Protein 7B0M (pdb70)

Sequence (368 aa):
CELYLDSSPNLGELEKEYIILKAIDSNFVSTVVGPFVPEFEEEKFAKYLRRVTSCVAVQQSGTAAIHAALYELGIKEEGDEIIVPAITFVATVNPIVYCGATPVFVDIDKKDTWDIDPKEIEKSSITSKKTKKAIIPVHLYGNPCDMDEIMKIAEKYGLYVIIEDATESLGAEYKGRRMTGTIGHIGCFSFNGNIITTGGGGMIISTNNEKKWASSHIKFLVNQARDASQGYFHPEEIGFNYRMTNLEAALGLAQLERLPEFLKKKKRRMYFEAYKKIFGGIDEIALQKEYEEGAISSAWLPSIKIDRKKIKMTIPEIQDKLKEKGIPTRRIFNPIVDFPPYVKYKNNGNYHHNSYEEIFENGLSLPASTLNTLENIEYAAKTLLNNILGIK

B-factor: mean 36.96, std 16.65, range [18.75, 199.95]

Structure (mmCIF, N/CA/C/O backbone):
data_7B0M
#
_entry.id   7B0M
#
_cell.length_a   76.405
_cell.length_b   76.405
_cell.length_c   134.440
_cell.angle_alpha   90.000
_cell.angle_beta   90.000
_cell.angle_gamma   120.000
#
_symmetry.space_group_name_H-M   'P 32 2 1'
#
loop_
_entity.id
_entity.type
_entity.pdbx_description
1 polymer 'Sugar aminotransferase'
2 non-polymer 1,2-ETHANEDIOL
3 non-polymer 'TETRAETHYLENE GLYCOL'
4 non-polymer DI(HYDROXYETHYL)ETHER
5 water water
#
loop_
_atom_site.group_PDB
_atom_site.id
_atom_site.type_symbol
_atom_site.label_atom_id
_atom_site.label_alt_id
_atom_site.label_comp_id
_atom_site.label_asym_id
_atom_site.label_entity_id
_atom_site.label_seq_id
_atom_site.pdbx_PDB_ins_code
_atom_site.Cartn_x
_atom_site.Cartn_y
_atom_site.Cartn_z
_atom_site.occupancy
_atom_site.B_iso_or_equiv
_atom_site.auth_seq_id
_atom_site.auth_comp_id
_atom_site.auth_asym_id
_atom_site.auth_atom_id
_atom_site.pdbx_PDB_model_num
ATOM 1 N N . CYS A 1 2 ? 6.495 4.184 -3.870 1.000 120.337 2 CYS AAA N 1
ATOM 2 C CA . CYS A 1 2 ? 6.573 5.672 -3.711 1.000 119.106 2 CYS AAA CA 1
ATOM 3 C C . CYS A 1 2 ? 8.044 6.117 -3.738 1.000 101.460 2 CYS AAA C 1
ATOM 4 O O . CYS A 1 2 ? 8.536 6.485 -4.825 1.000 97.415 2 CYS AAA O 1
ATOM 12 N N . GLU A 1 3 ? 8.720 6.069 -2.586 1.000 114.125 3 GLU AAA N 1
ATOM 13 C CA . GLU A 1 3 ? 10.126 6.518 -2.416 1.000 81.379 3 GLU AAA CA 1
ATOM 14 C C . GLU A 1 3 ? 11.058 5.305 -2.549 1.000 67.714 3 GLU AAA C 1
ATOM 15 O O . GLU A 1 3 ? 10.678 4.192 -2.148 1.000 62.477 3 GLU AAA O 1
ATOM 27 N N . LEU A 1 4 ? 12.227 5.507 -3.145 1.000 55.342 4 LEU AAA N 1
ATOM 28 C CA . LEU A 1 4 ? 13.319 4.504 -3.144 1.000 45.933 4 LEU AAA CA 1
ATOM 29 C C . LEU A 1 4 ? 14.188 4.745 -1.901 1.000 44.206 4 LEU AAA C 1
ATOM 30 O O . LEU A 1 4 ? 14.415 5.903 -1.528 1.000 40.666 4 LEU AAA O 1
ATOM 46 N N . TYR A 1 5 ? 14.649 3.683 -1.241 1.000 39.303 5 TYR AAA N 1
ATOM 47 C CA . TYR A 1 5 ? 15.497 3.811 -0.028 1.000 36.862 5 TYR AAA CA 1
ATOM 48 C C . TYR A 1 5 ? 16.793 3.042 -0.292 1.000 31.002 5 TYR AAA C 1
ATOM 49 O O . TYR A 1 5 ? 16.785 1.872 -0.745 1.000 32.869 5 TYR AAA O 1
ATOM 67 N N . LEU A 1 6 ? 17.920 3.694 -0.005 1.000 33.160 6 LEU AAA N 1
ATOM 68 C CA . LEU A 1 6 ? 19.228 3.092 -0.238 1.000 35.067 6 LEU AAA CA 1
ATOM 69 C C . LEU A 1 6 ? 19.390 1.895 0.706 1.000 32.187 6 LEU AAA C 1
ATOM 70 O O . LEU A 1 6 ? 19.714 0.788 0.202 1.000 33.808 6 LEU AAA O 1
ATOM 86 N N . ASP A 1 7 ? 19.203 2.124 2.008 1.000 33.733 7 ASP AAA N 1
ATOM 87 C CA . ASP A 1 7 ? 19.594 1.099 3.006 1.000 36.397 7 ASP AAA CA 1
ATOM 88 C C . ASP A 1 7 ? 18.853 1.266 4.336 1.000 38.627 7 ASP AAA C 1
ATOM 89 O O . ASP A 1 7 ? 19.309 0.733 5.335 1.000 37.773 7 ASP AAA O 1
ATOM 98 N N . SER A 1 8 ? 17.695 1.901 4.335 1.000 36.283 8 SER AAA N 1
ATOM 99 C CA A SER A 1 8 ? 16.908 2.174 5.553 0.500 34.985 8 SER AAA CA 1
ATOM 100 C CA B SER A 1 8 ? 16.885 2.180 5.540 0.500 36.284 8 SER AAA CA 1
ATOM 101 C C . SER A 1 8 ? 16.481 0.861 6.180 1.000 34.939 8 SER AAA C 1
ATOM 102 O O . SER A 1 8 ? 16.179 -0.104 5.467 1.000 33.003 8 SER AAA O 1
ATOM 116 N N . PRO A 1 9 ? 16.408 0.815 7.524 1.000 32.532 9 PRO AAA N 1
ATOM 117 C CA . PRO A 1 9 ? 15.924 -0.373 8.217 1.000 29.619 9 PRO AAA CA 1
ATOM 118 C C . PRO A 1 9 ? 14.408 -0.506 8.004 1.000 29.891 9 PRO AAA C 1
ATOM 119 O O . PRO A 1 9 ? 13.770 0.459 7.593 1.000 32.377 9 PRO AAA O 1
ATOM 130 N N . ASN A 1 10 ? 13.932 -1.695 8.291 1.000 32.029 10 ASN AAA N 1
ATOM 131 C CA . ASN A 1 10 ? 12.555 -2.191 8.054 1.000 32.468 10 ASN AAA CA 1
ATOM 132 C C . ASN A 1 10 ? 11.990 -2.626 9.400 1.000 29.409 10 ASN AAA C 1
ATOM 133 O O . ASN A 1 10 ? 12.274 -3.712 9.842 1.000 32.041 10 ASN AAA O 1
ATOM 144 N N . LEU A 1 11 ? 11.294 -1.742 10.081 1.000 30.253 11 LEU AAA N 1
ATOM 145 C CA . LEU A 1 11 ? 10.791 -1.921 11.458 1.000 32.740 11 LEU AAA CA 1
ATOM 146 C C . LEU A 1 11 ? 9.269 -1.790 11.440 1.000 32.643 11 LEU AAA C 1
ATOM 147 O O . LEU A 1 11 ? 8.772 -0.819 10.893 1.000 40.865 11 LEU AAA O 1
ATOM 163 N N . GLY A 1 12 ? 8.606 -2.675 12.131 1.000 33.837 12 GLY AAA N 1
ATOM 164 C CA . GLY A 1 12 ? 7.152 -2.520 12.328 1.000 39.711 12 GLY AAA CA 1
ATOM 165 C C . GLY A 1 12 ? 6.689 -3.193 13.585 1.000 45.335 12 GLY AAA C 1
ATOM 166 O O . GLY A 1 12 ? 7.367 -3.096 14.608 1.000 36.695 12 GLY AAA O 1
ATOM 170 N N . GLU A 1 13 ? 5.548 -3.871 13.519 1.000 36.584 13 GLU AAA N 1
ATOM 171 C CA . GLU A 1 13 ? 4.810 -4.312 14.719 1.000 37.764 13 GLU AAA CA 1
ATOM 172 C C . GLU A 1 13 ? 5.570 -5.389 15.477 1.000 30.991 13 GLU AAA C 1
ATOM 173 O O . GLU A 1 13 ? 5.430 -5.385 16.712 1.000 34.452 13 GLU AAA O 1
ATOM 185 N N . LEU A 1 14 ? 6.285 -6.303 14.825 1.000 34.271 14 LEU AAA N 1
ATOM 186 C CA . LEU A 1 14 ? 6.996 -7.365 15.557 1.000 32.188 14 LEU AAA CA 1
ATOM 187 C C . LEU A 1 14 ? 8.118 -6.710 16.403 1.000 34.309 14 LEU AAA C 1
ATOM 188 O O . LEU A 1 14 ? 8.255 -7.027 17.546 1.000 33.486 14 LEU AAA O 1
ATOM 204 N N . GLU A 1 15 ? 8.881 -5.806 15.786 1.000 32.483 15 GLU AAA N 1
ATOM 205 C CA . GLU A 1 15 ? 9.952 -5.101 16.537 1.000 31.740 15 GLU AAA CA 1
ATOM 206 C C . GLU A 1 15 ? 9.363 -4.375 17.755 1.000 31.356 15 GLU AAA C 1
ATOM 207 O O . GLU A 1 15 ? 9.950 -4.463 18.868 1.000 33.139 15 GLU AAA O 1
ATOM 219 N N . LYS A 1 16 ? 8.259 -3.650 17.573 1.000 33.454 16 LYS AAA N 1
ATOM 220 C CA . LYS A 1 16 ? 7.584 -2.929 18.692 1.000 33.414 16 LYS AAA CA 1
ATOM 221 C C . LYS A 1 16 ? 7.200 -3.938 19.750 1.000 36.896 16 LYS AAA C 1
ATOM 222 O O . LYS A 1 16 ? 7.512 -3.731 20.945 1.000 35.704 16 LYS AAA O 1
ATOM 241 N N . GLU A 1 17 ? 6.604 -5.060 19.359 1.000 32.565 17 GLU AAA N 1
ATOM 242 C CA . GLU A 1 17 ? 6.195 -6.053 20.362 1.000 36.091 17 GLU AAA CA 1
ATOM 243 C C . GLU A 1 17 ? 7.388 -6.536 21.185 1.000 36.796 17 GLU AAA C 1
ATOM 244 O O . GLU A 1 17 ? 7.278 -6.625 22.407 1.000 35.490 17 GLU AAA O 1
ATOM 256 N N . TYR A 1 18 ? 8.474 -6.970 20.529 1.000 34.510 18 TYR AAA N 1
ATOM 257 C CA . TYR A 1 18 ? 9.626 -7.600 21.204 1.000 34.469 18 TYR AAA CA 1
ATOM 258 C C . TYR A 1 18 ? 10.306 -6.558 22.090 1.000 34.646 18 TYR AAA C 1
ATOM 259 O O . TYR A 1 18 ? 10.750 -6.902 23.186 1.000 33.682 18 TYR AAA O 1
ATOM 277 N N . ILE A 1 19 ? 10.425 -5.320 21.620 1.000 32.940 19 ILE AAA N 1
ATOM 278 C CA A ILE A 1 19 ? 11.039 -4.245 22.450 0.600 36.939 19 ILE AAA CA 1
ATOM 279 C CA B ILE A 1 19 ? 10.986 -4.165 22.395 0.400 34.883 19 ILE AAA CA 1
ATOM 280 C C . ILE A 1 19 ? 10.137 -3.970 23.659 1.000 46.290 19 ILE AAA C 1
ATOM 281 O O . ILE A 1 19 ? 10.699 -3.833 24.779 1.000 35.829 19 ILE AAA O 1
ATOM 311 N N . LEU A 1 20 ? 8.809 -3.918 23.490 1.000 39.760 20 LEU AAA N 1
ATOM 312 C CA . LEU A 1 20 ? 7.943 -3.680 24.693 1.000 39.162 20 LEU AAA CA 1
ATOM 313 C C . LEU A 1 20 ? 8.064 -4.826 25.688 1.000 45.688 20 LEU AAA C 1
ATOM 314 O O . LEU A 1 20 ? 7.975 -4.545 26.884 1.000 42.748 20 LEU AAA O 1
ATOM 330 N N . LYS A 1 21 ? 8.243 -6.077 25.256 1.000 37.217 21 LYS AAA N 1
ATOM 331 C CA . LYS A 1 21 ? 8.450 -7.235 26.169 1.000 38.330 21 LYS AAA CA 1
ATOM 332 C C . LYS A 1 21 ? 9.696 -6.985 27.024 1.000 36.988 21 LYS AAA C 1
ATOM 333 O O . LYS A 1 21 ? 9.718 -7.300 28.233 1.000 37.921 21 LYS AAA O 1
ATOM 352 N N . ALA A 1 22 ? 10.781 -6.471 26.432 1.000 34.511 22 ALA AAA N 1
ATOM 353 C CA . ALA A 1 22 ? 11.983 -6.140 27.216 1.000 34.684 22 ALA AAA CA 1
ATOM 354 C C . ALA A 1 22 ? 11.712 -5.046 28.265 1.000 30.593 22 ALA AAA C 1
ATOM 355 O O . ALA A 1 22 ? 12.277 -5.116 29.374 1.000 32.912 22 ALA AAA O 1
ATOM 362 N N . ILE A 1 23 ? 11.084 -3.957 27.879 1.000 29.812 23 ILE AAA N 1
ATOM 363 C CA . ILE A 1 23 ? 10.812 -2.823 28.810 1.000 28.920 23 ILE AAA CA 1
ATOM 364 C C . ILE A 1 23 ? 9.924 -3.376 29.923 1.000 37.741 23 ILE AAA C 1
ATOM 365 O O . ILE A 1 23 ? 10.224 -3.132 31.125 1.000 35.670 23 ILE AAA O 1
ATOM 381 N N . ASP A 1 24 ? 8.901 -4.136 29.546 1.000 38.330 24 ASP AAA N 1
ATOM 382 C CA . ASP A 1 24 ? 7.941 -4.693 30.567 1.000 40.958 24 ASP AAA CA 1
ATOM 383 C C . ASP A 1 24 ? 8.597 -5.698 31.513 1.000 44.153 24 ASP AAA C 1
ATOM 384 O O . ASP A 1 24 ? 8.115 -5.881 32.631 1.000 44.154 24 ASP AAA O 1
ATOM 393 N N . SER A 1 25 ? 9.663 -6.376 31.117 1.000 36.650 25 SER AAA N 1
ATOM 394 C CA . SER A 1 25 ? 10.323 -7.424 31.908 1.000 33.702 25 SER AAA CA 1
ATOM 395 C C . SER A 1 25 ? 11.404 -6.778 32.763 1.000 31.267 25 SER AAA C 1
ATOM 396 O O . SER A 1 25 ? 12.000 -7.469 33.595 1.000 36.043 25 SER AAA O 1
ATOM 404 N N . ASN A 1 26 ? 11.707 -5.510 32.447 1.000 35.405 26 ASN AAA N 1
ATOM 405 C CA . ASN A 1 26 ? 12.775 -4.688 33.068 1.000 35.538 26 ASN AAA CA 1
ATOM 406 C C . ASN A 1 26 ? 14.170 -5.099 32.577 1.000 37.485 26 ASN AAA C 1
ATOM 407 O O . ASN A 1 26 ? 15.160 -4.567 33.073 1.000 43.202 26 ASN AAA O 1
ATOM 418 N N . PHE A 1 27 ? 14.235 -6.039 31.626 1.000 34.271 27 PHE AAA N 1
ATOM 419 C CA . PHE A 1 27 ? 15.501 -6.591 31.080 1.000 34.240 27 PHE AAA CA 1
ATOM 420 C C . PHE A 1 27 ? 15.883 -5.765 29.833 1.000 32.254 27 PHE AAA C 1
ATOM 421 O O . PHE A 1 27 ? 15.672 -6.213 28.692 1.000 32.009 27 PHE AAA O 1
ATOM 438 N N . VAL A 1 28 ? 16.528 -4.622 30.066 1.000 29.379 28 VAL AAA N 1
ATOM 439 C CA . VAL A 1 28 ? 16.945 -3.737 28.953 1.000 26.034 28 VAL AAA CA 1
ATOM 440 C C . VAL A 1 28 ? 18.481 -3.648 28.908 1.000 25.685 28 VAL AAA C 1
ATOM 441 O O . VAL A 1 28 ? 19.020 -3.083 27.887 1.000 26.625 28 VAL AAA O 1
ATOM 454 N N . SER A 1 29 ? 19.185 -4.134 29.912 1.000 27.823 29 SER AAA N 1
ATOM 455 C CA . SER A 1 29 ? 20.610 -3.848 30.116 1.000 25.123 29 SER AAA CA 1
ATOM 456 C C . SER A 1 29 ? 21.420 -5.122 30.036 1.000 26.678 29 SER AAA C 1
ATOM 457 O O . SER A 1 29 ? 21.122 -5.972 29.133 1.000 25.698 29 SER AAA O 1
ATOM 465 N N . THR A 1 30 ? 22.449 -5.257 30.830 1.000 27.641 30 THR AAA N 1
ATOM 466 C CA . THR A 1 30 ? 23.365 -6.381 30.768 1.000 31.414 30 THR AAA CA 1
ATOM 467 C C . THR A 1 30 ? 22.644 -7.688 31.018 1.000 28.179 30 THR AAA C 1
ATOM 468 O O . THR A 1 30 ? 22.892 -8.632 30.281 1.000 31.619 30 THR AAA O 1
ATOM 479 N N . VAL A 1 31 ? 21.856 -7.759 32.079 1.000 29.904 31 VAL AAA N 1
ATOM 480 C CA A VAL A 1 31 ? 21.284 -9.069 32.513 0.500 34.212 31 VAL AAA CA 1
ATOM 481 C CA B VAL A 1 31 ? 21.256 -9.040 32.556 0.500 33.561 31 VAL AAA CA 1
ATOM 482 C C . VAL A 1 31 ? 19.953 -9.285 31.803 1.000 28.835 31 VAL AAA C 1
ATOM 483 O O . VAL A 1 31 ? 19.219 -8.301 31.518 1.000 32.868 31 VAL AAA O 1
ATOM 507 N N . GLY A 1 32 ? 19.655 -10.548 31.481 1.000 29.828 32 GLY AAA N 1
ATOM 508 C CA . GLY A 1 32 ? 18.361 -10.811 30.876 1.000 29.340 32 GLY AAA CA 1
ATOM 509 C C . GLY A 1 32 ? 18.434 -11.974 29.899 1.000 26.239 32 GLY AAA C 1
ATOM 510 O O . GLY A 1 32 ? 19.509 -12.491 29.631 1.000 31.198 32 GLY AAA O 1
ATOM 514 N N . PRO A 1 33 ? 17.242 -12.450 29.503 1.000 30.628 33 PRO AAA N 1
ATOM 515 C CA . PRO A 1 33 ? 17.156 -13.658 28.680 1.000 28.306 33 PRO AAA CA 1
ATOM 516 C C . PRO A 1 33 ? 17.256 -13.408 27.178 1.000 32.477 33 PRO AAA C 1
ATOM 517 O O . PRO A 1 33 ? 17.427 -14.398 26.463 1.000 31.171 33 PRO AAA O 1
ATOM 528 N N . PHE A 1 34 ? 17.154 -12.147 26.720 1.000 28.793 34 PHE AAA N 1
ATOM 529 C CA . PHE A 1 34 ? 17.066 -11.806 25.279 1.000 27.296 34 PHE AAA CA 1
ATOM 530 C C . PHE A 1 34 ? 18.450 -11.999 24.653 1.000 27.114 34 PHE AAA C 1
ATOM 531 O O . PHE A 1 34 ? 18.530 -12.617 23.584 1.000 25.375 34 PHE AAA O 1
ATOM 548 N N . VAL A 1 35 ? 19.515 -11.607 25.339 1.000 26.022 35 VAL AAA N 1
ATOM 549 C CA . VAL A 1 35 ? 20.867 -11.796 24.784 1.000 25.329 35 VAL AAA CA 1
ATOM 550 C C . VAL A 1 35 ? 21.157 -13.280 24.515 1.000 27.352 35 VAL AAA C 1
ATOM 551 O O . VAL A 1 35 ? 21.502 -13.654 23.398 1.000 26.447 35 VAL AAA O 1
ATOM 564 N N . PRO A 1 36 ? 21.044 -14.197 25.504 1.000 26.219 36 PRO AAA N 1
ATOM 565 C CA . PRO A 1 36 ? 21.413 -15.591 25.224 1.000 26.595 36 PRO AAA CA 1
ATOM 566 C C . PRO A 1 36 ? 20.431 -16.239 24.263 1.000 25.091 36 PRO AAA C 1
ATOM 567 O O . PRO A 1 36 ? 20.896 -17.096 23.469 1.000 30.126 36 PRO AAA O 1
ATOM 578 N N . GLU A 1 37 ? 19.155 -15.837 24.251 1.000 27.257 37 GLU AAA N 1
ATOM 579 C CA . GLU A 1 37 ? 18.142 -16.324 23.287 1.000 28.543 37 GLU AAA CA 1
ATOM 580 C C . GLU A 1 37 ? 18.611 -15.930 21.879 1.000 29.271 37 GLU AAA C 1
ATOM 581 O O . GLU A 1 37 ? 18.636 -16.761 20.969 1.000 28.486 37 GLU AAA O 1
ATOM 593 N N . PHE A 1 38 ? 19.001 -14.673 21.686 1.000 28.041 38 PHE AAA N 1
ATOM 594 C CA . PHE A 1 38 ? 19.451 -14.177 20.353 1.000 26.229 38 PHE AAA CA 1
ATOM 595 C C . PHE A 1 38 ? 20.740 -14.843 19.934 1.000 25.285 38 PHE AAA C 1
ATOM 596 O O . PHE A 1 38 ? 20.809 -15.247 18.770 1.000 26.476 38 PHE AAA O 1
ATOM 613 N N . GLU A 1 39 ? 21.695 -15.029 20.814 1.000 23.545 39 GLU AAA N 1
ATOM 614 C CA . GLU A 1 39 ? 22.922 -15.814 20.562 1.000 24.467 39 GLU AAA CA 1
ATOM 615 C C . GLU A 1 39 ? 22.594 -17.230 20.066 1.000 27.679 39 GLU AAA C 1
ATOM 616 O O . GLU A 1 39 ? 23.160 -17.690 19.056 1.000 29.350 39 GLU AAA O 1
ATOM 628 N N . GLU A 1 40 ? 21.687 -17.899 20.772 1.0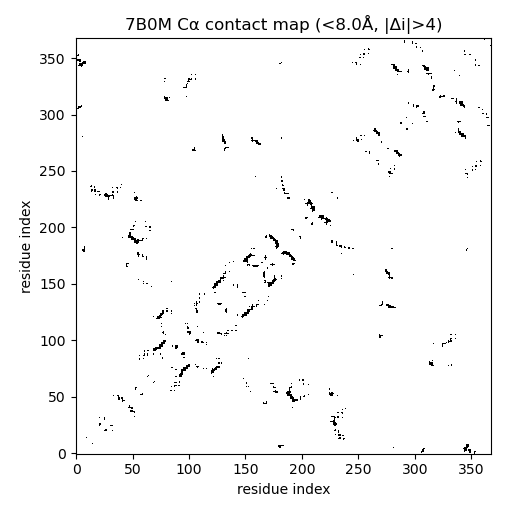00 29.210 40 GLU AAA N 1
ATOM 629 C CA A GLU A 1 40 ? 21.380 -19.293 20.365 0.500 21.331 40 GLU AAA CA 1
ATOM 630 C CA B GLU A 1 40 ? 21.214 -19.275 20.444 0.500 35.631 40 GLU AAA CA 1
ATOM 631 C C . GLU A 1 40 ? 20.610 -19.316 19.039 1.000 26.247 40 GLU AAA C 1
ATOM 632 O O . GLU A 1 40 ? 21.002 -20.212 18.221 1.000 27.911 40 GLU AAA O 1
ATOM 654 N N . LYS A 1 41 ? 19.624 -18.462 18.781 1.000 25.454 41 LYS AAA N 1
ATOM 655 C CA . LYS A 1 41 ? 18.843 -18.426 17.535 1.000 26.538 41 LYS AAA CA 1
ATOM 656 C C . LYS A 1 41 ? 19.779 -18.042 16.393 1.000 29.838 41 LYS AAA C 1
ATOM 657 O O . LYS A 1 41 ? 19.655 -18.619 15.268 1.000 27.388 41 LYS AAA O 1
ATOM 676 N N . PHE A 1 42 ? 20.691 -17.094 16.663 1.000 27.117 42 PHE AAA N 1
ATOM 677 C CA . PHE A 1 42 ? 21.610 -16.702 15.560 1.000 26.111 42 PHE AAA CA 1
ATOM 678 C C . PHE A 1 42 ? 22.548 -17.851 15.206 1.000 26.417 42 PHE AAA C 1
ATOM 679 O O . PHE A 1 42 ? 22.817 -18.036 13.995 1.000 26.441 42 PHE AAA O 1
ATOM 696 N N . ALA A 1 43 ? 23.113 -18.584 16.172 1.000 25.305 43 ALA AAA N 1
ATOM 697 C CA . ALA A 1 43 ? 24.054 -19.669 15.970 1.000 25.213 43 ALA AAA CA 1
ATOM 698 C C . ALA A 1 43 ? 23.282 -20.778 15.220 1.000 29.017 43 ALA AAA C 1
ATOM 699 O O . ALA A 1 43 ? 23.852 -21.344 14.300 1.000 27.004 43 ALA AAA O 1
ATOM 706 N N . LYS A 1 44 ? 22.002 -20.964 15.547 1.000 28.096 44 LYS AAA N 1
ATOM 707 C CA . LYS A 1 44 ? 21.197 -21.974 14.802 1.000 31.780 44 LYS AAA CA 1
ATOM 708 C C . LYS A 1 44 ? 21.054 -21.565 13.339 1.000 29.123 44 LYS AAA C 1
ATOM 709 O O . LYS A 1 44 ? 21.186 -22.470 12.468 1.000 30.978 44 LYS AAA O 1
ATOM 728 N N . TYR A 1 45 ? 20.764 -20.301 13.032 1.000 29.626 45 TYR AAA N 1
ATOM 729 C CA . TYR A 1 45 ? 20.652 -19.761 11.653 1.000 32.227 45 TYR AAA CA 1
ATOM 730 C C . TYR A 1 45 ? 21.964 -19.992 10.896 1.000 31.906 45 TYR AAA C 1
ATOM 731 O O . TYR A 1 45 ? 21.949 -20.497 9.741 1.000 31.252 45 TYR AAA O 1
ATOM 749 N N . LEU A 1 46 ? 23.116 -19.709 11.507 1.000 27.307 46 LEU AAA N 1
ATOM 750 C CA . LEU A 1 46 ? 24.405 -19.865 10.826 1.000 26.072 46 LEU AAA CA 1
ATOM 751 C C . LEU A 1 46 ? 24.862 -21.325 10.717 1.000 28.264 46 LEU AAA C 1
ATOM 752 O O . LEU A 1 46 ? 25.808 -21.606 9.986 1.000 29.680 46 LEU AAA O 1
ATOM 768 N N A ARG A 1 47 ? 24.324 -22.224 11.568 0.500 29.896 47 ARG AAA N 1
ATOM 769 N N B ARG A 1 47 ? 24.310 -22.211 11.566 0.500 31.091 47 ARG AAA N 1
ATOM 770 C CA A ARG A 1 47 ? 24.772 -23.637 11.758 0.500 26.940 47 ARG AAA CA 1
ATOM 771 C CA B ARG A 1 47 ? 24.752 -23.620 11.742 0.500 28.452 47 ARG AAA CA 1
ATOM 772 C C A ARG A 1 47 ? 26.218 -23.674 12.271 0.500 28.616 47 ARG AAA C 1
ATOM 773 C C B ARG A 1 47 ? 26.199 -23.653 12.253 0.500 28.831 47 ARG AAA C 1
ATOM 774 O O A ARG A 1 47 ? 27.101 -24.395 11.743 0.500 29.933 47 ARG AAA O 1
ATOM 775 O O B ARG A 1 47 ? 27.067 -24.323 11.662 0.500 31.408 47 ARG AAA O 1
ATOM 816 N N . VAL A 1 48 ? 26.447 -22.916 13.349 1.000 27.440 48 VAL AAA N 1
ATOM 817 C CA . VAL A 1 48 ? 27.750 -22.774 14.028 1.000 26.581 48 VAL AAA CA 1
ATOM 818 C C . VAL A 1 48 ? 27.528 -23.070 15.520 1.000 24.165 48 VAL AAA C 1
ATOM 819 O O . VAL A 1 48 ? 26.390 -22.864 16.022 1.000 27.769 48 VAL AAA O 1
ATOM 832 N N . THR A 1 49 ? 28.543 -23.490 16.221 1.000 26.714 49 THR AAA N 1
ATOM 833 C CA . THR A 1 49 ? 28.335 -23.904 17.620 1.000 28.376 49 THR AAA CA 1
ATOM 834 C C . THR A 1 49 ? 28.018 -22.708 18.531 1.000 28.688 49 THR AAA C 1
ATOM 835 O O . THR A 1 49 ? 27.096 -22.833 19.387 1.000 28.389 49 THR AAA O 1
ATOM 846 N N . SER A 1 50 ? 28.749 -21.599 18.339 1.000 28.250 50 SER AAA N 1
ATOM 847 C CA . SER A 1 50 ? 28.764 -20.523 19.359 1.000 26.418 50 SER AAA CA 1
ATOM 848 C C . SER A 1 50 ? 28.639 -19.152 18.731 1.000 27.397 50 SER AAA C 1
ATOM 849 O O . SER A 1 50 ? 29.329 -18.886 17.721 1.000 27.376 50 SER AAA O 1
ATOM 857 N N . CYS A 1 51 ? 27.852 -18.310 19.381 1.000 25.271 51 CYS AAA N 1
ATOM 858 C CA . CYS A 1 51 ? 27.783 -16.885 19.053 1.000 23.431 51 CYS AAA CA 1
ATOM 859 C C . CYS A 1 51 ? 27.818 -16.060 20.345 1.000 25.223 51 CYS AAA C 1
ATOM 860 O O . CYS A 1 51 ? 27.315 -16.488 21.404 1.000 25.167 51 CYS AAA O 1
ATOM 868 N N . VAL A 1 52 ? 28.438 -14.878 20.252 1.000 23.689 52 VAL AAA N 1
ATOM 869 C CA . VAL A 1 52 ? 28.473 -13.893 21.364 1.000 22.660 52 VAL AAA CA 1
ATOM 870 C C . VAL A 1 52 ? 27.987 -12.556 20.830 1.000 22.711 52 VAL AAA C 1
ATOM 871 O O . VAL A 1 52 ? 28.576 -12.040 19.841 1.000 22.488 52 VAL AAA O 1
ATOM 884 N N . ALA A 1 53 ? 26.999 -12.005 21.480 1.000 21.692 53 ALA AAA N 1
ATOM 885 C CA . ALA A 1 53 ? 26.376 -10.744 21.071 1.000 20.408 53 ALA AAA CA 1
ATOM 886 C C . ALA A 1 53 ? 27.165 -9.560 21.658 1.000 22.942 53 ALA AAA C 1
ATOM 887 O O . ALA A 1 53 ? 27.441 -9.510 22.859 1.000 22.838 53 ALA AAA O 1
ATOM 894 N N . VAL A 1 54 ? 27.538 -8.618 20.809 1.000 23.389 54 VAL AAA N 1
ATOM 895 C CA . VAL A 1 54 ? 28.390 -7.458 21.163 1.000 22.446 54 VAL AAA CA 1
ATOM 896 C C . VAL A 1 54 ? 27.745 -6.177 20.682 1.000 19.226 54 VAL AAA C 1
ATOM 897 O O . VAL A 1 54 ? 26.666 -6.146 20.082 1.000 20.151 54 VAL AAA O 1
ATOM 910 N N . GLN A 1 55 ? 28.410 -5.037 21.056 1.000 21.633 55 GLN AAA N 1
ATOM 911 C CA A GLN A 1 55 ? 27.769 -3.704 20.862 0.500 25.179 55 GLN AAA CA 1
ATOM 912 C CA B GLN A 1 55 ? 27.804 -3.698 20.871 0.500 24.999 55 GLN AAA CA 1
ATOM 913 C C . GLN A 1 55 ? 27.928 -3.165 19.445 1.000 21.025 55 GLN AAA C 1
ATOM 914 O O . GLN A 1 55 ? 27.161 -2.245 19.111 1.000 22.857 55 GLN AAA O 1
ATOM 940 N N . SER A 1 56 ? 28.798 -3.752 18.625 1.000 21.473 56 SER AAA N 1
ATOM 941 C CA . SER A 1 56 ? 28.939 -3.276 17.220 1.000 21.973 56 SER AAA CA 1
ATOM 942 C C . SER A 1 56 ? 29.723 -4.325 16.431 1.000 19.819 56 SER AAA C 1
ATOM 943 O O . SER A 1 56 ? 30.446 -5.188 16.990 1.000 20.562 56 SER AAA O 1
ATOM 951 N N . GLY A 1 57 ? 29.700 -4.209 15.107 1.000 21.166 57 GLY AAA N 1
ATOM 952 C CA . GLY A 1 57 ? 30.611 -4.980 14.238 1.000 23.154 57 GLY AAA CA 1
ATOM 953 C C . GLY A 1 57 ? 32.095 -4.666 14.441 1.000 19.101 5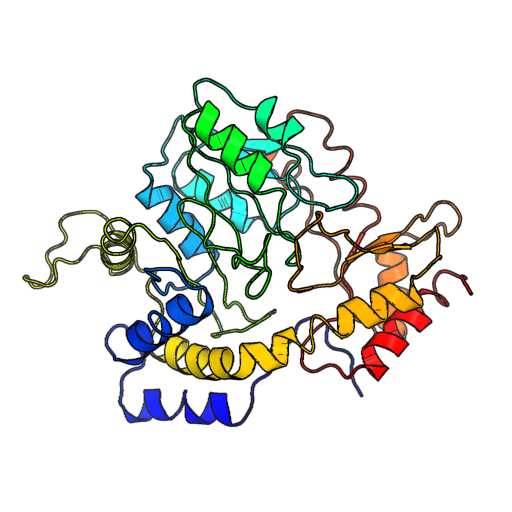7 GLY AAA C 1
ATOM 954 O O . GLY A 1 57 ? 32.977 -5.535 14.432 1.000 20.570 57 GLY AAA O 1
ATOM 958 N N . THR A 1 58 ? 32.391 -3.369 14.734 1.000 19.439 58 THR AAA N 1
ATOM 959 C CA . THR A 1 58 ? 33.743 -2.944 15.052 1.000 19.115 58 THR AAA CA 1
ATOM 960 C C . THR A 1 58 ? 34.208 -3.703 16.311 1.000 19.118 58 THR AAA C 1
ATOM 961 O O . THR A 1 58 ? 35.339 -4.179 16.370 1.000 19.779 58 THR AAA O 1
ATOM 972 N N . ALA A 1 59 ? 33.351 -3.780 17.328 1.000 20.119 59 ALA AAA N 1
ATOM 973 C CA . ALA A 1 59 ? 33.710 -4.464 18.553 1.000 19.710 59 ALA AAA CA 1
ATOM 974 C C . ALA A 1 59 ? 33.913 -5.964 18.301 1.000 21.257 59 ALA AAA C 1
ATOM 975 O O . ALA A 1 59 ? 34.813 -6.554 18.914 1.000 21.318 59 ALA AAA O 1
ATOM 982 N N . ALA A 1 60 ? 33.107 -6.521 17.440 1.000 19.701 60 ALA AAA N 1
ATOM 983 C CA . ALA A 1 60 ? 33.238 -7.947 17.081 1.000 21.822 60 ALA AAA CA 1
ATOM 984 C C . ALA A 1 60 ? 34.618 -8.222 16.510 1.000 20.439 60 ALA AAA C 1
ATOM 985 O O . ALA A 1 60 ? 35.355 -9.130 16.940 1.000 22.265 60 ALA AAA O 1
ATOM 992 N N . ILE A 1 61 ? 35.070 -7.394 15.573 1.000 19.972 61 ILE AAA N 1
ATOM 993 C CA . ILE A 1 61 ? 36.391 -7.585 14.951 1.000 20.023 61 ILE AAA CA 1
ATOM 994 C C . ILE A 1 61 ? 37.502 -7.353 15.992 1.000 19.836 61 ILE AAA C 1
ATOM 995 O O . ILE A 1 61 ? 38.465 -8.116 16.075 1.000 21.416 61 ILE AAA O 1
ATOM 1011 N N . HIS A 1 62 ? 37.382 -6.296 16.800 1.000 18.835 62 HIS AAA N 1
ATOM 1012 C CA . HIS A 1 62 ? 38.335 -6.078 17.871 1.000 19.265 62 HIS AAA CA 1
ATOM 1013 C C . HIS A 1 62 ? 38.467 -7.293 18.787 1.000 20.372 62 HIS AAA C 1
ATOM 1014 O O . HIS A 1 62 ? 39.587 -7.744 19.041 1.000 21.285 62 HIS AAA O 1
ATOM 1029 N N . ALA A 1 63 ? 37.333 -7.726 19.317 1.000 21.494 63 ALA AAA N 1
ATOM 1030 C CA . ALA A 1 63 ? 37.348 -8.866 20.269 1.000 22.238 63 ALA AAA CA 1
ATOM 1031 C C . ALA A 1 63 ? 37.911 -10.135 19.610 1.000 22.682 63 ALA AAA C 1
ATOM 1032 O O . ALA A 1 63 ? 38.681 -10.864 20.273 1.000 22.496 63 ALA AAA O 1
ATOM 1039 N N . ALA A 1 64 ? 37.630 -10.356 18.335 1.000 21.954 64 ALA AAA N 1
ATOM 1040 C CA . ALA A 1 64 ? 38.153 -11.551 17.629 1.000 23.111 64 ALA AAA CA 1
ATOM 1041 C C . ALA A 1 64 ? 39.688 -11.472 17.565 1.000 24.103 64 ALA AAA C 1
ATOM 1042 O O . ALA A 1 64 ? 40.437 -12.439 17.877 1.000 24.203 64 ALA AAA O 1
ATOM 1049 N N . LEU A 1 65 ? 40.268 -10.328 17.109 1.000 21.679 65 LEU AAA N 1
ATOM 1050 C CA . LEU A 1 65 ? 41.723 -10.169 17.025 1.000 23.493 65 LEU AAA CA 1
ATOM 1051 C C . LEU A 1 65 ? 42.321 -10.291 18.407 1.000 25.178 65 LEU AAA C 1
ATOM 1052 O O . LEU A 1 65 ? 43.374 -10.887 18.586 1.000 24.614 65 LEU AAA O 1
ATOM 1068 N N . TYR A 1 66 ? 41.682 -9.687 19.408 1.000 23.099 66 TYR AAA N 1
ATOM 1069 C CA . TYR A 1 66 ? 42.252 -9.678 20.752 1.000 23.448 66 TYR AAA CA 1
ATOM 1070 C C . TYR A 1 66 ? 42.322 -11.125 21.286 1.000 25.562 66 TYR AAA C 1
ATOM 1071 O O . TYR A 1 66 ? 43.323 -11.516 21.867 1.000 27.032 66 TYR AAA O 1
ATOM 1089 N N . GLU A 1 67 ? 41.240 -11.833 21.105 1.000 24.910 67 GLU AAA N 1
ATOM 1090 C CA . GLU A 1 67 ? 41.118 -13.260 21.570 1.000 24.960 67 GLU AAA CA 1
ATOM 1091 C C . GLU A 1 67 ? 42.229 -14.123 20.936 1.000 25.616 67 GLU AAA C 1
ATOM 1092 O O . GLU A 1 67 ? 42.842 -14.995 21.642 1.000 27.173 67 GLU AAA O 1
ATOM 1104 N N . LEU A 1 68 ? 42.575 -13.851 19.718 1.000 25.479 68 LEU AAA N 1
ATOM 1105 C CA . LEU A 1 68 ? 43.565 -14.632 18.942 1.000 25.727 68 LEU AAA CA 1
ATOM 1106 C C . LEU A 1 68 ? 44.987 -14.177 19.260 1.000 29.736 68 LEU AAA C 1
ATOM 1107 O O . LEU A 1 68 ? 45.955 -14.715 18.657 1.000 32.658 68 LEU AAA O 1
ATOM 1123 N N . GLY A 1 69 ? 45.152 -13.225 20.163 1.000 27.217 69 GLY AAA N 1
ATOM 1124 C CA . GLY A 1 69 ? 46.460 -12.826 20.653 1.000 31.394 69 GLY AAA CA 1
ATOM 1125 C C . GLY A 1 69 ? 47.209 -11.919 19.702 1.000 31.767 69 GLY AAA C 1
ATOM 1126 O O . GLY A 1 69 ? 48.368 -11.733 19.934 1.000 31.424 69 GLY AAA O 1
ATOM 1130 N N . ILE A 1 70 ? 46.512 -11.184 18.834 1.000 27.786 70 ILE AAA N 1
ATOM 1131 C CA . ILE A 1 70 ? 47.126 -10.224 17.902 1.000 27.252 70 ILE AAA CA 1
ATOM 1132 C C . ILE A 1 70 ? 47.679 -9.062 18.724 1.000 29.691 70 ILE AAA C 1
ATOM 1133 O O . ILE A 1 70 ? 46.948 -8.499 19.590 1.000 32.352 70 ILE AAA O 1
ATOM 1149 N N . LYS A 1 71 ? 48.900 -8.708 18.390 1.000 27.732 71 LYS AAA N 1
ATOM 1150 C CA . LYS A 1 71 ? 49.691 -7.744 19.184 1.000 28.920 71 LYS AAA CA 1
ATOM 1151 C C . LYS A 1 71 ? 50.771 -7.090 18.330 1.000 28.445 71 LYS AAA C 1
ATOM 1152 O O . LYS A 1 71 ? 50.918 -7.361 17.151 1.000 29.373 71 LYS AAA O 1
ATOM 1171 N N . GLU A 1 72 ? 51.495 -6.169 18.956 1.000 31.117 72 GLU AAA N 1
ATOM 1172 C CA A GLU A 1 72 ? 52.578 -5.406 18.293 0.500 29.785 72 GLU AAA CA 1
ATOM 1173 C CA B GLU A 1 72 ? 52.618 -5.406 18.368 0.500 32.300 72 GLU AAA CA 1
ATOM 1174 C C . GLU A 1 72 ? 53.533 -6.372 17.605 1.000 31.935 72 GLU AAA C 1
ATOM 1175 O O . GLU A 1 72 ? 53.876 -7.411 18.230 1.000 35.073 72 GLU AAA O 1
ATOM 1197 N N . GLY A 1 73 ? 53.887 -6.026 16.380 1.000 32.343 73 GLY AAA N 1
ATOM 1198 C CA . GLY A 1 73 ? 54.831 -6.782 15.550 1.000 36.311 73 GLY AAA CA 1
ATOM 1199 C C . GLY A 1 73 ? 54.079 -7.724 14.634 1.000 35.203 73 GLY AAA C 1
ATOM 1200 O O . GLY A 1 73 ? 54.639 -8.100 13.603 1.000 41.249 73 GLY AAA O 1
ATOM 1204 N N . ASP A 1 74 ? 52.834 -8.098 14.959 1.000 31.417 74 ASP AAA N 1
ATOM 1205 C CA . ASP A 1 74 ? 52.060 -8.968 14.054 1.000 28.498 74 ASP AAA CA 1
ATOM 1206 C C . ASP A 1 74 ? 51.565 -8.240 12.820 1.000 30.495 74 ASP AAA C 1
ATOM 1207 O O . ASP A 1 74 ? 51.085 -7.106 12.915 1.000 31.578 74 ASP AAA O 1
ATOM 1216 N N . GLU A 1 75 ? 51.590 -8.923 11.688 1.000 27.428 75 GLU AAA N 1
ATOM 1217 C CA . GLU A 1 75 ? 51.068 -8.378 10.418 1.000 27.525 75 GLU AAA CA 1
ATOM 1218 C C . GLU A 1 75 ? 49.736 -9.033 10.124 1.000 26.371 75 GLU AAA C 1
ATOM 1219 O O . GLU A 1 75 ? 49.597 -10.263 10.204 1.000 28.293 75 GLU AAA O 1
ATOM 1231 N N . ILE A 1 76 ? 48.766 -8.231 9.747 1.000 26.383 76 ILE AAA N 1
ATOM 1232 C CA . ILE A 1 76 ? 47.398 -8.702 9.486 1.000 25.336 76 ILE AAA CA 1
ATOM 1233 C C . ILE A 1 76 ? 47.027 -8.258 8.091 1.000 27.050 76 ILE AAA C 1
ATOM 1234 O O . ILE A 1 76 ? 46.963 -7.056 7.811 1.000 25.018 76 ILE AAA O 1
ATOM 1250 N N . ILE A 1 77 ? 46.718 -9.196 7.203 1.000 24.344 77 ILE AAA N 1
ATOM 1251 C CA . ILE A 1 77 ? 46.450 -8.880 5.788 1.000 26.495 77 ILE AAA CA 1
ATOM 1252 C C . ILE A 1 77 ? 44.979 -8.547 5.584 1.000 26.235 77 ILE AAA C 1
ATOM 1253 O O . ILE A 1 77 ? 44.092 -9.320 6.018 1.000 26.393 77 ILE AAA O 1
ATOM 1269 N N . VAL A 1 78 ? 44.702 -7.453 4.881 1.000 23.968 78 VAL AAA N 1
ATOM 1270 C CA . VAL A 1 78 ? 43.368 -6.880 4.632 1.000 21.898 78 VAL AAA CA 1
ATOM 1271 C C . VAL A 1 78 ? 43.266 -6.341 3.231 1.000 23.927 78 VAL AAA C 1
ATOM 1272 O O . VAL A 1 78 ? 44.320 -5.972 2.634 1.000 25.323 78 VAL AAA O 1
ATOM 1285 N N . PRO A 1 79 ? 42.064 -6.219 2.659 1.000 23.835 79 PRO AAA N 1
ATOM 1286 C CA . PRO A 1 79 ? 41.870 -5.609 1.355 1.000 24.815 79 PRO AAA CA 1
ATOM 1287 C C . PRO A 1 79 ? 42.028 -4.093 1.438 1.000 27.112 79 PRO AAA C 1
ATOM 1288 O O . PRO A 1 79 ? 41.641 -3.457 2.469 1.000 26.041 79 PRO AAA O 1
ATOM 1299 N N . ALA A 1 80 ? 42.427 -3.442 0.313 1.000 25.711 80 ALA AAA N 1
ATOM 1300 C CA . ALA A 1 80 ? 42.425 -1.968 0.292 1.000 26.946 80 ALA AAA CA 1
ATOM 1301 C C . ALA A 1 80 ? 41.052 -1.351 0.206 1.000 25.862 80 ALA AAA C 1
ATOM 1302 O O . ALA A 1 80 ? 40.925 -0.145 0.540 1.000 25.431 80 ALA AAA O 1
ATOM 1309 N N . ILE A 1 81 ? 40.026 -2.043 -0.297 1.000 23.914 81 ILE AAA N 1
ATOM 1310 C CA . ILE A 1 81 ? 38.645 -1.556 -0.336 1.000 23.062 81 ILE AAA CA 1
ATOM 1311 C C . ILE A 1 81 ? 37.820 -2.308 0.704 1.000 25.212 81 ILE AAA C 1
ATOM 1312 O O . ILE A 1 81 ? 37.673 -3.519 0.528 1.000 24.275 81 ILE AAA O 1
ATOM 1328 N N . THR A 1 82 ? 37.370 -1.615 1.726 1.000 23.234 82 THR AAA N 1
ATOM 1329 C CA . THR A 1 82 ? 36.434 -2.119 2.768 1.000 21.803 82 THR AAA CA 1
ATOM 1330 C C . THR A 1 82 ? 36.114 -0.900 3.607 1.000 22.541 82 THR AAA C 1
ATOM 1331 O O . THR A 1 82 ? 36.748 0.157 3.382 1.000 24.287 82 THR AAA O 1
ATOM 1342 N N . PHE A 1 83 ? 35.161 -1.005 4.505 1.000 21.467 83 PHE AAA N 1
ATOM 1343 C CA . PHE A 1 83 ? 34.933 0.034 5.525 1.000 19.833 83 PHE AAA CA 1
ATOM 1344 C C . PHE A 1 83 ? 36.123 0.030 6.451 1.000 21.108 83 PHE AAA C 1
ATOM 1345 O O . PHE A 1 83 ? 36.789 -0.943 6.785 1.000 22.091 83 PHE AAA O 1
ATOM 1362 N N . VAL A 1 84 ? 36.452 1.266 6.938 1.000 20.034 84 VAL AAA N 1
ATOM 1363 C CA . VAL A 1 84 ? 37.678 1.456 7.742 1.000 20.613 84 VAL AAA CA 1
ATOM 1364 C C . VAL A 1 84 ? 37.657 0.634 9.034 1.000 20.021 84 VAL AAA C 1
ATOM 1365 O O . VAL A 1 84 ? 38.720 0.346 9.558 1.000 21.112 84 VAL AAA O 1
ATOM 1378 N N . ALA A 1 85 ? 36.441 0.321 9.554 1.000 22.033 85 ALA AAA N 1
ATOM 1379 C CA . ALA A 1 85 ? 36.298 -0.457 10.803 1.000 23.163 85 ALA AAA CA 1
ATOM 1380 C C . ALA A 1 85 ? 36.781 -1.903 10.605 1.000 20.613 85 ALA AAA C 1
ATOM 1381 O O . ALA A 1 85 ? 37.098 -2.599 11.626 1.000 21.914 85 ALA AAA O 1
ATOM 1388 N N . THR A 1 86 ? 37.015 -2.403 9.390 1.000 21.267 86 THR AAA N 1
ATOM 1389 C CA . THR A 1 86 ? 37.740 -3.670 9.188 1.000 20.897 86 THR AAA CA 1
ATOM 1390 C C . THR A 1 86 ? 39.166 -3.589 9.758 1.000 21.939 86 THR AAA C 1
ATOM 1391 O O . THR A 1 86 ? 39.724 -4.529 10.335 1.000 23.193 86 THR AAA O 1
ATOM 1402 N N . VAL A 1 87 ? 39.808 -2.403 9.565 1.000 21.323 87 VAL AAA N 1
ATOM 1403 C CA . VAL A 1 87 ? 41.242 -2.215 9.762 1.000 20.670 87 VAL AAA CA 1
ATOM 1404 C C . VAL A 1 87 ? 41.570 -1.580 11.126 1.000 19.699 87 VAL AAA C 1
ATOM 1405 O O . VAL A 1 87 ? 42.608 -1.975 11.751 1.000 21.190 87 VAL AAA O 1
ATOM 1418 N N . ASN A 1 88 ? 40.808 -0.596 11.553 1.000 21.140 88 ASN AAA N 1
ATOM 1419 C CA . ASN A 1 88 ? 41.072 0.117 12.821 1.000 20.530 88 ASN AAA CA 1
AT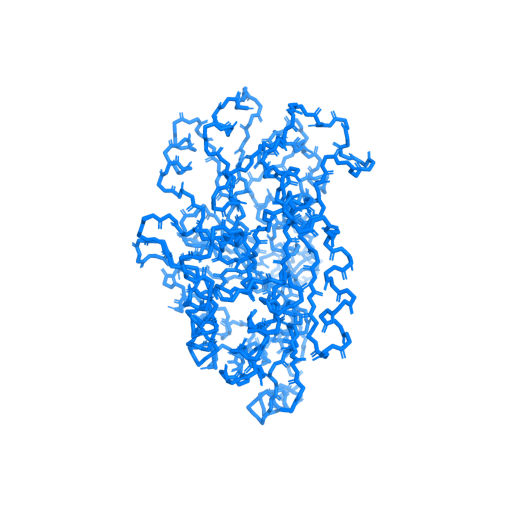OM 1420 C C . ASN A 1 88 ? 41.389 -0.844 13.955 1.000 21.432 88 ASN AAA C 1
ATOM 1421 O O . ASN A 1 88 ? 42.294 -0.592 14.735 1.000 22.305 88 ASN AAA O 1
ATOM 1432 N N . PRO A 1 89 ? 40.602 -1.950 14.110 1.000 21.495 89 PRO AAA N 1
ATOM 1433 C CA . PRO A 1 89 ? 40.911 -2.852 15.219 1.000 21.121 89 PRO AAA CA 1
ATOM 1434 C C . PRO A 1 89 ? 42.280 -3.464 15.231 1.000 20.554 89 PRO AAA C 1
ATOM 1435 O O . PRO A 1 89 ? 42.794 -3.856 16.283 1.000 23.163 89 PRO AAA O 1
ATOM 1446 N N . ILE A 1 90 ? 42.933 -3.621 14.073 1.000 22.339 90 ILE AAA N 1
ATOM 1447 C CA . ILE A 1 90 ? 44.341 -4.075 13.990 1.000 24.296 90 ILE AAA CA 1
ATOM 1448 C C . ILE A 1 90 ? 45.211 -3.100 14.776 1.000 23.286 90 ILE AAA C 1
ATOM 1449 O O . ILE A 1 90 ? 46.054 -3.523 15.572 1.000 23.871 90 ILE AAA O 1
ATOM 1465 N N . VAL A 1 91 ? 44.997 -1.824 14.516 1.000 22.965 91 VAL AAA N 1
ATOM 1466 C CA . VAL A 1 91 ? 45.723 -0.702 15.196 1.000 22.898 91 VAL AAA CA 1
ATOM 1467 C C . VAL A 1 91 ? 45.337 -0.609 16.664 1.000 23.171 91 VAL AAA C 1
ATOM 1468 O O . VAL A 1 91 ? 46.244 -0.485 17.528 1.000 24.053 91 VAL AAA O 1
ATOM 1481 N N . TYR A 1 92 ? 44.089 -0.911 17.046 1.000 23.307 92 TYR AAA N 1
ATOM 1482 C CA . TYR A 1 92 ? 43.720 -0.980 18.464 1.000 23.508 92 TYR AAA CA 1
ATOM 1483 C C . TYR A 1 92 ? 44.561 -2.000 19.205 1.000 26.581 92 TYR AAA C 1
ATOM 1484 O O . TYR A 1 92 ? 44.946 -1.744 20.355 1.000 28.365 92 TYR AAA O 1
ATOM 1502 N N . CYS A 1 93 ? 44.869 -3.120 18.539 1.000 24.927 93 CYS AAA N 1
ATOM 1503 C CA . CYS A 1 93 ? 45.686 -4.209 19.113 1.000 26.278 93 CYS AAA CA 1
ATOM 1504 C C . CYS A 1 93 ? 47.179 -3.877 19.033 1.000 28.752 93 CYS AAA C 1
ATOM 1505 O O . CYS A 1 93 ? 47.953 -4.711 19.578 1.000 29.911 93 CYS AAA O 1
ATOM 1513 N N . GLY A 1 94 ? 47.599 -2.815 18.364 1.000 26.157 94 GLY AAA N 1
ATOM 1514 C CA . GLY A 1 94 ? 49.036 -2.492 18.245 1.000 25.926 94 GLY AAA CA 1
ATOM 1515 C C . GLY A 1 94 ? 49.695 -3.237 17.081 1.000 31.584 94 GLY AAA C 1
ATOM 1516 O O . GLY A 1 94 ? 50.889 -3.052 16.853 1.000 28.813 94 GLY AAA O 1
ATOM 1520 N N . ALA A 1 95 ? 48.919 -3.920 16.249 1.000 26.886 95 ALA AAA N 1
ATOM 1521 C CA . ALA A 1 95 ? 49.443 -4.701 15.130 1.000 27.552 95 ALA AAA CA 1
ATOM 1522 C C . ALA A 1 95 ? 49.589 -3.830 13.884 1.000 25.837 95 ALA AAA C 1
ATOM 1523 O O . ALA A 1 95 ? 49.146 -2.665 13.814 1.000 28.730 95 ALA AAA O 1
ATOM 1530 N N . THR A 1 96 ? 50.116 -4.442 12.837 1.000 26.516 96 THR AAA N 1
ATOM 1531 C CA . THR A 1 96 ? 50.414 -3.747 11.585 1.000 26.100 96 THR AAA CA 1
ATOM 1532 C C . THR A 1 96 ? 49.484 -4.267 10.497 1.000 26.350 96 THR AAA C 1
ATOM 1533 O O . THR A 1 96 ? 49.570 -5.461 10.164 1.000 27.918 96 THR AAA O 1
ATOM 1544 N N . PRO A 1 97 ? 48.689 -3.412 9.846 1.000 24.565 97 PRO AAA N 1
ATOM 1545 C CA . PRO A 1 97 ? 47.907 -3.832 8.696 1.000 25.027 97 PRO AAA CA 1
ATOM 1546 C C . PRO A 1 97 ? 48.814 -3.984 7.462 1.000 27.005 97 PRO AAA C 1
ATOM 1547 O O . PRO A 1 97 ? 49.759 -3.187 7.273 1.000 28.419 97 PRO AAA O 1
ATOM 1558 N N . VAL A 1 98 ? 48.516 -4.973 6.627 1.000 23.814 98 VAL AAA N 1
ATOM 1559 C CA . VAL A 1 98 ? 49.192 -5.217 5.335 1.000 25.352 98 VAL AAA CA 1
ATOM 1560 C C . VAL A 1 98 ? 48.103 -5.206 4.275 1.000 26.901 98 VAL AAA C 1
ATOM 1561 O O . VAL A 1 98 ? 47.234 -6.123 4.237 1.000 27.144 98 VAL AAA O 1
ATOM 1574 N N . PHE A 1 99 ? 48.070 -4.174 3.452 1.000 23.520 99 PHE AAA N 1
ATOM 1575 C CA . PHE A 1 99 ? 46.998 -3.970 2.464 1.000 24.511 99 PHE AAA CA 1
ATOM 1576 C C . PHE A 1 99 ? 47.359 -4.664 1.157 1.000 30.444 99 PHE AAA C 1
ATOM 1577 O O . PHE A 1 99 ? 48.467 -4.431 0.620 1.000 28.688 99 PHE AAA O 1
ATOM 1594 N N . VAL A 1 100 ? 46.394 -5.366 0.616 1.000 26.453 100 VAL AAA N 1
ATOM 1595 C CA . VAL A 1 100 ? 46.524 -6.042 -0.701 1.000 25.708 100 VAL AAA CA 1
ATOM 1596 C C . VAL A 1 100 ? 45.365 -5.658 -1.587 1.000 26.658 100 VAL AAA C 1
ATOM 1597 O O . VAL A 1 100 ? 44.302 -5.178 -1.175 1.000 25.749 100 VAL AAA O 1
ATOM 1610 N N . ASP A 1 101 ? 45.596 -5.767 -2.906 1.000 25.269 101 ASP AAA N 1
ATOM 1611 C CA . ASP A 1 101 ? 44.577 -5.408 -3.888 1.000 25.076 101 ASP AAA CA 1
ATOM 1612 C C . ASP A 1 101 ? 43.468 -6.478 -3.968 1.000 24.767 101 ASP AAA C 1
ATOM 1613 O O . ASP A 1 101 ? 43.627 -7.543 -3.353 1.000 27.302 101 ASP AAA O 1
ATOM 1622 N N . ILE A 1 102 ? 42.435 -6.107 -4.647 1.000 25.394 102 ILE AAA N 1
ATOM 1623 C CA . ILE A 1 102 ? 41.151 -6.848 -4.768 1.000 25.755 102 ILE AAA CA 1
ATOM 1624 C C . ILE A 1 102 ? 41.044 -7.408 -6.189 1.000 30.693 102 ILE AAA C 1
ATOM 1625 O O . ILE A 1 102 ? 41.784 -6.999 -7.082 1.000 28.463 102 ILE AAA O 1
ATOM 1641 N N . ASP A 1 103 ? 40.238 -8.429 -6.327 1.000 26.856 103 ASP AAA N 1
ATOM 1642 C CA . ASP A 1 103 ? 39.901 -9.048 -7.634 1.000 26.495 103 ASP AAA CA 1
ATOM 1643 C C . ASP A 1 103 ? 39.031 -8.073 -8.407 1.000 26.976 103 ASP AAA C 1
ATOM 1644 O O . ASP A 1 103 ? 38.081 -7.490 -7.935 1.000 27.970 103 ASP AAA O 1
ATOM 1653 N N . LYS A 1 104 ? 39.349 -7.844 -9.709 1.000 31.010 104 LYS AAA N 1
ATOM 1654 C CA A LYS A 1 104 ? 38.651 -6.849 -10.553 0.500 29.415 104 LYS AAA CA 1
ATOM 1655 C CA B LYS A 1 104 ? 38.654 -6.843 -10.558 0.500 29.555 104 LYS AAA CA 1
ATOM 1656 C C . LYS A 1 104 ? 37.173 -7.166 -10.804 1.000 28.198 104 LYS AAA C 1
ATOM 1657 O O . LYS A 1 104 ? 36.368 -6.233 -11.085 1.000 30.302 104 LYS AAA O 1
ATOM 1693 N N . ASP A 1 105 ? 36.792 -8.435 -10.701 1.000 30.037 105 ASP AAA N 1
ATOM 1694 C CA . ASP A 1 105 ? 35.401 -8.866 -10.952 1.000 29.140 105 ASP AAA CA 1
ATOM 1695 C C . ASP A 1 105 ? 34.545 -9.073 -9.684 1.000 23.627 105 ASP AAA C 1
ATOM 1696 O O . ASP A 1 105 ? 33.372 -8.690 -9.745 1.000 27.273 105 ASP AAA O 1
ATOM 1705 N N . THR A 1 106 ? 35.164 -9.625 -8.649 1.000 26.256 106 THR AAA N 1
ATOM 1706 C CA . THR A 1 106 ? 34.427 -9.940 -7.382 1.000 23.907 106 THR AAA CA 1
ATOM 1707 C C . THR A 1 106 ? 34.544 -8.777 -6.388 1.000 28.024 106 THR AAA C 1
ATOM 1708 O O . THR A 1 106 ? 33.771 -8.764 -5.438 1.000 26.538 106 THR AAA O 1
ATOM 1719 N N . TRP A 1 107 ? 35.600 -7.987 -6.520 1.000 26.494 107 TRP AAA N 1
ATOM 1720 C CA . TRP A 1 107 ? 35.896 -6.828 -5.636 1.000 23.465 107 TRP AAA CA 1
ATOM 1721 C C . TRP A 1 107 ? 36.385 -7.313 -4.271 1.000 28.913 107 TRP AAA C 1
ATOM 1722 O O . TRP A 1 107 ? 36.450 -6.481 -3.344 1.000 25.174 107 TRP AAA O 1
ATOM 1743 N N . ASP A 1 108 ? 36.688 -8.593 -4.110 1.000 24.602 108 ASP AAA N 1
ATOM 1744 C CA . ASP A 1 108 ? 37.117 -9.177 -2.839 1.000 24.277 108 ASP AAA CA 1
ATOM 1745 C C . ASP A 1 108 ? 38.632 -9.377 -2.816 1.000 24.483 108 ASP AAA C 1
ATOM 1746 O O . ASP A 1 108 ? 39.317 -9.354 -3.871 1.000 26.986 108 ASP AAA O 1
ATOM 1755 N N . ILE A 1 109 ? 39.187 -9.587 -1.622 1.000 24.924 109 ILE AAA N 1
ATOM 1756 C CA . ILE A 1 109 ? 40.606 -9.726 -1.355 1.000 22.645 109 ILE AAA CA 1
ATOM 1757 C C . ILE A 1 109 ? 41.186 -10.761 -2.325 1.000 27.832 109 ILE AAA C 1
ATOM 1758 O O . ILE A 1 109 ? 40.653 -11.878 -2.428 1.000 25.837 109 ILE AAA O 1
ATOM 1774 N N . ASP A 1 110 ? 42.244 -10.380 -3.042 1.000 26.037 110 ASP AAA N 1
ATOM 1775 C CA . ASP A 1 110 ? 42.777 -11.286 -4.115 1.000 27.211 110 ASP AAA CA 1
ATOM 1776 C C . ASP A 1 110 ? 43.730 -12.248 -3.467 1.000 26.274 110 ASP AAA C 1
ATOM 1777 O O . ASP A 1 110 ? 44.784 -11.906 -2.933 1.000 26.973 110 ASP AAA O 1
ATOM 1786 N N . PRO A 1 111 ? 43.458 -13.568 -3.436 1.000 26.837 111 PRO AAA N 1
ATOM 1787 C CA . PRO A 1 111 ? 44.322 -14.494 -2.711 1.000 27.408 111 PRO AAA CA 1
ATOM 1788 C C . PRO A 1 111 ? 45.761 -14.562 -3.248 1.000 24.626 111 PRO AAA C 1
ATOM 1789 O O . PRO A 1 111 ? 46.613 -14.886 -2.518 1.000 29.721 111 PRO AAA O 1
ATOM 1800 N N . LYS A 1 112 ? 45.944 -14.331 -4.547 1.000 29.891 112 LYS AAA N 1
ATOM 1801 C CA . LYS A 1 112 ? 47.325 -14.298 -5.098 1.000 29.606 112 LYS AAA CA 1
ATOM 1802 C C . LYS A 1 112 ? 48.081 -13.118 -4.473 1.000 30.244 112 LYS AAA C 1
ATOM 1803 O O . LYS A 1 112 ? 49.319 -13.293 -4.187 1.000 34.176 112 LYS AAA O 1
ATOM 1822 N N . GLU A 1 113 ? 47.370 -12.025 -4.225 1.000 30.566 113 GLU AAA N 1
ATOM 1823 C CA . GLU A 1 113 ? 48.045 -10.849 -3.561 1.000 29.504 113 GLU AAA CA 1
ATOM 1824 C C . GLU A 1 113 ? 48.257 -11.118 -2.075 1.000 34.174 113 GLU AAA C 1
ATOM 1825 O O . GLU A 1 113 ? 49.316 -10.739 -1.509 1.000 30.300 113 GLU AAA O 1
ATOM 1837 N N . ILE A 1 114 ? 47.337 -11.873 -1.448 1.000 29.043 114 ILE AAA N 1
ATOM 1838 C CA . ILE A 1 114 ? 47.573 -12.324 -0.061 1.000 28.491 114 ILE AAA CA 1
ATOM 1839 C C . ILE A 1 114 ? 48.883 -13.076 -0.008 1.000 30.754 114 ILE AAA C 1
ATOM 1840 O O . ILE A 1 114 ? 49.761 -12.744 0.796 1.000 30.447 114 ILE AAA O 1
ATOM 1856 N N . GLU A 1 115 ? 49.036 -14.127 -0.836 1.000 29.437 115 GLU AAA N 1
ATOM 1857 C CA . GLU A 1 115 ? 50.230 -14.981 -0.715 1.000 32.808 115 GLU AAA CA 1
ATOM 1858 C C . GLU A 1 115 ? 51.524 -14.177 -0.966 1.000 28.961 115 GLU AAA C 1
ATOM 1859 O O . GLU A 1 115 ? 52.475 -14.441 -0.202 1.000 32.535 115 GLU AAA O 1
ATOM 1871 N N . LYS A 1 116 ? 51.526 -13.245 -1.903 1.000 33.597 116 LYS AAA N 1
ATOM 1872 C CA . LYS A 1 116 ? 52.745 -12.442 -2.193 1.000 35.255 116 LYS AAA CA 1
ATOM 1873 C C . LYS A 1 116 ? 53.113 -11.589 -0.987 1.000 35.958 116 LYS AAA C 1
ATOM 1874 O O . LYS A 1 116 ? 54.295 -11.323 -0.810 1.000 36.883 116 LYS AAA O 1
ATOM 1893 N N . SER A 1 117 ? 52.150 -11.289 -0.097 1.000 32.457 117 SER AAA N 1
ATOM 1894 C CA A SER A 1 117 ? 52.379 -10.314 0.998 0.600 34.150 117 SER AAA CA 1
ATOM 1895 C CA B SER A 1 117 ? 52.339 -10.309 1.003 0.400 35.223 117 SER AAA CA 1
ATOM 1896 C C . SER A 1 117 ? 52.671 -11.009 2.320 1.000 33.070 117 SER AAA C 1
ATOM 1897 O O . SER A 1 117 ? 52.966 -10.300 3.296 1.000 33.603 117 SER AAA O 1
ATOM 1911 N N . ILE A 1 118 ? 52.712 -12.347 2.359 1.000 32.781 118 ILE AAA N 1
ATOM 1912 C CA . ILE A 1 118 ? 52.980 -13.073 3.620 1.000 30.773 118 ILE AAA CA 1
ATOM 1913 C C . ILE A 1 118 ? 54.458 -12.928 3.954 1.000 37.499 118 ILE AAA C 1
ATOM 1914 O O . ILE A 1 118 ? 55.315 -13.011 3.033 1.000 36.180 118 ILE AAA O 1
ATOM 1930 N N . THR A 1 119 ? 54.742 -12.722 5.221 1.000 34.800 119 THR AAA N 1
ATOM 1931 C CA . THR A 1 119 ? 56.119 -12.642 5.782 1.000 35.258 119 THR AAA CA 1
ATOM 1932 C C . THR A 1 119 ? 56.200 -13.499 7.030 1.000 30.925 119 THR AAA C 1
ATOM 1933 O O . THR A 1 119 ? 55.140 -14.036 7.495 1.000 34.408 119 THR AAA O 1
ATOM 1944 N N . SER A 1 120 ? 57.387 -13.573 7.667 1.000 34.682 120 SER AAA N 1
ATOM 1945 C CA . SER A 1 120 ? 57.573 -14.264 8.964 1.000 37.169 120 SER AAA CA 1
ATOM 1946 C C . SER A 1 120 ? 56.701 -13.638 10.062 1.000 33.553 120 SER AAA C 1
ATOM 1947 O O . SER A 1 120 ? 56.470 -14.300 11.039 1.000 38.378 120 SER AAA O 1
ATOM 1955 N N . LYS A 1 121 ? 56.198 -12.422 9.854 1.000 34.253 121 LYS AAA N 1
ATOM 1956 C CA A LYS A 1 121 ? 55.428 -11.677 10.892 0.500 34.911 121 LYS AAA CA 1
ATOM 1957 C CA B LYS A 1 121 ? 55.427 -11.690 10.899 0.500 34.888 121 LYS AAA CA 1
ATOM 1958 C C . LYS A 1 121 ? 53.906 -11.817 10.694 1.000 31.189 121 LYS AAA C 1
ATOM 1959 O O . LYS A 1 121 ? 53.174 -11.425 11.621 1.000 29.524 121 LYS AAA O 1
ATOM 1995 N N . THR A 1 122 ? 53.442 -12.341 9.555 1.000 32.473 122 THR AAA N 1
ATOM 1996 C CA . THR A 1 122 ? 51.976 -12.477 9.278 1.000 30.272 122 THR AAA CA 1
ATOM 1997 C C . THR A 1 122 ? 51.344 -13.405 10.320 1.000 28.099 122 THR AAA C 1
ATOM 1998 O O . THR A 1 122 ? 51.916 -14.511 10.586 1.000 29.943 122 THR AAA O 1
ATOM 2009 N N . LYS A 1 123 ? 50.248 -13.009 10.967 1.000 27.167 123 LYS AAA N 1
ATOM 2010 C CA A LYS A 1 123 ? 49.536 -13.885 11.926 0.500 25.502 123 LYS AAA CA 1
ATOM 2011 C CA B LYS A 1 123 ? 49.540 -13.883 11.946 0.500 26.796 123 LYS AAA CA 1
ATOM 2012 C C . LYS A 1 123 ? 48.134 -14.182 11.427 1.000 25.791 123 LYS AAA C 1
ATOM 2013 O O . LYS A 1 123 ? 47.552 -15.180 11.885 1.000 26.902 123 LYS AAA O 1
ATOM 2049 N N . ALA A 1 124 ? 47.534 -13.286 10.627 1.000 26.228 124 ALA AAA N 1
ATOM 2050 C CA . ALA A 1 124 ? 46.109 -13.480 10.291 1.000 25.109 124 ALA AAA CA 1
ATOM 2051 C C . ALA A 1 124 ? 45.768 -12.774 9.015 1.000 26.095 124 ALA AAA C 1
ATOM 2052 O O . ALA A 1 124 ? 46.477 -11.874 8.576 1.000 25.803 124 ALA AAA O 1
ATOM 2059 N N . ILE A 1 125 ? 44.618 -13.131 8.478 1.000 24.591 125 ILE AAA N 1
ATOM 2060 C CA . ILE A 1 125 ? 43.980 -12.541 7.295 1.000 24.381 125 ILE AAA CA 1
ATOM 2061 C C . ILE A 1 125 ? 42.574 -12.127 7.688 1.000 23.730 125 ILE AAA C 1
ATOM 2062 O O . ILE A 1 125 ? 41.899 -12.932 8.377 1.000 24.724 125 ILE AAA O 1
ATOM 2078 N N . ILE A 1 126 ? 42.123 -10.940 7.341 1.000 23.809 126 ILE AAA N 1
ATOM 2079 C CA . ILE A 1 126 ? 40.710 -10.549 7.517 1.000 22.083 126 ILE AAA CA 1
ATOM 2080 C C . ILE A 1 126 ? 40.097 -10.388 6.146 1.000 24.007 126 ILE AAA C 1
ATOM 2081 O O . ILE A 1 126 ? 40.039 -9.300 5.563 1.000 25.031 126 ILE AAA O 1
ATOM 2097 N N . PRO A 1 127 ? 39.609 -11.483 5.520 1.000 23.002 127 PRO AAA N 1
ATOM 2098 C CA . PRO A 1 127 ? 38.859 -11.288 4.303 1.000 22.235 127 PRO AAA CA 1
ATOM 2099 C C . PRO A 1 127 ? 37.569 -10.552 4.575 1.000 23.708 127 PRO AAA C 1
ATOM 2100 O O . PRO A 1 127 ? 36.927 -10.804 5.633 1.000 25.585 127 PRO AAA O 1
ATOM 2111 N N . VAL A 1 128 ? 37.104 -9.743 3.661 1.000 20.271 128 VAL AAA N 1
ATOM 2112 C CA . VAL A 1 128 ? 35.854 -9.005 3.773 1.000 19.935 128 VAL AAA CA 1
ATOM 2113 C C . VAL A 1 128 ? 34.912 -9.507 2.677 1.000 21.228 128 VAL AAA C 1
ATOM 2114 O O . VAL A 1 128 ? 35.259 -9.428 1.482 1.000 22.159 128 VAL AAA O 1
ATOM 2127 N N . HIS A 1 129 ? 33.713 -9.928 3.047 1.000 20.840 129 HIS AAA N 1
ATOM 2128 C CA . HIS A 1 129 ? 32.686 -10.317 2.061 1.000 22.646 129 HIS AAA CA 1
ATOM 2129 C C . HIS A 1 129 ? 32.001 -9.045 1.605 1.000 19.782 129 HIS AAA C 1
ATOM 2130 O O . HIS A 1 129 ? 30.952 -8.617 2.119 1.000 22.186 129 HIS AAA O 1
ATOM 2145 N N . LEU A 1 130 ? 32.665 -8.391 0.614 1.000 22.377 130 LEU AAA N 1
ATOM 2146 C CA . LEU A 1 130 ? 32.347 -6.985 0.325 1.000 22.279 130 LEU AAA CA 1
ATOM 2147 C C . LEU A 1 130 ? 30.966 -6.831 -0.319 1.000 22.492 130 LEU AAA C 1
ATOM 2148 O O . LEU A 1 130 ? 30.654 -7.606 -1.314 1.000 23.101 130 LEU AAA O 1
ATOM 2164 N N . TYR A 1 131 ? 30.089 -6.033 0.194 1.000 22.911 131 TYR AAA N 1
ATOM 2165 C CA . TYR A 1 131 ? 28.698 -5.828 -0.268 1.000 22.802 131 TYR AAA CA 1
ATOM 2166 C C . TYR A 1 131 ? 27.907 -7.157 -0.196 1.000 22.769 131 TYR AAA C 1
ATOM 2167 O O . TYR A 1 131 ? 26.851 -7.282 -0.825 1.000 26.945 131 TYR AAA O 1
ATOM 2185 N N . GLY A 1 132 ? 28.381 -8.057 0.656 1.000 23.566 132 GLY AAA N 1
ATOM 2186 C CA . GLY A 1 132 ? 27.706 -9.337 0.904 1.000 26.449 132 GLY AAA CA 1
ATOM 2187 C C . GLY A 1 132 ? 28.170 -10.433 -0.023 1.000 25.431 132 GLY AAA C 1
ATOM 2188 O O . GLY A 1 132 ? 27.686 -11.576 0.115 1.000 24.836 132 GLY AAA O 1
ATOM 2192 N N . ASN A 1 133 ? 29.244 -10.205 -0.758 1.000 23.144 133 ASN AAA N 1
ATOM 2193 C CA . ASN A 1 133 ? 29.772 -11.154 -1.754 1.000 23.689 133 ASN AAA CA 1
ATOM 2194 C C . ASN A 1 133 ? 30.875 -11.987 -1.155 1.000 24.984 133 ASN AAA C 1
ATOM 2195 O O . ASN A 1 133 ? 31.953 -11.502 -0.835 1.000 22.346 133 ASN AAA O 1
ATOM 2206 N N . PRO A 1 134 ? 30.722 -13.321 -0.909 1.000 22.201 134 PRO AAA N 1
ATOM 2207 C CA . PRO A 1 134 ? 31.742 -14.124 -0.263 1.000 21.044 134 PRO AAA CA 1
ATOM 2208 C C . PRO A 1 134 ? 33.052 -14.110 -0.998 1.000 22.497 134 PRO AAA C 1
ATOM 2209 O O . PRO A 1 134 ? 33.085 -14.201 -2.258 1.000 24.872 134 PRO AAA O 1
ATOM 2220 N N . CYS A 1 135 ? 34.128 -14.090 -0.254 1.000 22.504 135 CYS AAA N 1
ATOM 2221 C CA . CYS A 1 135 ? 35.488 -14.159 -0.781 1.000 24.769 135 CYS AAA CA 1
ATOM 2222 C C . CYS A 1 135 ? 35.784 -15.596 -1.281 1.000 26.460 135 CYS AAA C 1
ATOM 2223 O O . CYS A 1 135 ? 34.946 -16.526 -1.051 1.000 24.915 135 CYS AAA O 1
ATOM 2231 N N . ASP A 1 136 ? 36.944 -15.791 -1.891 1.000 26.297 136 ASP AAA N 1
ATOM 2232 C CA . ASP A 1 136 ? 37.427 -17.106 -2.400 1.000 26.197 136 ASP AAA CA 1
ATOM 2233 C C . ASP A 1 136 ? 37.951 -17.954 -1.269 1.000 21.715 136 ASP AAA C 1
ATOM 2234 O O . ASP A 1 136 ? 39.159 -18.124 -1.020 1.000 25.074 136 ASP AAA O 1
ATOM 2243 N N . MET A 1 137 ? 37.014 -18.473 -0.456 1.000 23.218 137 MET AAA N 1
ATOM 2244 C CA . MET A 1 137 ? 37.365 -19.010 0.865 1.000 24.496 137 MET AAA CA 1
ATOM 2245 C C . MET A 1 137 ? 38.122 -20.326 0.786 1.000 22.045 137 MET AAA C 1
ATOM 2246 O O . MET A 1 137 ? 38.982 -20.591 1.634 1.000 26.875 137 MET AAA O 1
ATOM 2260 N N . ASP A 1 138 ? 37.831 -21.215 -0.192 1.000 26.837 138 ASP AAA N 1
ATOM 2261 C CA . ASP A 1 138 ? 38.693 -22.403 -0.215 1.000 26.960 138 ASP AAA CA 1
ATOM 2262 C C . ASP A 1 138 ? 40.179 -22.039 -0.425 1.000 25.521 138 ASP AAA C 1
ATOM 2263 O O . ASP A 1 138 ? 41.063 -22.636 0.248 1.000 29.728 138 ASP AAA O 1
ATOM 2272 N N . GLU A 1 139 ? 40.459 -21.043 -1.248 1.000 28.115 139 GLU AAA N 1
ATOM 2273 C CA . GLU A 1 139 ? 41.866 -20.639 -1.514 1.000 30.006 139 GLU AAA CA 1
ATOM 2274 C C . GLU A 1 139 ? 42.459 -19.902 -0.304 1.000 27.558 139 GLU AAA C 1
ATOM 2275 O O . GLU A 1 139 ? 43.561 -20.226 0.113 1.000 28.864 139 GLU AAA O 1
ATOM 2287 N N . ILE A 1 140 ? 41.642 -19.021 0.300 1.000 28.040 140 ILE AAA N 1
ATOM 2288 C CA . ILE A 1 140 ? 42.091 -18.264 1.496 1.000 31.159 140 ILE AAA CA 1
ATOM 2289 C C . ILE A 1 140 ? 42.425 -19.237 2.629 1.000 25.248 140 ILE AAA C 1
ATOM 2290 O O . ILE A 1 140 ? 43.465 -19.129 3.294 1.000 28.215 140 ILE AAA O 1
ATOM 2306 N N . MET A 1 141 ? 41.553 -20.209 2.858 1.000 27.977 141 MET AAA N 1
ATOM 2307 C CA . MET A 1 141 ? 41.741 -21.173 3.941 1.000 26.122 141 MET AAA CA 1
ATOM 2308 C C . MET A 1 141 ? 42.954 -22.068 3.629 1.000 26.345 141 MET AAA C 1
ATOM 2309 O O . MET A 1 141 ? 43.722 -22.416 4.573 1.000 29.069 141 MET AAA O 1
ATOM 2323 N N . LYS A 1 142 ? 43.140 -22.426 2.369 1.000 28.304 142 LYS AAA N 1
ATOM 2324 C CA . LYS A 1 142 ? 44.349 -23.199 1.948 1.000 28.758 142 LYS AAA CA 1
ATOM 2325 C C . LYS A 1 142 ? 45.633 -22.415 2.214 1.000 28.283 142 LYS AAA C 1
ATOM 2326 O O . LYS A 1 142 ? 46.608 -23.006 2.792 1.000 30.856 142 LYS AAA O 1
ATOM 2345 N N . ILE A 1 143 ? 45.677 -21.134 1.870 1.000 30.194 143 ILE AAA N 1
ATOM 2346 C CA . ILE A 1 143 ? 46.850 -20.257 2.159 1.000 29.750 143 ILE AAA CA 1
ATOM 2347 C C . ILE A 1 143 ? 47.071 -20.200 3.660 1.000 26.668 143 ILE AAA C 1
ATOM 2348 O O . ILE A 1 143 ? 48.207 -20.421 4.179 1.000 29.141 143 ILE AAA O 1
ATOM 2364 N N . ALA A 1 144 ? 45.985 -19.960 4.429 1.000 30.082 144 ALA AAA N 1
ATOM 2365 C CA . ALA A 1 144 ? 46.119 -19.818 5.892 1.000 29.435 144 ALA AAA CA 1
ATOM 2366 C C . ALA A 1 144 ? 46.669 -21.103 6.507 1.000 28.287 144 ALA AAA C 1
ATOM 2367 O O . ALA A 1 144 ? 47.458 -21.034 7.445 1.000 30.850 144 ALA AAA O 1
ATOM 2374 N N . GLU A 1 145 ? 46.232 -22.262 6.012 1.000 31.305 145 GLU AAA N 1
ATOM 2375 C CA . GLU A 1 145 ? 46.676 -23.563 6.573 1.000 33.395 145 GLU AAA CA 1
ATOM 2376 C C . GLU A 1 145 ? 48.158 -23.749 6.302 1.000 29.059 145 GLU AAA C 1
ATOM 2377 O O . GLU A 1 145 ? 48.894 -24.121 7.221 1.000 35.043 145 GLU AAA O 1
ATOM 2389 N N . LYS A 1 146 ? 48.597 -23.422 5.108 1.000 31.875 146 LYS AAA N 1
ATOM 2390 C CA . LYS A 1 146 ? 49.987 -23.573 4.628 1.000 36.866 146 LYS AAA CA 1
ATOM 2391 C C . LYS A 1 146 ? 50.931 -22.709 5.460 1.000 41.990 146 LYS AAA C 1
ATOM 2392 O O . LYS A 1 146 ? 52.003 -23.200 5.765 1.000 37.097 146 LYS AAA O 1
ATOM 2411 N N . TYR A 1 147 ? 50.539 -21.474 5.841 1.000 31.618 147 TYR AAA N 1
ATOM 2412 C CA . TYR A 1 147 ? 51.408 -20.523 6.568 1.000 34.565 147 TYR AAA CA 1
ATOM 2413 C C . TYR A 1 147 ? 51.059 -20.455 8.062 1.000 32.040 147 TYR AAA C 1
ATOM 2414 O O . TYR A 1 147 ? 51.749 -19.708 8.802 1.000 37.369 147 TYR AAA O 1
ATOM 2432 N N . GLY A 1 148 ? 50.089 -21.211 8.564 1.000 30.351 148 GLY AAA N 1
ATOM 2433 C CA . GLY A 1 148 ? 49.795 -21.196 10.011 1.000 35.554 148 GLY AAA CA 1
ATOM 2434 C C . GLY A 1 148 ? 49.136 -19.882 10.420 1.000 31.982 148 GLY AAA C 1
ATOM 2435 O O . GLY A 1 148 ? 49.462 -19.360 11.473 1.000 33.738 148 GLY AAA O 1
ATOM 2439 N N . LEU A 1 149 ? 48.204 -19.412 9.622 1.000 31.110 149 LEU AAA N 1
ATOM 2440 C CA . LEU A 1 149 ? 47.540 -18.075 9.836 1.000 28.365 149 LEU AAA CA 1
ATOM 2441 C C . LEU A 1 149 ? 46.098 -18.278 10.310 1.000 27.906 149 LEU AAA C 1
ATOM 2442 O O . LEU A 1 149 ? 45.393 -19.207 9.878 1.000 28.235 149 LEU AAA O 1
ATOM 2458 N N . TYR A 1 150 ? 45.614 -17.384 11.168 1.000 27.104 150 TYR AAA N 1
ATOM 2459 C CA . TYR A 1 150 ? 44.182 -17.337 11.517 1.000 25.835 150 TYR AAA CA 1
ATOM 2460 C C . TYR A 1 150 ? 43.457 -16.592 10.427 1.000 26.566 150 TYR AAA C 1
ATOM 2461 O O . TYR A 1 150 ? 44.022 -15.704 9.752 1.000 25.663 150 TYR AAA O 1
ATOM 2479 N N . VAL A 1 151 ? 42.211 -16.926 10.258 1.000 24.578 151 VAL AAA N 1
ATOM 2480 C CA . VAL A 1 151 ? 41.291 -16.233 9.348 1.000 23.439 151 VAL AAA CA 1
ATOM 2481 C C . VAL A 1 151 ? 40.121 -15.727 10.147 1.000 24.828 151 VAL AAA C 1
ATOM 2482 O O . VAL A 1 151 ? 39.358 -16.534 10.754 1.000 25.274 151 VAL AAA O 1
ATOM 2495 N N . ILE A 1 152 ? 39.976 -14.407 10.149 1.000 23.350 152 ILE AAA N 1
ATOM 2496 C CA A ILE A 1 152 ? 38.823 -13.729 10.777 0.600 21.519 152 ILE AAA CA 1
ATOM 2497 C CA B ILE A 1 152 ? 38.821 -13.735 10.780 0.400 22.010 152 ILE AAA CA 1
ATOM 2498 C C . ILE A 1 152 ? 37.928 -13.216 9.662 1.000 24.686 152 ILE AAA C 1
ATOM 2499 O O . ILE A 1 152 ? 38.370 -12.314 8.910 1.000 24.728 152 ILE AAA O 1
ATOM 2529 N N . GLU A 1 153 ? 36.712 -13.724 9.521 1.000 22.659 153 GLU AAA N 1
ATOM 2530 C CA . GLU A 1 153 ? 35.823 -13.244 8.470 1.000 20.915 153 GLU AAA CA 1
ATOM 2531 C C . GLU A 1 153 ? 35.169 -11.933 8.914 1.000 21.791 153 GLU AAA C 1
ATOM 2532 O O . GLU A 1 153 ? 34.416 -11.897 9.916 1.000 23.587 153 GLU AAA O 1
ATOM 2544 N N . ASP A 1 154 ? 35.350 -10.894 8.101 1.000 21.936 154 ASP AAA N 1
ATOM 2545 C CA . ASP A 1 154 ? 34.519 -9.685 8.233 1.000 23.080 154 ASP AAA CA 1
ATOM 2546 C C . ASP A 1 154 ? 33.277 -9.932 7.412 1.000 24.072 154 ASP AAA C 1
ATOM 2547 O O . ASP A 1 154 ? 33.232 -9.706 6.141 1.000 24.326 154 ASP AAA O 1
ATOM 2556 N N . ALA A 1 155 ? 32.292 -10.535 8.072 1.000 22.214 155 ALA AAA N 1
ATOM 2557 C CA . ALA A 1 155 ? 30.995 -10.893 7.482 1.000 21.430 155 ALA AAA CA 1
ATOM 2558 C C . ALA A 1 155 ? 29.916 -9.861 7.748 1.000 22.317 155 ALA AAA C 1
ATOM 2559 O O . ALA A 1 155 ? 28.721 -10.132 7.714 1.000 25.046 155 ALA AAA O 1
ATOM 2566 N N . THR A 1 156 ? 30.320 -8.638 8.153 1.000 21.627 156 THR AAA N 1
ATOM 2567 C CA . THR A 1 156 ? 29.416 -7.628 8.617 1.000 21.880 156 THR AAA CA 1
ATOM 2568 C C . THR A 1 156 ? 28.357 -7.220 7.596 1.000 23.884 156 THR AAA C 1
ATOM 2569 O O . THR A 1 156 ? 27.216 -6.822 8.001 1.000 28.554 156 THR AAA O 1
ATOM 2580 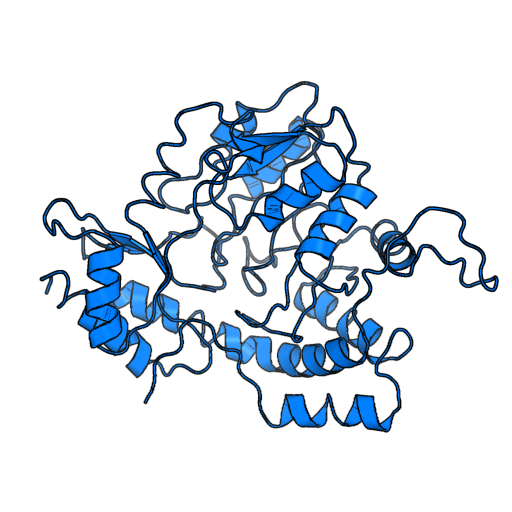N N . GLU A 1 157 ? 28.662 -7.311 6.301 1.000 21.134 157 GLU AAA N 1
ATOM 2581 C CA . GLU A 1 157 ? 27.741 -6.912 5.244 1.000 23.014 157 GLU AAA CA 1
ATOM 2582 C C . GLU A 1 157 ? 27.066 -8.183 4.672 1.000 28.014 157 GLU AAA C 1
ATOM 2583 O O . GLU A 1 157 ? 26.338 -8.044 3.695 1.000 28.768 157 GLU AAA O 1
ATOM 2595 N N . SER A 1 158 ? 27.397 -9.368 5.203 1.000 23.171 158 SER AAA N 1
ATOM 2596 C CA . SER A 1 158 ? 27.133 -10.632 4.444 1.000 24.298 158 SER AAA CA 1
ATOM 2597 C C . SER A 1 158 ? 26.235 -11.626 5.200 1.000 25.474 158 SER AAA C 1
ATOM 2598 O O . SER A 1 158 ? 26.209 -12.764 4.800 1.000 24.672 158 SER AAA O 1
ATOM 2606 N N . LEU A 1 159 ? 25.510 -11.223 6.238 1.000 24.967 159 LEU AAA N 1
ATOM 2607 C CA . LEU A 1 159 ? 24.559 -12.140 6.904 1.000 24.820 159 LEU AAA CA 1
ATOM 2608 C C . LEU A 1 159 ? 23.619 -12.676 5.825 1.000 22.818 159 LEU AAA C 1
ATOM 2609 O O . LEU A 1 159 ? 22.951 -11.909 5.119 1.000 25.734 159 LEU AAA O 1
ATOM 2625 N N . GLY A 1 160 ? 23.549 -14.015 5.791 1.000 25.909 160 GLY AAA N 1
ATOM 2626 C CA . GLY A 1 160 ? 22.700 -14.687 4.791 1.000 28.274 160 GLY AAA CA 1
ATOM 2627 C C . GLY A 1 160 ? 23.474 -15.110 3.571 1.000 29.705 160 GLY AAA C 1
ATOM 2628 O O . GLY A 1 160 ? 22.960 -15.983 2.769 1.000 28.626 160 GLY AAA O 1
ATOM 2632 N N . ALA A 1 161 ? 24.664 -14.554 3.329 1.000 24.643 161 ALA AAA N 1
ATOM 2633 C CA . ALA A 1 161 ? 25.450 -15.027 2.173 1.000 23.045 161 ALA AAA CA 1
ATOM 2634 C C . ALA A 1 161 ? 25.983 -16.435 2.427 1.000 24.209 161 ALA AAA C 1
ATOM 2635 O O . ALA A 1 161 ? 26.241 -16.893 3.581 1.000 25.998 161 ALA AAA O 1
ATOM 2642 N N . GLU A 1 162 ? 26.201 -17.190 1.338 1.000 24.396 162 GLU AAA N 1
ATOM 2643 C CA . GLU A 1 162 ? 26.671 -18.580 1.458 1.000 25.687 162 GLU AAA CA 1
ATOM 2644 C C . GLU A 1 162 ? 27.860 -18.811 0.584 1.000 23.080 162 GLU AAA C 1
ATOM 2645 O O . GLU A 1 162 ? 27.940 -18.237 -0.500 1.000 25.393 162 GLU AAA O 1
ATOM 2657 N N . TYR A 1 163 ? 28.697 -19.704 1.030 1.000 23.198 163 TYR AAA N 1
ATOM 2658 C CA . TYR A 1 163 ? 29.897 -20.188 0.311 1.000 25.802 163 TYR AAA CA 1
ATOM 2659 C C . TYR A 1 163 ? 29.775 -21.712 0.319 1.000 23.929 163 TYR AAA C 1
ATOM 2660 O O . TYR A 1 163 ? 30.086 -22.385 1.265 1.000 24.526 163 TYR AAA O 1
ATOM 2678 N N . LYS A 1 164 ? 29.490 -22.239 -0.901 1.000 27.388 164 LYS AAA N 1
ATOM 2679 C CA . LYS A 1 164 ? 29.422 -23.723 -1.120 1.000 25.434 164 LYS AAA CA 1
ATOM 2680 C C . LYS A 1 164 ? 28.587 -24.379 0.001 1.000 22.237 164 LYS AAA C 1
ATOM 2681 O O . LYS A 1 164 ? 29.026 -25.392 0.567 1.000 26.988 164 LYS AAA O 1
ATOM 2700 N N . GLY A 1 165 ? 27.451 -23.774 0.220 1.000 24.383 165 GLY AAA N 1
ATOM 2701 C CA . GLY A 1 165 ? 26.436 -24.282 1.138 1.000 26.132 165 GLY AAA CA 1
ATOM 2702 C C . GLY A 1 165 ? 26.716 -24.016 2.617 1.000 28.863 165 GLY AAA C 1
ATOM 2703 O O . GLY A 1 165 ? 25.955 -24.502 3.441 1.000 29.832 165 GLY AAA O 1
ATOM 2707 N N . ARG A 1 166 ? 27.775 -23.267 2.948 1.000 26.392 166 ARG AAA N 1
ATOM 2708 C CA A ARG A 1 166 ? 28.072 -22.868 4.353 0.500 26.486 166 ARG AAA CA 1
ATOM 2709 C CA B ARG A 1 166 ? 28.123 -22.863 4.341 0.500 24.309 166 ARG AAA CA 1
ATOM 2710 C C . ARG A 1 166 ? 27.830 -21.381 4.510 1.000 27.829 166 ARG AAA C 1
ATOM 2711 O O . ARG A 1 166 ? 28.184 -20.600 3.601 1.000 24.662 166 ARG AAA O 1
ATOM 2751 N N . MET A 1 167 ? 27.212 -21.030 5.613 1.000 23.616 167 MET AAA N 1
ATOM 2752 C CA . MET A 1 167 ? 26.948 -19.602 5.860 1.000 23.717 167 MET AAA CA 1
ATOM 2753 C C . MET A 1 167 ? 28.291 -18.868 6.117 1.000 22.159 167 MET AAA C 1
ATOM 2754 O O . MET A 1 167 ? 29.226 -19.377 6.754 1.000 22.913 167 MET AAA O 1
ATOM 2768 N N . THR A 1 168 ? 28.385 -17.635 5.547 1.000 26.574 168 THR AAA N 1
ATOM 2769 C CA . THR A 1 168 ? 29.528 -16.803 5.918 1.000 25.849 168 THR AAA CA 1
ATOM 2770 C C . THR A 1 168 ? 29.539 -16.570 7.435 1.000 22.689 168 THR AAA C 1
ATOM 2771 O O . THR A 1 168 ? 28.482 -16.622 8.063 1.000 25.187 168 THR AAA O 1
ATOM 2782 N N . GLY A 1 169 ? 30.784 -16.476 7.914 1.000 24.271 169 GLY AAA N 1
ATOM 2783 C CA . GLY A 1 169 ? 31.065 -16.324 9.339 1.000 23.951 169 GLY AAA CA 1
ATOM 2784 C C . GLY A 1 169 ? 31.314 -17.623 10.033 1.000 26.174 169 GLY AAA C 1
ATOM 2785 O O . GLY A 1 169 ? 31.752 -17.611 11.190 1.000 25.493 169 GLY AAA O 1
ATOM 2789 N N . THR A 1 170 ? 31.158 -18.752 9.300 1.000 26.118 170 THR AAA N 1
ATOM 2790 C CA . THR A 1 170 ? 31.343 -20.081 9.905 1.000 25.465 170 THR AAA CA 1
ATOM 2791 C C . THR A 1 170 ? 32.529 -20.816 9.294 1.000 27.096 170 THR AAA C 1
ATOM 2792 O O . THR A 1 170 ? 32.858 -21.954 9.717 1.000 26.194 170 THR AAA O 1
ATOM 2803 N N . ILE A 1 171 ? 33.298 -20.171 8.418 1.000 24.284 171 ILE AAA N 1
ATOM 2804 C CA . ILE A 1 171 ? 34.404 -20.800 7.658 1.000 24.318 171 ILE AAA CA 1
ATOM 2805 C C . ILE A 1 171 ? 35.757 -20.508 8.296 1.000 27.466 171 ILE AAA C 1
ATOM 2806 O O . ILE A 1 171 ? 36.611 -21.362 8.464 1.000 29.129 171 ILE AAA O 1
ATOM 2822 N N . GLY A 1 172 ? 35.986 -19.217 8.599 1.000 25.833 172 GLY AAA N 1
ATOM 2823 C CA . GLY A 1 172 ? 37.212 -18.830 9.286 1.000 27.761 172 GLY AAA CA 1
ATOM 2824 C C . GLY A 1 172 ? 37.193 -19.296 10.727 1.000 24.006 172 GLY AAA C 1
ATOM 2825 O O . GLY A 1 172 ? 36.206 -19.840 11.221 1.000 26.927 172 GLY AAA O 1
ATOM 2829 N N . HIS A 1 173 ? 38.250 -19.002 11.437 1.000 23.189 173 HIS AAA N 1
ATOM 2830 C CA . HIS A 1 173 ? 38.410 -19.320 12.854 1.000 21.315 173 HIS AAA CA 1
ATOM 2831 C C . HIS A 1 173 ? 37.338 -18.597 13.674 1.000 24.906 173 HIS AAA C 1
ATOM 2832 O O . HIS A 1 173 ? 36.703 -19.219 14.575 1.000 24.103 173 HIS AAA O 1
ATOM 2847 N N . ILE A 1 174 ? 37.052 -17.331 13.300 1.000 23.670 174 ILE AAA N 1
ATOM 2848 C CA . ILE A 1 174 ? 36.020 -16.497 13.977 1.000 22.173 174 ILE AAA CA 1
ATOM 2849 C C . ILE A 1 174 ? 35.379 -15.642 12.894 1.000 22.116 174 ILE AAA C 1
ATOM 2850 O O . ILE A 1 174 ? 36.148 -15.228 11.947 1.000 25.282 174 ILE AAA O 1
ATOM 2866 N N . GLY A 1 175 ? 34.074 -15.437 12.961 1.000 21.890 175 GLY AAA N 1
ATOM 2867 C CA . GLY A 1 175 ? 33.303 -14.563 12.079 1.000 21.681 175 GLY AAA CA 1
ATOM 2868 C C . GLY A 1 175 ? 32.802 -13.384 12.855 1.000 22.816 175 GLY AAA C 1
ATOM 2869 O O . GLY A 1 175 ? 32.450 -13.503 14.054 1.000 21.611 175 GLY AAA O 1
ATOM 2873 N N . CYS A 1 176 ? 32.545 -12.291 12.129 1.000 20.640 176 CYS AAA N 1
ATOM 2874 C CA . CYS A 1 176 ? 32.099 -10.996 12.738 1.000 20.359 176 CYS AAA CA 1
ATOM 2875 C C . CYS A 1 176 ? 30.988 -10.376 11.943 1.000 21.226 176 CYS AAA C 1
ATOM 2876 O O . CYS A 1 176 ? 31.068 -10.276 10.697 1.000 21.558 176 CYS AAA O 1
ATOM 2884 N N . PHE A 1 177 ? 29.901 -10.023 12.606 1.000 19.981 177 PHE AAA N 1
ATOM 2885 C CA . PHE A 1 177 ? 28.697 -9.465 12.013 1.000 18.890 177 PHE AAA CA 1
ATOM 2886 C C . PHE A 1 177 ? 28.384 -8.121 12.646 1.000 20.259 177 PHE AAA C 1
ATOM 2887 O O . PHE A 1 177 ? 28.730 -7.860 13.809 1.000 21.905 177 PHE AAA O 1
ATOM 2904 N N . SER A 1 178 ? 27.653 -7.297 11.882 1.000 21.226 178 SER AAA N 1
ATOM 2905 C CA . SER A 1 178 ? 27.146 -5.976 12.296 1.000 22.079 178 SER AAA CA 1
ATOM 2906 C C . SER A 1 178 ? 25.634 -5.926 12.239 1.000 22.707 178 SER AAA C 1
ATOM 2907 O O . SER A 1 178 ? 25.097 -6.402 11.219 1.000 23.121 178 SER AAA O 1
ATOM 2915 N N . PHE A 1 179 ? 25.023 -5.255 13.200 1.000 20.384 179 PHE AAA N 1
ATOM 2916 C CA . PHE A 1 179 ? 23.586 -4.960 13.188 1.000 20.950 179 PHE AAA CA 1
ATOM 2917 C C . PHE A 1 179 ? 23.354 -3.451 13.252 1.000 20.881 179 PHE AAA C 1
ATOM 2918 O O . PHE A 1 179 ? 22.346 -2.978 13.790 1.000 23.060 179 PHE AAA O 1
ATOM 2935 N N . ASN A 1 180 ? 24.251 -2.705 12.606 1.000 23.444 180 ASN AAA N 1
ATOM 2936 C CA . ASN A 1 180 ? 24.087 -1.250 12.455 1.000 21.385 180 ASN AAA CA 1
ATOM 2937 C C . ASN A 1 180 ? 22.833 -0.972 11.572 1.000 24.376 180 ASN AAA C 1
ATOM 2938 O O . ASN A 1 180 ? 22.314 -1.930 10.922 1.000 23.830 180 ASN AAA O 1
ATOM 2949 N N . GLY A 1 181 ? 22.304 0.220 11.575 1.000 26.126 181 GLY AAA N 1
ATOM 2950 C CA . GLY A 1 181 ? 20.983 0.575 11.029 1.000 24.268 181 GLY AAA CA 1
ATOM 2951 C C . GLY A 1 181 ? 20.816 0.185 9.563 1.000 27.785 181 GLY AAA C 1
ATOM 2952 O O . GLY A 1 181 ? 19.646 -0.160 9.202 1.000 29.480 181 GLY AAA O 1
ATOM 2956 N N . ASN A 1 182 ? 21.882 0.234 8.773 1.000 26.214 182 ASN AAA N 1
ATOM 2957 C CA . ASN A 1 182 ? 21.785 0.013 7.319 1.000 28.091 182 ASN AAA CA 1
ATOM 2958 C C . ASN A 1 182 ? 22.043 -1.453 6.973 1.000 27.542 182 ASN AAA C 1
ATOM 2959 O O . ASN A 1 182 ? 22.077 -1.751 5.778 1.000 30.610 182 ASN AAA O 1
ATOM 3012 N N . ILE A 1 184 ? 21.584 -5.798 6.922 1.000 27.258 184 ILE AAA N 1
ATOM 3013 C CA . ILE A 1 184 ? 20.317 -6.445 6.513 1.000 31.446 184 ILE AAA CA 1
ATOM 3014 C C . ILE A 1 184 ? 19.351 -6.662 7.681 1.000 29.845 184 ILE AAA C 1
ATOM 3015 O O . ILE A 1 184 ? 18.142 -6.520 7.490 1.000 32.709 184 ILE AAA O 1
ATOM 3031 N N . ILE A 1 185 ? 19.882 -6.781 8.897 1.000 27.763 185 ILE AAA N 1
ATOM 3032 C CA . ILE A 1 185 ? 19.046 -6.613 10.105 1.000 26.929 185 ILE AAA CA 1
ATOM 3033 C C . ILE A 1 185 ? 19.738 -5.616 11.043 1.000 27.056 185 ILE AAA C 1
ATOM 3034 O O . ILE A 1 185 ? 20.996 -5.526 11.028 1.000 26.777 185 ILE AAA O 1
ATOM 3050 N N . THR A 1 186 ? 18.945 -5.022 11.904 1.000 25.034 186 THR AAA N 1
ATOM 3051 C CA . THR A 1 186 ? 19.526 -4.022 12.847 1.000 26.029 186 THR AAA CA 1
ATOM 3052 C C . THR A 1 186 ? 19.039 -4.235 14.264 1.000 25.855 186 THR AAA C 1
ATOM 3053 O O . THR A 1 186 ? 17.885 -4.652 14.547 1.000 27.510 186 THR AAA O 1
ATOM 3064 N N . THR A 1 187 ? 19.912 -3.871 15.216 1.000 26.027 187 THR AAA N 1
ATOM 3065 C CA . THR A 1 187 ? 19.520 -3.689 16.635 1.000 24.647 187 THR AAA CA 1
ATOM 3066 C C . THR A 1 187 ? 19.740 -2.241 17.004 1.000 23.956 187 THR AAA C 1
ATOM 3067 O O . THR A 1 187 ? 19.867 -1.975 18.228 1.000 25.898 187 THR AAA O 1
ATOM 3078 N N . GLY A 1 188 ? 19.801 -1.325 16.053 1.000 24.526 188 GLY AAA N 1
ATOM 3079 C CA . GLY A 1 188 ? 20.182 0.101 16.263 1.000 26.122 188 GLY AAA CA 1
ATOM 3080 C C . GLY A 1 188 ? 21.679 0.236 16.187 1.000 22.933 188 GLY AAA C 1
ATOM 3081 O O . GLY A 1 188 ? 22.233 0.851 15.290 1.000 26.779 188 GLY AAA O 1
ATOM 3085 N N . GLY A 1 189 ? 22.328 -0.459 17.086 1.000 23.229 189 GLY AAA N 1
ATOM 3086 C CA . GLY A 1 189 ? 23.738 -0.749 17.097 1.000 23.909 189 GLY AAA CA 1
ATOM 3087 C C . GLY A 1 189 ? 23.933 -2.116 17.690 1.000 22.222 189 GLY AAA C 1
ATOM 3088 O O . GLY A 1 189 ? 23.209 -2.513 18.612 1.000 24.288 189 GLY AAA O 1
ATOM 3092 N N . GLY A 1 190 ? 24.847 -2.886 17.144 1.000 23.087 190 GLY AAA N 1
ATOM 3093 C CA . GLY A 1 190 ? 25.119 -4.218 17.653 1.000 23.077 190 GLY AAA CA 1
ATOM 3094 C C . GLY A 1 190 ? 25.987 -5.039 16.728 1.000 22.248 190 GLY AAA C 1
ATOM 3095 O O . GLY A 1 190 ? 26.310 -4.600 15.591 1.000 20.774 190 GLY AAA O 1
ATOM 3099 N N . GLY A 1 191 ? 26.478 -6.149 17.235 1.000 20.540 191 GLY AAA N 1
ATOM 3100 C CA . GLY A 1 191 ? 27.190 -7.073 16.363 1.000 22.542 191 GLY AAA CA 1
ATOM 3101 C C . GLY A 1 191 ? 27.192 -8.451 16.957 1.000 21.618 191 GLY AAA C 1
ATOM 3102 O O . GLY A 1 191 ? 26.577 -8.705 18.031 1.000 22.347 191 GLY AAA O 1
ATOM 3106 N N . MET A 1 192 ? 27.910 -9.373 16.321 1.000 21.455 192 MET AAA N 1
ATOM 3107 C CA . MET A 1 192 ? 27.962 -10.788 16.776 1.000 22.813 192 MET AAA CA 1
ATOM 3108 C C . MET A 1 192 ? 29.271 -11.390 16.374 1.000 21.682 192 MET AAA C 1
ATOM 3109 O O . MET A 1 192 ? 29.809 -11.114 15.274 1.000 21.818 192 MET AAA O 1
ATOM 3123 N N . ILE A 1 193 ? 29.864 -12.167 17.254 1.000 21.084 193 ILE AAA N 1
ATOM 3124 C CA A ILE A 1 193 ? 31.011 -13.071 17.025 0.600 22.307 193 ILE AAA CA 1
ATOM 3125 C CA B ILE A 1 193 ? 30.978 -13.068 16.959 0.400 21.103 193 ILE AAA CA 1
ATOM 3126 C C . ILE A 1 193 ? 30.446 -14.476 16.800 1.000 25.297 193 ILE AAA C 1
ATOM 3127 O O . ILE A 1 193 ? 29.584 -14.864 17.599 1.000 27.042 193 ILE AAA O 1
ATOM 3157 N N . SER A 1 194 ? 30.892 -15.152 15.756 1.000 24.114 194 SER AAA N 1
ATOM 3158 C CA . SER A 1 194 ? 30.512 -16.571 15.475 1.000 23.876 194 SER AAA CA 1
ATOM 3159 C C . SER A 1 194 ? 31.787 -17.392 15.485 1.000 25.646 194 SER AAA C 1
ATOM 3160 O O . SER A 1 194 ? 32.870 -16.988 14.982 1.000 23.409 194 SER AAA O 1
ATOM 3168 N N . THR A 1 195 ? 31.762 -18.598 16.084 1.000 24.255 195 THR AAA N 1
ATOM 3169 C CA . THR A 1 195 ? 32.907 -19.483 16.039 1.000 22.281 195 THR AAA CA 1
ATOM 3170 C C . THR A 1 195 ? 32.468 -20.910 16.369 1.000 24.772 195 THR AAA C 1
ATOM 3171 O O . THR A 1 195 ? 31.443 -21.053 17.037 1.000 26.421 195 THR AAA O 1
ATOM 3182 N N . ASN A 1 196 ? 33.195 -21.869 15.794 1.000 26.555 196 ASN AAA N 1
ATOM 3183 C CA . ASN A 1 196 ? 33.017 -23.275 16.262 1.000 26.008 196 ASN AAA CA 1
ATOM 3184 C C . ASN A 1 196 ? 33.916 -23.616 17.439 1.000 33.201 196 ASN AAA C 1
ATOM 3185 O O . ASN A 1 196 ? 33.856 -24.773 17.913 1.000 32.935 196 ASN AAA O 1
ATOM 3196 N N . ASN A 1 197 ? 34.719 -22.698 17.954 1.000 27.636 197 ASN AAA N 1
ATOM 3197 C CA . ASN A 1 197 ? 35.630 -22.961 19.085 1.000 27.008 197 ASN AAA CA 1
ATOM 3198 C C . ASN A 1 197 ? 34.912 -22.500 20.356 1.000 32.417 197 ASN AAA C 1
ATOM 3199 O O . ASN A 1 197 ? 34.788 -21.256 20.576 1.000 28.855 197 ASN AAA O 1
ATOM 3210 N N . GLU A 1 198 ? 34.371 -23.407 21.169 1.000 29.358 198 GLU AAA N 1
ATOM 3211 C CA . GLU A 1 198 ? 33.565 -23.008 22.357 1.000 31.037 198 GLU AAA CA 1
ATOM 3212 C C . GLU A 1 198 ? 34.380 -22.259 23.408 1.000 29.398 198 GLU AAA C 1
ATOM 3213 O O . GLU A 1 198 ? 33.765 -21.408 24.116 1.000 31.222 198 GLU AAA O 1
ATOM 3225 N N . LYS A 1 199 ? 35.656 -22.546 23.528 1.000 31.867 199 LYS AAA N 1
ATOM 3226 C CA A LYS A 1 199 ? 36.588 -21.913 24.494 0.500 34.275 199 LYS AAA CA 1
ATOM 3227 C CA B LYS A 1 199 ? 36.510 -21.891 24.536 0.500 34.267 199 LYS AAA CA 1
ATOM 3228 C C . LYS A 1 199 ? 36.797 -20.453 24.077 1.000 35.071 199 LYS AAA C 1
ATOM 3229 O O . LYS A 1 199 ? 36.744 -19.569 24.967 1.000 32.996 199 LYS AAA O 1
ATOM 3265 N N . TRP A 1 200 ? 37.023 -20.236 22.790 1.000 28.920 200 TRP AAA N 1
ATOM 3266 C CA . TRP A 1 200 ? 37.177 -18.828 22.283 1.000 30.716 200 TRP AAA CA 1
ATOM 3267 C C . TRP A 1 200 ? 35.888 -18.069 22.598 1.000 28.854 200 TRP AAA C 1
ATOM 3268 O O . TRP A 1 200 ? 35.951 -16.882 23.100 1.000 27.988 200 TRP AAA O 1
ATOM 3289 N N . ALA A 1 201 ? 34.737 -18.635 22.332 1.000 26.716 201 ALA AAA N 1
ATOM 3290 C CA . ALA A 1 201 ? 33.431 -17.984 22.498 1.000 25.287 201 ALA AAA CA 1
ATOM 3291 C C . ALA A 1 201 ? 33.209 -17.683 23.982 1.000 27.135 201 ALA AAA C 1
ATOM 3292 O O . ALA A 1 201 ? 32.889 -16.542 24.334 1.000 26.762 201 ALA AAA O 1
ATOM 3299 N N . SER A 1 202 ? 33.525 -18.644 24.847 1.000 27.335 202 SER AAA N 1
ATOM 3300 C CA A SER A 1 202 ? 33.346 -18.440 26.309 0.500 29.582 202 SER AAA CA 1
ATOM 3301 C CA B SER A 1 202 ? 33.281 -18.380 26.289 0.500 27.451 202 SER AAA CA 1
ATOM 3302 C C . SER A 1 202 ? 34.253 -17.296 26.791 1.000 24.566 202 SER AAA C 1
ATOM 3303 O O . SER A 1 202 ? 33.797 -16.467 27.626 1.000 25.968 202 SER AAA O 1
ATOM 3317 N N . HIS A 1 203 ? 35.495 -17.292 26.349 1.000 24.447 203 HIS AAA N 1
ATOM 3318 C CA . HIS A 1 203 ? 36.470 -16.280 26.851 1.000 25.063 203 HIS AAA CA 1
ATOM 3319 C C . HIS A 1 203 ? 36.066 -14.904 26.265 1.000 21.876 203 HIS AAA C 1
ATOM 3320 O O . HIS A 1 203 ? 36.129 -13.902 26.991 1.000 24.070 203 HIS AAA O 1
ATOM 3335 N N . ILE A 1 204 ? 35.616 -14.888 25.046 1.000 23.640 204 ILE AAA N 1
ATOM 3336 C CA . ILE A 1 204 ? 35.154 -13.588 24.457 1.000 24.083 204 ILE AAA CA 1
ATOM 3337 C C . ILE A 1 204 ? 33.931 -13.067 25.209 1.000 24.022 204 ILE AAA C 1
ATOM 3338 O O . ILE A 1 204 ? 33.921 -11.855 25.555 1.000 23.701 204 ILE AAA O 1
ATOM 3354 N N . LYS A 1 205 ? 32.927 -13.913 25.518 1.000 22.643 205 LYS AAA N 1
ATOM 3355 C CA . LYS A 1 205 ? 31.771 -13.425 26.296 1.000 24.513 205 LYS AAA CA 1
ATOM 3356 C C . LYS A 1 205 ? 32.244 -12.858 27.649 1.000 23.957 205 LYS AAA C 1
ATOM 3357 O O . LYS A 1 205 ? 31.718 -11.816 28.105 1.000 24.477 205 LYS AAA O 1
ATOM 3376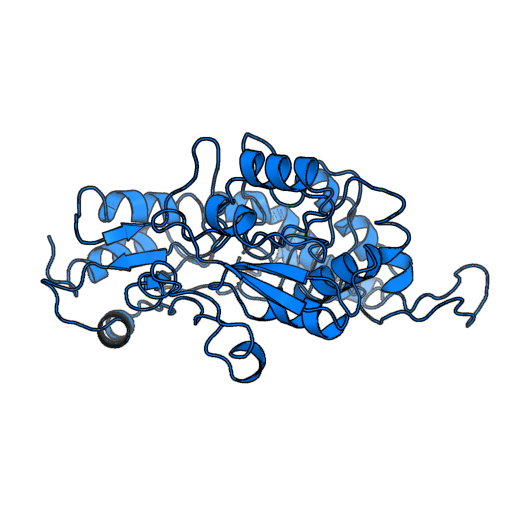 N N . PHE A 1 206 ? 33.203 -13.530 28.285 1.000 23.151 206 PHE AAA N 1
ATOM 3377 C CA . PHE A 1 206 ? 33.758 -13.037 29.561 1.000 24.722 206 PHE AAA CA 1
ATOM 3378 C C . PHE A 1 206 ? 34.428 -11.684 29.332 1.000 26.013 206 PHE AAA C 1
ATOM 3379 O O . PHE A 1 206 ? 34.152 -10.735 30.118 1.000 22.980 206 PHE AAA O 1
ATOM 3396 N N . LEU A 1 207 ? 35.281 -11.576 28.329 1.000 24.073 207 LEU AAA N 1
ATOM 3397 C CA . LEU A 1 207 ? 36.030 -10.331 28.097 1.000 21.736 207 LEU AAA CA 1
ATOM 3398 C C . LEU A 1 207 ? 35.096 -9.176 27.787 1.000 22.757 207 LEU AAA C 1
ATOM 3399 O O . LEU A 1 207 ? 35.402 -8.043 28.240 1.000 23.009 207 LEU AAA O 1
ATOM 3415 N N . VAL A 1 208 ? 34.001 -9.374 27.058 1.000 21.710 208 VAL AAA N 1
ATOM 3416 C CA . VAL A 1 208 ? 33.157 -8.227 26.628 1.000 21.141 208 VAL AAA CA 1
ATOM 3417 C C . VAL A 1 208 ? 32.201 -7.831 27.759 1.000 23.432 208 VAL AAA C 1
ATOM 3418 O O . VAL A 1 208 ? 31.449 -6.832 27.640 1.000 22.166 208 VAL AAA O 1
ATOM 3431 N N . ASN A 1 209 ? 32.183 -8.628 28.842 1.000 21.730 209 ASN AAA N 1
ATOM 3432 C CA . ASN A 1 209 ? 31.474 -8.312 30.086 1.000 21.732 209 ASN AAA CA 1
ATOM 3433 C C . ASN A 1 209 ? 32.484 -7.905 31.137 1.000 22.588 209 ASN AAA C 1
ATOM 3434 O O . ASN A 1 209 ? 32.347 -8.321 32.316 1.000 23.434 209 ASN AAA O 1
ATOM 3445 N N . GLN A 1 210 ? 33.482 -7.066 30.804 1.000 20.894 210 GLN AAA N 1
ATOM 3446 C CA . GLN A 1 210 ? 34.442 -6.420 31.691 1.000 22.363 210 GLN AAA CA 1
ATOM 3447 C C . GLN A 1 210 ? 35.352 -7.463 32.369 1.000 22.937 210 GLN AAA C 1
ATOM 3448 O O . GLN A 1 210 ? 36.061 -7.083 33.292 1.000 23.751 210 GLN AAA O 1
ATOM 3462 N N . ALA A 1 211 ? 35.458 -8.663 31.796 1.000 23.086 211 ALA AAA N 1
ATOM 3463 C CA . ALA A 1 211 ? 36.317 -9.707 32.408 1.000 22.746 211 ALA AAA CA 1
ATOM 3464 C C . ALA A 1 211 ? 36.001 -9.875 33.902 1.000 22.980 211 ALA AAA C 1
ATOM 3465 O O . ALA A 1 211 ? 36.974 -9.967 34.689 1.000 24.257 211 ALA AAA O 1
ATOM 3472 N N . ARG A 1 212 ? 34.768 -9.805 34.309 1.000 22.922 212 ARG AAA N 1
ATOM 3473 C CA . ARG A 1 212 ? 34.338 -9.927 35.729 1.000 25.954 212 ARG AAA CA 1
ATOM 3474 C C . ARG A 1 212 ? 34.234 -11.428 36.054 1.000 32.601 212 ARG AAA C 1
ATOM 3475 O O . ARG A 1 212 ? 33.531 -12.142 35.321 1.000 34.251 212 ARG AAA O 1
ATOM 3496 N N . ASP A 1 213 ? 34.861 -11.876 37.141 1.000 27.568 213 ASP AAA N 1
ATOM 3497 C CA . ASP A 1 213 ? 34.667 -13.250 37.638 1.000 31.305 213 ASP AAA CA 1
ATOM 3498 C C . ASP A 1 213 ? 33.259 -13.330 38.193 1.000 35.929 213 ASP AAA C 1
ATOM 3499 O O . ASP A 1 213 ? 33.025 -12.751 39.306 1.000 45.168 213 ASP AAA O 1
ATOM 3508 N N . ALA A 1 214 ? 32.417 -14.112 37.569 1.000 38.712 214 ALA AAA N 1
ATOM 3509 C CA . ALA A 1 214 ? 30.977 -14.280 37.928 1.000 56.667 214 ALA AAA CA 1
ATOM 3510 C C . ALA A 1 214 ? 30.800 -14.929 39.310 1.000 45.157 214 ALA AAA C 1
ATOM 3511 O O . ALA A 1 214 ? 29.723 -14.766 39.926 1.000 44.684 214 ALA AAA O 1
ATOM 3518 N N . SER A 1 215 ? 31.793 -15.672 39.790 1.000 50.086 215 SER AAA N 1
ATOM 3519 C CA . SER A 1 215 ? 31.745 -16.402 41.091 1.000 49.739 215 SER AAA CA 1
ATOM 3520 C C . SER A 1 215 ? 32.100 -15.428 42.222 1.000 64.246 215 SER AAA C 1
ATOM 3521 O O . SER A 1 215 ? 31.964 -15.801 43.395 1.000 48.324 215 SER AAA O 1
ATOM 3529 N N . GLN A 1 216 ? 32.614 -14.239 41.900 1.000 39.606 216 GLN AAA N 1
ATOM 3530 C CA . GLN A 1 216 ? 32.991 -13.278 42.947 1.000 43.780 216 GLN AAA CA 1
ATOM 3531 C C . GLN A 1 216 ? 31.996 -12.117 42.798 1.000 62.589 216 GLN AAA C 1
ATOM 3532 O O . GLN A 1 216 ? 30.975 -12.275 42.020 1.000 49.148 216 GLN AAA O 1
ATOM 3546 N N . GLY A 1 217 ? 32.259 -11.011 43.489 1.000 54.876 217 GLY AAA N 1
ATOM 3547 C CA . GLY A 1 217 ? 31.585 -9.716 43.227 1.000 56.234 217 GLY AAA CA 1
ATOM 3548 C C . GLY A 1 217 ? 32.379 -8.943 42.181 1.000 34.774 217 GLY AAA C 1
ATOM 3549 O O . GLY A 1 217 ? 32.622 -9.477 41.051 1.000 38.576 217 GLY AAA O 1
ATOM 3553 N N . TYR A 1 218 ? 32.962 -7.818 42.566 1.000 27.433 218 TYR AAA N 1
ATOM 3554 C CA . TYR A 1 218 ? 33.743 -6.994 41.613 1.000 25.670 218 TYR AAA CA 1
ATOM 3555 C C . TYR A 1 218 ? 35.206 -7.368 41.625 1.000 25.536 218 TYR AAA C 1
ATOM 3556 O O . TYR A 1 218 ? 36.082 -6.550 41.840 1.000 28.776 218 TYR AAA O 1
ATOM 3574 N N . PHE A 1 219 ? 35.468 -8.596 41.168 1.000 26.039 219 PHE AAA N 1
ATOM 3575 C CA . PHE A 1 219 ? 36.847 -9.105 40.968 1.000 25.898 219 PHE AAA CA 1
ATOM 3576 C C . PHE A 1 219 ? 37.080 -9.410 39.480 1.000 22.178 219 PHE AAA C 1
ATOM 3577 O O . PHE A 1 219 ? 36.251 -10.114 38.892 1.000 24.558 219 PHE AAA O 1
ATOM 3594 N N . HIS A 1 220 ? 38.152 -8.836 38.904 1.000 23.686 220 HIS AAA N 1
ATOM 3595 C CA . HIS A 1 220 ? 38.447 -8.946 37.463 1.000 23.147 220 HIS AAA CA 1
ATOM 3596 C C . HIS A 1 220 ? 39.848 -9.499 37.281 1.000 22.921 220 HIS AAA C 1
ATOM 3597 O O . HIS A 1 220 ? 40.830 -8.820 37.501 1.000 25.269 220 HIS AAA O 1
ATOM 3612 N N . PRO A 1 221 ? 39.955 -10.765 36.760 1.000 22.837 221 PRO AAA N 1
ATOM 3613 C CA . PRO A 1 221 ? 41.261 -11.391 36.686 1.000 23.119 221 PRO AAA CA 1
ATOM 3614 C C . PRO A 1 221 ? 42.091 -10.921 35.531 1.000 23.497 221 PRO AAA C 1
ATOM 3615 O O . PRO A 1 221 ? 43.278 -11.115 35.526 1.000 25.733 221 PRO AAA O 1
ATOM 3626 N N . GLU A 1 222 ? 41.435 -10.203 34.558 1.000 22.339 222 GLU AAA N 1
ATOM 3627 C CA A GLU A 1 222 ? 42.237 -9.598 33.469 0.500 22.037 222 GLU AAA CA 1
ATOM 3628 C CA B GLU A 1 222 ? 42.054 -9.738 33.302 0.500 26.534 222 GLU AAA CA 1
ATOM 3629 C C . GLU A 1 222 ? 41.532 -8.316 32.980 1.000 22.496 222 GLU AAA C 1
ATOM 3630 O O . GLU A 1 222 ? 40.422 -8.010 33.499 1.000 23.250 222 GLU AAA O 1
ATOM 3652 N N . ILE A 1 223 ? 42.195 -7.647 32.067 1.000 21.407 223 ILE AAA N 1
ATOM 3653 C CA . ILE A 1 223 ? 41.622 -6.430 31.459 1.000 21.260 223 ILE AAA CA 1
ATOM 3654 C C . ILE A 1 223 ? 40.541 -6.860 30.479 1.000 25.004 223 ILE AAA C 1
ATOM 3655 O O . ILE A 1 223 ? 40.820 -7.668 29.554 1.000 26.042 223 ILE AAA O 1
ATOM 3671 N N . GLY A 1 224 ? 39.326 -6.350 30.607 1.000 21.119 224 GLY AAA N 1
ATOM 3672 C CA . GLY A 1 224 ? 38.284 -6.573 29.640 1.000 21.707 224 GLY AAA CA 1
ATOM 3673 C C . GLY A 1 224 ? 37.780 -5.284 29.008 1.000 22.401 224 GLY AAA C 1
ATOM 3674 O O . GLY A 1 224 ? 38.473 -4.284 29.046 1.000 22.550 224 GLY AAA O 1
ATOM 3678 N N . PHE A 1 225 ? 36.588 -5.390 28.490 1.000 22.039 225 PHE AAA N 1
ATOM 3679 C CA . PHE A 1 225 ? 35.925 -4.347 27.675 1.000 22.481 225 PHE AAA CA 1
ATOM 3680 C C . PHE A 1 225 ? 34.499 -4.303 28.110 1.000 23.287 225 PHE AAA C 1
ATOM 3681 O O . PHE A 1 225 ? 33.884 -5.271 28.625 1.000 23.352 225 PHE AAA O 1
ATOM 3698 N N . ASN A 1 226 ? 33.844 -3.159 27.836 1.000 21.118 226 ASN AAA N 1
ATOM 3699 C CA . ASN A 1 226 ? 32.377 -3.102 27.852 1.000 19.357 226 ASN AAA CA 1
ATOM 3700 C C . ASN A 1 226 ? 31.907 -3.197 26.407 1.000 21.706 226 ASN AAA C 1
ATOM 3701 O O . ASN A 1 226 ? 31.830 -2.146 25.663 1.000 22.189 226 ASN AAA O 1
ATOM 3712 N N . TYR A 1 227 ? 31.856 -4.418 25.910 1.000 20.691 227 TYR AAA N 1
ATOM 3713 C CA . TYR A 1 227 ? 31.440 -4.656 24.500 1.000 22.351 227 TYR AAA CA 1
ATOM 3714 C C . TYR A 1 227 ? 30.179 -5.511 24.421 1.000 23.745 227 TYR AAA C 1
ATOM 3715 O O . TYR A 1 227 ? 29.772 -5.889 23.295 1.000 23.254 227 TYR AAA O 1
ATOM 3733 N N . ARG A 1 228 ? 29.457 -5.776 25.499 1.000 23.529 228 ARG AAA N 1
ATOM 3734 C CA . ARG A 1 228 ? 28.266 -6.652 25.392 1.000 25.213 228 ARG AAA CA 1
ATOM 3735 C C . ARG A 1 228 ? 27.107 -5.945 24.701 1.000 25.385 228 ARG AAA C 1
ATOM 3736 O O . ARG A 1 228 ? 26.948 -4.713 24.750 1.000 26.553 228 ARG AAA O 1
ATOM 3757 N N . MET A 1 229 ? 26.348 -6.696 23.927 1.000 21.839 229 MET AAA N 1
ATOM 3758 C CA . MET A 1 229 ? 25.029 -6.228 23.491 1.000 20.651 229 MET AAA CA 1
ATOM 3759 C C . MET A 1 229 ? 24.111 -6.103 24.728 1.000 23.526 229 MET AAA C 1
ATOM 3760 O O . MET A 1 229 ? 24.183 -6.931 25.669 1.000 23.866 229 MET AAA O 1
ATOM 3774 N N . THR A 1 230 ? 23.241 -5.114 24.667 1.000 22.727 230 THR AAA N 1
ATOM 3775 C CA . THR A 1 230 ? 22.196 -4.976 25.702 1.000 22.791 230 THR AAA CA 1
ATOM 3776 C C . THR A 1 230 ? 20.979 -5.827 25.405 1.000 26.180 230 THR AAA C 1
ATOM 3777 O O . THR A 1 230 ? 20.752 -6.228 24.273 1.000 24.559 230 THR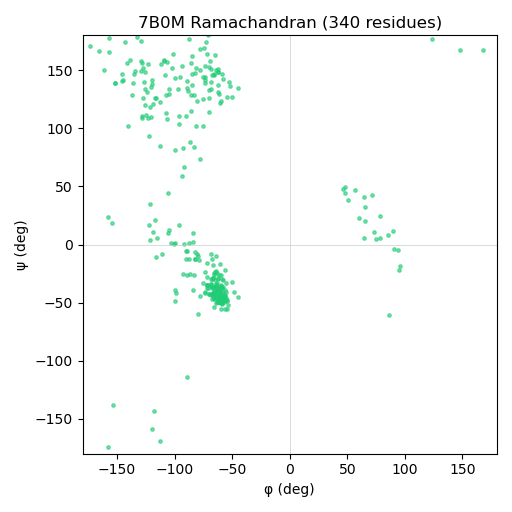 AAA O 1
ATOM 3788 N N . ASN A 1 231 ? 20.150 -6.072 26.426 1.000 25.296 231 ASN AAA N 1
ATOM 3789 C CA . ASN A 1 231 ? 18.938 -6.902 26.240 1.000 25.839 231 ASN AAA CA 1
ATOM 3790 C C . ASN A 1 231 ? 17.902 -6.147 25.427 1.000 24.779 231 ASN AAA C 1
ATOM 3791 O O . ASN A 1 231 ? 17.044 -6.728 24.746 1.000 26.598 231 ASN AAA O 1
ATOM 3802 N N . LEU A 1 232 ? 17.908 -4.819 25.484 1.000 24.378 232 LEU AAA N 1
ATOM 3803 C CA . LEU A 1 232 ? 17.039 -3.992 24.650 1.000 28.041 232 LEU AAA CA 1
ATOM 3804 C C . LEU A 1 232 ? 17.393 -4.270 23.186 1.000 28.412 232 LEU AAA C 1
ATOM 3805 O O . LEU A 1 232 ? 16.485 -4.491 22.390 1.000 27.592 232 LEU AAA O 1
ATOM 3821 N N . GLU A 1 233 ? 18.686 -4.216 22.849 1.000 26.029 233 GLU AAA N 1
ATOM 3822 C CA . GLU A 1 233 ? 19.149 -4.484 21.472 1.000 25.834 233 GLU AAA CA 1
ATOM 3823 C C . GLU A 1 233 ? 18.796 -5.912 21.080 1.000 24.224 233 GLU AAA C 1
ATOM 3824 O O . GLU A 1 233 ? 18.307 -6.075 19.940 1.000 24.867 233 GLU AAA O 1
ATOM 3836 N N . ALA A 1 234 ? 19.041 -6.852 21.959 1.000 24.424 234 ALA AAA N 1
ATOM 3837 C CA . ALA A 1 234 ? 18.787 -8.281 21.628 1.000 23.507 234 ALA AAA CA 1
ATOM 3838 C C . ALA A 1 234 ? 17.291 -8.519 21.378 1.000 28.732 234 ALA AAA C 1
ATOM 3839 O O . ALA A 1 234 ? 16.949 -9.286 20.485 1.000 27.272 234 ALA AAA O 1
ATOM 3846 N N . ALA A 1 235 ? 16.412 -7.886 22.106 1.000 28.641 235 ALA AAA N 1
ATOM 3847 C CA . ALA A 1 235 ? 14.959 -8.072 21.877 1.000 30.144 235 ALA AAA CA 1
ATOM 3848 C C . ALA A 1 235 ? 14.575 -7.596 20.457 1.000 30.590 235 ALA AAA C 1
ATOM 3849 O O . ALA A 1 235 ? 13.868 -8.300 19.725 1.000 30.589 235 ALA AAA O 1
ATOM 3856 N N . LEU A 1 236 ? 15.158 -6.495 19.981 1.000 28.752 236 LEU AAA N 1
ATOM 3857 C CA . LEU A 1 236 ? 14.961 -5.980 18.632 1.000 29.543 236 LEU AAA CA 1
ATOM 3858 C C . LEU A 1 236 ? 15.593 -6.994 17.665 1.000 27.298 236 LEU AAA C 1
ATOM 3859 O O . LEU A 1 236 ? 14.928 -7.273 16.577 1.000 27.529 236 LEU AAA O 1
ATOM 3875 N N . GLY A 1 237 ? 16.819 -7.464 17.915 1.000 26.905 237 GLY AAA N 1
ATOM 3876 C CA . GLY A 1 237 ? 17.510 -8.394 17.030 1.000 25.976 237 GLY AAA CA 1
ATOM 3877 C C . GLY A 1 237 ? 16.688 -9.694 16.892 1.000 28.986 237 GLY AAA C 1
ATOM 3878 O O . GLY A 1 237 ? 16.639 -10.261 15.792 1.000 29.768 237 GLY AAA O 1
ATOM 3882 N N . LEU A 1 238 ? 15.998 -10.130 17.935 1.000 26.354 238 LEU AAA N 1
ATOM 3883 C CA . LEU A 1 238 ? 15.195 -11.396 17.765 1.000 27.466 238 LEU AAA CA 1
ATOM 3884 C C . LEU A 1 238 ? 14.059 -11.148 16.771 1.000 27.815 238 LEU AAA C 1
ATOM 3885 O O . LEU A 1 238 ? 13.780 -12.070 15.930 1.000 29.154 238 LEU AAA O 1
ATOM 3901 N N . ALA A 1 239 ? 13.388 -10.020 16.838 1.000 25.667 239 ALA AAA N 1
ATOM 3902 C CA . ALA A 1 239 ? 12.314 -9.668 15.902 1.000 27.239 239 ALA AAA CA 1
ATOM 3903 C C . ALA A 1 239 ? 12.884 -9.651 14.486 1.000 30.147 239 ALA AAA C 1
ATOM 3904 O O . ALA A 1 239 ? 12.346 -10.313 13.517 1.000 29.695 239 ALA AAA O 1
ATOM 3911 N N . GLN A 1 240 ? 13.996 -8.940 14.298 1.000 26.541 240 GLN AAA N 1
ATOM 3912 C CA . GLN A 1 240 ? 14.579 -8.854 12.954 1.000 27.507 240 GLN AAA CA 1
ATOM 3913 C C . GLN A 1 240 ? 15.023 -10.235 12.464 1.000 29.130 240 GLN AAA C 1
ATOM 3914 O O . GLN A 1 240 ? 14.881 -10.474 11.245 1.000 29.663 240 GLN AAA O 1
ATOM 3928 N N . LEU A 1 241 ? 15.626 -11.065 13.284 1.000 26.353 241 LEU AAA N 1
ATOM 3929 C CA . LEU A 1 241 ? 16.095 -12.392 12.890 1.000 26.156 241 LEU AAA CA 1
ATOM 3930 C C . LEU A 1 241 ? 14.913 -13.243 12.399 1.000 31.804 241 LEU AAA C 1
ATOM 3931 O O . LEU A 1 241 ? 15.099 -13.966 11.404 1.000 29.327 241 LEU AAA O 1
ATOM 3947 N N . GLU A 1 242 ? 13.728 -13.090 12.986 1.000 29.481 242 GLU AAA N 1
ATOM 3948 C CA . GLU A 1 242 ? 12.523 -13.849 12.507 1.000 32.018 242 GLU AAA CA 1
ATOM 3949 C C . GLU A 1 242 ? 12.182 -13.462 11.077 1.000 36.663 242 GLU AAA C 1
ATOM 3950 O O . GLU A 1 242 ? 11.766 -14.370 10.317 1.000 34.579 242 GLU AAA O 1
ATOM 3962 N N . ARG A 1 243 ? 12.419 -12.216 10.702 1.000 28.171 243 ARG AAA N 1
ATOM 3963 C CA . ARG A 1 243 ? 12.137 -11.644 9.370 1.000 28.818 243 ARG AAA CA 1
ATOM 3964 C C . ARG A 1 243 ? 13.321 -11.810 8.386 1.000 28.071 243 ARG AAA C 1
ATOM 3965 O O . ARG A 1 243 ? 13.122 -11.450 7.232 1.000 30.843 243 ARG AAA O 1
ATOM 3986 N N . LEU A 1 244 ? 14.471 -12.327 8.846 1.000 27.651 244 LEU AAA N 1
ATOM 3987 C CA . LEU A 1 244 ? 15.697 -12.372 8.031 1.000 26.707 244 LEU AAA CA 1
ATOM 3988 C C . LEU A 1 244 ? 15.396 -13.170 6.740 1.000 29.086 244 LEU AAA C 1
ATOM 3989 O O . LEU A 1 244 ? 15.789 -12.743 5.651 1.000 29.031 244 LEU AAA O 1
ATOM 4005 N N . PRO A 1 245 ? 14.717 -14.337 6.804 1.000 28.907 245 PRO AAA N 1
ATOM 4006 C CA . PRO A 1 245 ? 14.471 -15.077 5.537 1.000 32.503 245 PRO AAA CA 1
ATOM 4007 C C . PRO A 1 245 ? 13.729 -14.238 4.506 1.000 33.196 245 PRO AAA C 1
ATOM 4008 O O . PRO A 1 245 ? 14.195 -14.206 3.350 1.000 33.638 245 PRO AAA O 1
ATOM 4019 N N . GLU A 1 246 ? 12.681 -13.525 4.917 1.000 30.550 246 GLU AAA N 1
ATOM 4020 C CA . GLU A 1 246 ? 11.884 -12.574 4.106 1.000 32.654 246 GLU AAA CA 1
ATOM 4021 C C . GLU A 1 246 ? 12.841 -11.535 3.536 1.000 32.137 246 GLU AAA C 1
ATOM 4022 O O . GLU A 1 246 ? 12.766 -11.221 2.322 1.000 33.669 246 GLU AAA O 1
ATOM 4034 N N . PHE A 1 247 ? 13.709 -10.950 4.390 1.000 29.471 247 PHE AAA N 1
ATOM 4035 C CA . PHE A 1 247 ? 14.559 -9.850 3.908 1.000 28.532 247 PHE AAA CA 1
ATOM 4036 C C . PHE A 1 247 ? 15.529 -10.376 2.861 1.000 27.075 247 PHE AAA C 1
ATOM 4037 O O . PHE A 1 247 ? 15.780 -9.643 1.928 1.000 30.636 247 PHE AAA O 1
ATOM 4054 N N . LEU A 1 248 ? 16.118 -11.543 3.053 1.000 29.646 248 LEU AAA N 1
ATOM 4055 C CA . LEU A 1 248 ? 17.144 -12.074 2.113 1.000 28.773 248 LEU AAA CA 1
ATOM 4056 C C . LEU A 1 248 ? 16.476 -12.436 0.775 1.000 30.555 248 LEU AAA C 1
ATOM 4057 O O . LEU A 1 248 ? 17.120 -12.207 -0.252 1.000 33.403 248 LEU AAA O 1
ATOM 4073 N N . LYS A 1 249 ? 15.223 -12.894 0.839 1.000 31.105 249 LYS AAA N 1
ATOM 4074 C CA . LYS A 1 249 ? 14.468 -13.149 -0.421 1.000 40.565 249 LYS AAA CA 1
ATOM 4075 C C . LYS A 1 249 ? 14.434 -11.859 -1.207 1.000 39.347 249 LYS AAA C 1
ATOM 4076 O O . LYS A 1 249 ? 14.793 -11.912 -2.419 1.000 38.431 249 LYS AAA O 1
ATOM 4095 N N . LYS A 1 250 ? 14.060 -10.742 -0.557 1.000 32.002 250 LYS AAA N 1
ATOM 4096 C CA A LYS A 1 250 ? 13.948 -9.401 -1.191 0.500 33.248 250 LYS AAA CA 1
ATOM 4097 C CA B LYS A 1 250 ? 13.948 -9.403 -1.197 0.500 35.161 250 LYS AAA CA 1
ATOM 4098 C C . LYS A 1 250 ? 15.322 -8.971 -1.715 1.000 37.168 250 LYS AAA C 1
ATOM 4099 O O . LYS A 1 250 ? 15.427 -8.546 -2.870 1.000 34.151 250 LYS AAA O 1
ATOM 4135 N N . LYS A 1 251 ? 16.370 -9.084 -0.902 1.000 31.661 251 LYS AAA N 1
ATOM 4136 C CA . LYS A 1 251 ? 17.710 -8.645 -1.341 1.000 34.840 251 LYS AAA CA 1
ATOM 4137 C C . LYS A 1 251 ? 18.057 -9.398 -2.639 1.000 37.222 251 LYS AAA C 1
ATOM 4138 O O . LYS A 1 251 ? 18.563 -8.767 -3.550 1.000 36.086 251 LYS AAA O 1
ATOM 4157 N N . ARG A 1 252 ? 17.839 -10.702 -2.668 1.000 36.699 252 ARG AAA N 1
ATOM 4158 C CA A ARG A 1 252 ? 18.286 -11.582 -3.795 0.500 34.785 252 ARG AAA CA 1
ATOM 4159 C CA B ARG A 1 252 ? 18.325 -11.510 -3.819 0.500 38.707 252 ARG AAA CA 1
ATOM 4160 C C . ARG A 1 252 ? 17.426 -11.215 -5.021 1.000 39.661 252 ARG AAA C 1
ATOM 4161 O O . ARG A 1 252 ? 17.982 -11.127 -6.123 1.000 35.628 252 ARG AAA O 1
ATOM 4201 N N . MET A 1 253 ? 16.157 -10.903 -4.801 1.000 36.392 253 MET AAA N 1
ATOM 4202 C CA . MET A 1 253 ? 15.240 -10.420 -5.879 1.000 40.224 253 MET AAA CA 1
ATOM 4203 C C . MET A 1 253 ? 15.757 -9.129 -6.485 1.000 46.629 253 MET AAA C 1
ATOM 4204 O O . MET A 1 253 ? 15.696 -9.012 -7.749 1.000 41.585 253 MET AAA O 1
ATOM 4218 N N . TYR A 1 254 ? 16.135 -8.138 -5.643 1.000 37.077 254 TYR AAA N 1
ATOM 4219 C CA . TYR A 1 254 ? 16.613 -6.825 -6.144 1.000 35.258 254 TYR AAA CA 1
ATOM 4220 C C . TYR A 1 254 ? 17.835 -7.059 -6.991 1.000 40.674 254 TYR AAA C 1
ATOM 4221 O O . TYR A 1 254 ? 17.905 -6.472 -8.089 1.000 37.287 254 TYR AAA O 1
ATOM 4239 N N . PHE A 1 255 ? 18.742 -7.891 -6.508 1.000 36.717 255 PHE AAA N 1
ATOM 4240 C CA . PHE A 1 255 ? 20.027 -8.188 -7.180 1.000 36.095 255 PHE AAA CA 1
ATOM 4241 C C . PHE A 1 255 ? 19.694 -8.820 -8.544 1.000 47.383 255 PHE AAA C 1
ATOM 4242 O O . PHE A 1 255 ? 20.319 -8.493 -9.559 1.000 38.912 255 PHE AAA O 1
ATOM 4259 N N . GLU A 1 256 ? 18.703 -9.711 -8.571 1.000 41.747 256 GLU AAA N 1
ATOM 4260 C CA . GLU A 1 256 ? 18.388 -10.437 -9.840 1.000 40.313 256 GLU AAA CA 1
ATOM 4261 C C . GLU A 1 256 ? 17.745 -9.449 -10.798 1.000 41.375 256 GLU AAA C 1
ATOM 4262 O O . GLU A 1 256 ? 18.021 -9.593 -11.999 1.000 56.885 256 GLU AAA O 1
ATOM 4274 N N . ALA A 1 257 ? 16.950 -8.496 -10.328 1.000 38.455 257 ALA AAA N 1
ATOM 4275 C CA . ALA A 1 257 ? 16.323 -7.443 -11.141 1.000 36.801 257 ALA AAA CA 1
ATOM 4276 C C . ALA A 1 257 ? 17.430 -6.610 -11.777 1.000 66.752 257 ALA AAA C 1
ATOM 4277 O O . ALA A 1 257 ? 17.421 -6.436 -12.990 1.000 46.997 257 ALA AAA O 1
ATOM 4284 N N . TYR A 1 258 ? 18.401 -6.159 -11.000 1.000 47.850 258 TYR AAA N 1
ATOM 4285 C CA . TYR A 1 258 ? 19.579 -5.464 -11.578 1.000 36.994 258 TYR AAA CA 1
ATOM 4286 C C . TYR A 1 258 ? 20.324 -6.417 -12.545 1.000 37.418 258 TYR AAA C 1
ATOM 4287 O O . TYR A 1 258 ? 20.845 -5.892 -13.537 1.000 44.962 258 TYR AAA O 1
ATOM 4305 N N . LYS A 1 259 ? 20.521 -7.707 -12.230 1.000 42.518 259 LYS AAA N 1
ATOM 4306 C CA . LYS A 1 259 ? 21.420 -8.584 -13.023 1.000 47.030 259 LYS AAA CA 1
ATOM 4307 C C . LYS A 1 259 ? 20.798 -8.644 -14.431 1.000 83.273 259 LYS AAA C 1
ATOM 4308 O O . LYS A 1 259 ? 21.549 -8.658 -15.426 1.000 48.045 259 LYS AAA O 1
ATOM 4327 N N . LYS A 1 260 ? 19.472 -8.505 -14.513 1.000 57.351 260 LYS AAA N 1
ATOM 4328 C CA . LYS A 1 260 ? 18.679 -8.671 -15.762 1.000 74.441 260 LYS AAA CA 1
ATOM 4329 C C . LYS A 1 260 ? 18.771 -7.409 -16.626 1.000 68.803 260 LYS AAA C 1
ATOM 4330 O O . LYS A 1 260 ? 19.238 -7.521 -17.762 1.000 93.869 260 LYS AAA O 1
ATOM 4349 N N . ILE A 1 261 ? 18.343 -6.257 -16.110 1.000 48.761 261 ILE AAA N 1
ATOM 4350 C CA . ILE A 1 261 ? 18.279 -4.959 -16.840 1.000 56.252 261 ILE AAA CA 1
ATOM 4351 C C . ILE A 1 261 ? 19.688 -4.497 -17.257 1.000 68.076 261 ILE AAA C 1
ATOM 4352 O O . ILE A 1 261 ? 19.759 -3.720 -18.225 1.000 67.426 261 ILE AAA O 1
ATOM 4368 N N . PHE A 1 262 ? 20.758 -4.929 -16.569 1.000 49.733 262 PHE AAA N 1
ATOM 4369 C CA . PHE A 1 262 ? 22.178 -4.626 -16.917 1.000 59.063 262 PHE AAA CA 1
ATOM 4370 C C . PHE A 1 262 ? 22.727 -5.727 -17.821 1.000 52.741 262 PHE AAA C 1
ATOM 4371 O O . PHE A 1 262 ? 23.923 -5.683 -18.207 1.000 49.140 262 PHE AAA O 1
ATOM 4388 N N . GLY A 1 263 ? 21.869 -6.704 -18.118 1.000 58.053 263 GLY AAA N 1
ATOM 4389 C CA . GLY A 1 263 ? 22.212 -7.903 -18.906 1.000 74.292 263 GLY AAA CA 1
ATOM 4390 C C . GLY A 1 263 ? 22.628 -7.526 -20.314 1.000 46.602 263 GLY AAA C 1
ATOM 4391 O O . GLY A 1 263 ? 21.931 -6.659 -20.932 1.000 57.228 263 GLY AAA O 1
ATOM 4395 N N . GLY A 1 264 ? 23.754 -8.084 -20.758 1.000 65.824 264 GLY AAA N 1
ATOM 4396 C CA . GLY A 1 264 ? 24.320 -7.829 -22.095 1.000 76.678 264 GLY AAA CA 1
ATOM 4397 C C . GLY A 1 264 ? 24.751 -6.384 -22.295 1.000 90.283 264 GLY AAA C 1
ATOM 4398 O O . GLY A 1 264 ? 25.142 -6.080 -23.416 1.000 61.446 264 GLY AAA O 1
ATOM 4402 N N . ILE A 1 265 ? 24.703 -5.521 -21.268 1.000 63.519 265 ILE AAA N 1
ATOM 4403 C CA . ILE A 1 265 ? 25.125 -4.093 -21.385 1.000 45.519 265 ILE AAA CA 1
ATOM 4404 C C . ILE A 1 265 ? 26.615 -4.024 -21.052 1.000 68.862 265 ILE AAA C 1
ATOM 4405 O O . ILE A 1 265 ? 26.965 -4.250 -19.889 1.000 50.684 265 ILE AAA O 1
ATOM 4421 N N . ASP A 1 266 ? 27.465 -3.747 -22.046 1.000 43.415 266 ASP AAA N 1
ATOM 4422 C CA . ASP A 1 266 ? 28.933 -3.929 -21.925 1.000 53.493 266 ASP AAA CA 1
ATOM 4423 C C . ASP A 1 266 ? 29.476 -2.923 -20.906 1.000 40.664 266 ASP AAA C 1
ATOM 4424 O O . ASP A 1 266 ? 30.533 -3.171 -20.351 1.000 48.264 266 ASP AAA O 1
ATOM 4433 N N . GLU A 1 267 ? 28.822 -1.780 -20.780 1.000 39.528 267 GLU AAA N 1
ATOM 4434 C CA . GLU A 1 267 ? 29.365 -0.653 -19.998 1.000 37.975 267 GLU AAA CA 1
ATOM 4435 C C . GLU A 1 267 ? 29.075 -0.823 -18.494 1.000 36.461 267 GLU AAA C 1
ATOM 4436 O O . GLU A 1 267 ? 29.478 0.107 -17.753 1.000 40.107 267 GLU AAA O 1
ATOM 4448 N N . ILE A 1 268 ? 28.202 -1.757 -18.097 1.000 41.771 268 ILE AAA N 1
ATOM 4449 C CA . ILE A 1 268 ? 27.792 -1.926 -16.656 1.000 36.240 268 ILE AAA CA 1
ATOM 4450 C C . ILE A 1 268 ? 28.194 -3.322 -16.205 1.000 47.485 268 ILE AAA C 1
ATOM 4451 O O . ILE A 1 268 ? 27.735 -4.304 -16.832 1.000 41.623 268 ILE AAA O 1
ATOM 4467 N N . ALA A 1 269 ? 29.035 -3.448 -15.169 1.000 35.972 269 ALA AAA N 1
ATOM 4468 C CA . ALA A 1 269 ? 29.407 -4.784 -14.670 1.000 32.169 269 ALA AAA CA 1
ATOM 4469 C C . ALA A 1 269 ? 28.967 -4.821 -13.201 1.000 37.098 269 ALA AAA C 1
ATOM 4470 O O . ALA A 1 269 ? 29.567 -4.069 -12.404 1.000 37.703 269 ALA AAA O 1
ATOM 4477 N N . LEU A 1 270 ? 27.940 -5.598 -12.882 1.000 33.016 270 LEU AAA N 1
ATOM 4478 C CA . LEU A 1 270 ? 27.641 -5.923 -11.463 1.000 30.292 270 LEU AAA CA 1
ATOM 4479 C C . LEU A 1 270 ? 28.809 -6.692 -10.875 1.000 32.054 270 LEU AAA C 1
ATOM 4480 O O . LEU A 1 270 ? 29.496 -7.479 -11.543 1.000 31.569 270 LEU AAA O 1
ATOM 4496 N N . GLN A 1 271 ? 28.998 -6.543 -9.545 1.000 27.706 271 GLN AAA N 1
ATOM 4497 C CA . GLN A 1 271 ? 29.942 -7.400 -8.791 1.000 30.023 271 GLN AAA CA 1
ATOM 4498 C C . GLN A 1 271 ? 29.620 -8.895 -9.079 1.000 25.161 271 GLN AAA C 1
ATOM 4499 O O . GLN A 1 271 ? 28.426 -9.215 -9.066 1.000 31.359 271 GLN AAA O 1
ATOM 4513 N N . LYS A 1 272 ? 30.646 -9.690 -9.312 1.000 25.183 272 LYS AAA N 1
ATOM 4514 C CA . LYS A 1 272 ? 30.483 -11.127 -9.664 1.000 31.821 272 LYS AAA CA 1
ATOM 4515 C C . LYS A 1 272 ? 30.720 -12.001 -8.441 1.000 30.799 272 LYS AAA C 1
ATOM 4516 O O . LYS A 1 272 ? 31.646 -11.738 -7.659 1.000 26.490 272 LYS AAA O 1
ATOM 4535 N N . GLU A 1 273 ? 29.939 -13.089 -8.342 1.000 29.867 273 GLU AAA N 1
ATOM 4536 C CA . GLU A 1 273 ? 30.129 -14.121 -7.318 1.000 28.343 273 GLU AAA CA 1
ATOM 4537 C C . GLU A 1 273 ? 31.171 -15.152 -7.741 1.000 25.486 273 GLU AAA C 1
ATOM 4538 O O . GLU A 1 273 ? 31.216 -15.491 -8.988 1.000 28.709 273 GLU AAA O 1
ATOM 4550 N N . TYR A 1 274 ? 31.941 -15.722 -6.839 1.000 23.785 274 TYR AAA N 1
ATOM 4551 C CA . TYR A 1 274 ? 32.782 -16.905 -7.092 1.000 24.480 274 TYR AAA CA 1
ATOM 4552 C C . TYR A 1 274 ? 31.843 -18.114 -7.314 1.000 22.847 274 TYR AAA C 1
ATOM 4553 O O . TYR A 1 274 ? 30.701 -18.135 -6.855 1.000 26.519 274 TYR AAA O 1
ATOM 4571 N N . GLU A 1 275 ? 32.349 -19.060 -8.111 1.000 28.328 275 GLU AAA N 1
ATOM 4572 C CA A GLU A 1 275 ? 31.549 -20.274 -8.371 0.500 29.899 275 GLU AAA CA 1
ATOM 4573 C CA B GLU A 1 275 ? 31.681 -20.367 -8.366 0.500 29.395 275 GLU AAA CA 1
ATOM 4574 C C . GLU A 1 275 ? 31.245 -20.937 -7.015 1.000 26.156 275 GLU AAA C 1
ATOM 4575 O O . GLU A 1 275 ? 32.155 -21.129 -6.202 1.000 27.599 275 GLU AAA O 1
ATOM 4597 N N . GLY A 1 276 ? 29.973 -21.225 -6.829 1.000 25.952 276 GLY AAA N 1
ATOM 4598 C CA . GLY A 1 276 ? 29.494 -21.904 -5.618 1.000 24.221 276 GLY AAA CA 1
ATOM 4599 C C . GLY A 1 276 ? 29.110 -20.909 -4.516 1.000 25.936 276 GLY AAA C 1
ATOM 4600 O O . GLY A 1 276 ? 28.510 -21.357 -3.514 1.000 25.887 276 GLY AAA O 1
ATOM 4604 N N . ALA A 1 277 ? 29.320 -19.619 -4.747 1.000 26.393 277 ALA AAA N 1
ATOM 4605 C CA . ALA A 1 277 ? 28.951 -18.615 -3.719 1.000 24.991 277 ALA AAA CA 1
ATOM 4606 C C . ALA A 1 277 ? 27.662 -17.921 -4.052 1.000 24.488 277 ALA AAA C 1
ATOM 4607 O O . ALA A 1 277 ? 27.253 -17.725 -5.246 1.000 27.791 277 ALA AAA O 1
ATOM 4614 N N . ILE A 1 278 ? 26.943 -17.467 -2.997 1.000 24.833 278 ILE AAA N 1
ATOM 4615 C CA . ILE A 1 278 ? 25.681 -16.753 -3.125 1.000 22.595 278 ILE AAA CA 1
ATOM 4616 C C . ILE A 1 278 ? 25.848 -15.465 -2.293 1.000 25.520 278 ILE AAA C 1
ATOM 4617 O O . ILE A 1 278 ? 25.924 -15.540 -1.049 1.000 25.447 278 ILE AAA O 1
ATOM 4633 N N . SER A 1 279 ? 25.910 -14.344 -2.974 1.000 25.122 279 SER AAA N 1
ATOM 4634 C CA . SER A 1 279 ? 25.941 -13.031 -2.244 1.000 22.720 279 SER AAA CA 1
ATOM 4635 C C . SER A 1 279 ? 24.667 -12.802 -1.477 1.000 28.381 279 SER AAA C 1
ATOM 4636 O O . SER A 1 279 ? 23.565 -13.126 -1.948 1.000 27.329 279 SER AAA O 1
ATOM 4644 N N . SER A 1 280 ? 24.728 -12.063 -0.350 1.000 25.545 280 SER AAA N 1
ATOM 4645 C CA . SER A 1 280 ? 23.519 -11.545 0.301 1.000 25.618 280 SER AAA CA 1
ATOM 4646 C C . SER A 1 280 ? 22.980 -10.284 -0.385 1.000 26.381 280 SER AAA C 1
ATOM 4647 O O . SER A 1 280 ? 21.938 -9.800 0.013 1.000 29.183 280 SER AAA O 1
ATOM 4655 N N . ALA A 1 281 ? 23.754 -9.722 -1.316 1.000 28.470 281 ALA AAA N 1
ATOM 4656 C CA . ALA A 1 281 ? 23.379 -8.571 -2.155 1.000 30.133 281 ALA AAA CA 1
ATOM 4657 C C . ALA A 1 281 ? 22.992 -7.404 -1.236 1.000 28.193 281 ALA AAA C 1
ATOM 4658 O O . ALA A 1 281 ? 22.002 -6.750 -1.444 1.000 28.946 281 ALA AAA O 1
ATOM 4665 N N . TRP A 1 282 ? 23.807 -7.144 -0.224 1.000 25.966 282 TRP AAA N 1
ATOM 4666 C CA . TRP A 1 282 ? 23.520 -6.049 0.733 1.000 27.318 282 TRP AAA CA 1
ATOM 4667 C C . TRP A 1 282 ? 23.321 -4.697 0.006 1.000 27.004 282 TRP AAA C 1
ATOM 4668 O O . TRP A 1 282 ? 22.361 -4.007 0.285 1.000 26.264 282 TRP AAA O 1
ATOM 4689 N N . LEU A 1 283 ? 24.217 -4.388 -0.885 1.000 26.262 283 LEU AAA N 1
ATOM 4690 C CA . LEU A 1 283 ? 24.128 -3.230 -1.816 1.000 30.779 283 LEU AAA CA 1
ATOM 4691 C C . LEU A 1 283 ? 24.650 -3.670 -3.168 1.000 26.712 283 LEU AAA C 1
ATOM 4692 O O . LEU A 1 283 ? 25.832 -3.926 -3.347 1.000 27.633 283 LEU AAA O 1
ATOM 4708 N N . PRO A 1 284 ? 23.701 -3.950 -4.087 1.000 28.155 284 PRO AAA N 1
ATOM 4709 C CA . PRO A 1 284 ? 24.110 -4.277 -5.443 1.000 31.636 284 PRO AAA CA 1
ATOM 4710 C C . PRO A 1 284 ? 24.891 -3.067 -5.963 1.000 28.857 284 PRO AAA C 1
ATOM 4711 O O . PRO A 1 284 ? 24.373 -1.959 -5.947 1.000 28.801 284 PRO AAA O 1
ATOM 4722 N N . SER A 1 285 ? 26.110 -3.378 -6.362 1.000 28.627 285 SER AAA N 1
ATOM 4723 C CA . SER A 1 285 ? 27.148 -2.402 -6.747 1.000 28.728 285 SER AAA CA 1
ATOM 4724 C C . SER A 1 285 ? 27.708 -2.732 -8.137 1.000 29.995 285 SER AAA C 1
ATOM 4725 O O . SER A 1 285 ? 27.940 -3.953 -8.460 1.000 30.926 285 SER AAA O 1
ATOM 4733 N N . ILE A 1 286 ? 27.941 -1.664 -8.915 1.000 31.981 286 ILE AAA N 1
ATOM 4734 C CA . ILE A 1 286 ? 28.308 -1.795 -10.340 1.000 31.737 286 ILE AAA CA 1
ATOM 4735 C C . ILE A 1 286 ? 29.566 -0.996 -10.604 1.000 30.189 286 ILE AAA C 1
ATOM 4736 O O . ILE A 1 286 ? 29.845 -0.004 -9.905 1.000 30.228 286 ILE AAA O 1
ATOM 4752 N N . LYS A 1 287 ? 30.321 -1.444 -11.588 1.000 31.110 287 LYS AAA N 1
ATOM 4753 C CA . LYS A 1 287 ? 31.424 -0.701 -12.190 1.000 27.194 287 LYS AAA CA 1
ATOM 4754 C C . LYS A 1 287 ? 30.914 -0.201 -13.563 1.000 35.951 287 LYS AAA C 1
ATOM 4755 O O . LYS A 1 287 ? 30.391 -1.013 -14.339 1.000 33.182 287 LYS AAA O 1
ATOM 4774 N N . ILE A 1 288 ? 31.075 1.084 -13.834 1.000 37.661 288 ILE AAA N 1
ATOM 4775 C CA . ILE A 1 288 ? 30.605 1.712 -15.100 1.000 35.754 288 ILE AAA CA 1
ATOM 4776 C C . ILE A 1 288 ? 31.825 2.024 -15.979 1.000 41.652 288 ILE AAA C 1
ATOM 4777 O O . ILE A 1 288 ? 32.782 2.603 -15.484 1.000 34.646 288 ILE AAA O 1
ATOM 4793 N N . ASP A 1 289 ? 31.795 1.589 -17.240 1.000 38.748 289 ASP AAA N 1
ATOM 4794 C CA . ASP A 1 289 ? 32.782 1.950 -18.297 1.000 43.861 289 ASP AAA CA 1
ATOM 4795 C C . ASP A 1 289 ? 32.364 3.318 -18.827 1.000 50.603 289 ASP AAA C 1
ATOM 4796 O O . ASP A 1 289 ? 31.347 3.404 -19.547 1.000 53.418 289 ASP AAA O 1
ATOM 4805 N N . ARG A 1 290 ? 33.067 4.347 -18.391 1.000 44.188 290 ARG AAA N 1
ATOM 4806 C CA . ARG A 1 290 ? 32.616 5.752 -18.521 1.000 50.517 290 ARG AAA CA 1
ATOM 4807 C C . ARG A 1 290 ? 33.326 6.396 -19.721 1.000 76.374 290 ARG AAA C 1
ATOM 4808 O O . ARG A 1 290 ? 33.075 7.586 -19.953 1.000 54.833 290 ARG AAA O 1
ATOM 4829 N N . LYS A 1 291 ? 34.162 5.628 -20.433 1.000 79.053 291 LYS AAA N 1
ATOM 4830 C CA . LYS A 1 291 ? 34.976 6.081 -21.596 1.000 54.901 291 LYS AAA CA 1
ATOM 4831 C C . LYS A 1 291 ? 34.068 6.713 -22.652 1.000 95.373 291 LYS AAA C 1
ATOM 4832 O O . LYS A 1 291 ? 34.405 7.842 -23.099 1.000 65.191 291 LYS AAA O 1
ATOM 4851 N N . LYS A 1 292 ? 32.944 6.061 -22.979 1.000 61.482 292 LYS AAA N 1
ATOM 4852 C CA . LYS A 1 292 ? 31.975 6.578 -23.982 1.000 99.633 292 LYS AAA CA 1
ATOM 4853 C C . LYS A 1 292 ? 31.040 7.586 -23.297 1.000 61.623 292 LYS AAA C 1
ATOM 4854 O O . LYS A 1 292 ? 30.475 8.455 -23.990 1.000 91.305 292 LYS AAA O 1
ATOM 4873 N N . ILE A 1 293 ? 30.837 7.448 -21.989 1.000 84.317 293 ILE AAA N 1
ATOM 4874 C CA . ILE A 1 293 ? 29.802 8.216 -21.237 1.000 94.154 293 ILE AAA CA 1
ATOM 4875 C C . ILE A 1 293 ? 30.362 9.594 -20.848 1.000 77.123 293 ILE AAA C 1
ATOM 4876 O O . ILE A 1 293 ? 29.615 10.589 -20.926 1.000 61.620 293 ILE AAA O 1
ATOM 4892 N N . LYS A 1 294 ? 31.635 9.653 -20.463 1.000 54.409 294 LYS AAA N 1
ATOM 4893 C CA . LYS A 1 294 ? 32.316 10.900 -20.031 1.000 66.331 294 LYS AAA CA 1
ATOM 4894 C C . LYS A 1 294 ? 31.425 11.626 -19.009 1.000 51.808 294 LYS AAA C 1
ATOM 4895 O O . LYS A 1 294 ? 31.228 12.858 -19.079 1.000 48.521 294 LYS AAA O 1
ATOM 4914 N N . MET A 1 295 ? 30.952 10.897 -18.001 1.000 43.512 295 MET AAA N 1
ATOM 4915 C CA . MET A 1 295 ? 30.460 11.546 -16.760 1.000 49.007 295 MET AAA CA 1
ATOM 4916 C C . MET A 1 295 ? 31.218 10.916 -15.619 1.000 38.086 295 MET AAA C 1
ATOM 4917 O O . MET A 1 295 ? 31.610 9.748 -15.759 1.000 39.209 295 MET AAA O 1
ATOM 4931 N N . THR A 1 296 ? 31.461 11.680 -14.571 1.000 36.856 296 THR AAA N 1
ATOM 4932 C CA . THR A 1 296 ? 31.993 11.115 -13.321 1.000 37.581 296 THR AAA CA 1
ATOM 4933 C C . THR A 1 296 ? 30.862 10.429 -12.551 1.000 33.666 296 THR AAA C 1
ATOM 4934 O O . THR A 1 296 ? 29.646 10.711 -12.800 1.000 37.111 296 THR AAA O 1
ATOM 4945 N N . ILE A 1 297 ? 31.279 9.662 -11.529 1.000 35.807 297 ILE AAA N 1
ATOM 4946 C CA . ILE A 1 297 ? 30.301 8.979 -10.650 1.000 35.180 297 ILE AAA CA 1
ATOM 4947 C C . ILE A 1 297 ? 29.486 10.041 -9.936 1.000 31.726 297 ILE AAA C 1
ATOM 4948 O O . ILE A 1 297 ? 28.255 9.979 -9.925 1.000 35.595 297 ILE AAA O 1
ATOM 4964 N N . PRO A 1 298 ? 30.082 11.066 -9.304 1.000 31.273 298 PRO AAA N 1
ATOM 4965 C CA . PRO A 1 298 ? 29.287 12.096 -8.664 1.000 34.133 298 PRO AAA CA 1
ATOM 4966 C C . PRO A 1 298 ? 28.331 12.799 -9.642 1.000 37.432 298 PRO AAA C 1
ATOM 4967 O O . PRO A 1 298 ? 27.224 13.062 -9.253 1.000 36.459 298 PRO AAA O 1
ATOM 4978 N N . GLU A 1 299 ? 28.687 12.901 -10.915 1.000 38.575 299 GLU AAA N 1
ATOM 4979 C CA . GLU A 1 299 ? 27.731 13.486 -11.902 1.000 35.749 299 GLU AAA CA 1
ATOM 4980 C C . GLU A 1 299 ? 26.568 12.541 -12.127 1.000 38.193 299 GLU AAA C 1
ATOM 4981 O O . GLU A 1 299 ? 25.399 13.009 -12.133 1.000 40.361 299 GLU AAA O 1
ATOM 4993 N N . ILE A 1 300 ? 26.883 11.261 -12.247 1.000 39.424 300 ILE AAA N 1
ATOM 4994 C CA . ILE A 1 300 ? 25.848 10.205 -12.423 1.000 37.660 300 ILE AAA CA 1
ATOM 4995 C C . ILE A 1 300 ? 24.955 10.214 -11.188 1.000 40.455 300 ILE AAA C 1
ATOM 4996 O O . ILE A 1 300 ? 23.729 10.104 -11.344 1.000 38.934 300 ILE AAA O 1
ATOM 5012 N N . GLN A 1 301 ? 25.544 10.351 -9.984 1.000 41.395 301 GLN AAA N 1
ATOM 5013 C CA . GLN A 1 301 ? 24.748 10.334 -8.727 1.000 43.953 301 GLN AAA CA 1
ATOM 5014 C C . GLN A 1 301 ? 23.810 11.532 -8.656 1.000 39.667 301 GLN AAA C 1
ATOM 5015 O O . GLN A 1 301 ? 22.681 11.377 -8.165 1.000 44.755 301 GLN AAA O 1
ATOM 5029 N N . ASP A 1 302 ? 24.235 12.701 -9.147 1.000 46.885 302 ASP AAA N 1
ATOM 5030 C CA . ASP A 1 302 ? 23.356 13.904 -9.090 1.000 49.544 302 ASP AAA CA 1
ATOM 5031 C C . ASP A 1 302 ? 22.153 13.721 -10.034 1.000 40.878 302 ASP AAA C 1
ATOM 5032 O O . ASP A 1 302 ? 21.017 14.036 -9.588 1.000 49.804 302 ASP AAA O 1
ATOM 5041 N N . LYS A 1 303 ? 22.374 13.210 -11.247 1.000 40.537 303 LYS AAA N 1
ATOM 5042 C CA . LYS A 1 303 ? 21.281 12.835 -12.205 1.000 43.782 303 LYS AAA CA 1
ATOM 5043 C C . LYS A 1 303 ? 20.328 11.831 -11.547 1.000 59.505 303 LYS AAA C 1
ATOM 5044 O O . LYS A 1 303 ? 19.104 11.995 -11.690 1.000 51.716 303 LYS AAA O 1
ATOM 5063 N N . LEU A 1 304 ? 20.858 10.816 -10.846 1.000 38.844 304 LEU AAA N 1
ATOM 5064 C CA . LEU A 1 304 ? 19.989 9.787 -10.202 1.000 42.726 304 LEU AAA CA 1
ATOM 5065 C C . LEU A 1 304 ? 19.180 10.459 -9.100 1.000 41.388 304 LEU AAA C 1
ATOM 5066 O O . LEU A 1 304 ? 17.980 10.143 -8.988 1.000 47.910 304 LEU AAA O 1
ATOM 5082 N N . LYS A 1 305 ? 19.810 11.340 -8.328 1.000 39.850 305 LYS AAA N 1
ATOM 5083 C CA . LYS A 1 305 ? 19.176 12.021 -7.177 1.000 42.537 305 LYS AAA CA 1
ATOM 5084 C C . LYS A 1 305 ? 17.966 12.834 -7.673 1.000 52.924 305 LYS AAA C 1
ATOM 5085 O O . LYS A 1 305 ? 16.916 12.785 -7.006 1.000 53.809 305 LYS AAA O 1
ATOM 5104 N N . GLU A 1 306 ? 18.099 13.514 -8.817 1.000 67.113 306 GLU AAA N 1
ATOM 5105 C CA . GLU A 1 306 ? 16.992 14.274 -9.466 1.000 56.557 306 GLU AAA CA 1
ATOM 5106 C C . GLU A 1 306 ? 15.795 13.356 -9.726 1.000 57.034 306 GLU AAA C 1
ATOM 5107 O O . GLU A 1 306 ? 14.661 13.815 -9.548 1.000 76.112 306 GLU AAA O 1
ATOM 5119 N N . LYS A 1 307 ? 16.050 12.110 -10.129 1.000 43.435 307 LYS AAA N 1
ATOM 5120 C CA . LYS A 1 307 ? 15.018 11.087 -10.423 1.000 46.484 307 LYS AAA CA 1
ATOM 5121 C C . LYS A 1 307 ? 14.572 10.372 -9.136 1.000 47.539 307 LYS AAA C 1
ATOM 5122 O O . LYS A 1 307 ? 13.830 9.358 -9.265 1.000 52.198 307 LYS AAA O 1
ATOM 5141 N N . GLY A 1 308 ? 14.987 10.874 -7.961 1.000 62.791 308 GLY AAA N 1
ATOM 5142 C CA . GLY A 1 308 ? 14.707 10.296 -6.627 1.000 53.514 308 GLY AAA CA 1
ATOM 5143 C C . GLY A 1 308 ? 15.358 8.929 -6.429 1.000 45.909 308 GLY AAA C 1
ATOM 5144 O O . GLY A 1 308 ? 14.731 8.054 -5.784 1.000 48.422 308 GLY AAA O 1
ATOM 5148 N N . ILE A 1 309 ? 16.519 8.685 -7.041 1.000 43.642 309 ILE AAA N 1
ATOM 5149 C CA . ILE A 1 309 ? 17.271 7.404 -6.861 1.000 45.470 309 ILE AAA CA 1
ATOM 5150 C C . ILE A 1 309 ? 18.486 7.699 -5.990 1.000 51.193 309 ILE AAA C 1
ATOM 5151 O O . ILE A 1 309 ? 19.422 8.346 -6.450 1.000 38.226 309 ILE AAA O 1
ATOM 5167 N N . PRO A 1 310 ? 18.511 7.247 -4.707 1.000 39.314 310 PRO AAA N 1
ATOM 5168 C CA . PRO A 1 310 ? 19.685 7.476 -3.857 1.000 33.375 310 PRO AAA CA 1
ATOM 5169 C C . PRO A 1 310 ? 20.725 6.398 -4.174 1.000 33.963 310 PRO AAA C 1
ATOM 5170 O O . PRO A 1 310 ? 20.375 5.245 -4.463 1.000 35.662 310 PRO AAA O 1
ATOM 5181 N N . THR A 1 311 ? 22.009 6.773 -4.066 1.000 31.267 311 THR AAA N 1
ATOM 5182 C CA . THR A 1 311 ? 23.162 5.895 -4.305 1.000 32.450 311 THR AAA CA 1
ATOM 5183 C C . THR A 1 311 ? 24.248 6.257 -3.298 1.000 32.632 311 THR AAA C 1
ATOM 5184 O O . THR A 1 311 ? 24.116 7.280 -2.599 1.000 36.218 311 THR AAA O 1
ATOM 5195 N N . ARG A 1 312 ? 25.313 5.473 -3.305 1.000 31.182 312 ARG AAA N 1
ATOM 5196 C CA . ARG A 1 312 ? 26.507 5.804 -2.521 1.000 32.040 312 ARG AAA CA 1
ATOM 5197 C C . ARG A 1 312 ? 27.717 5.336 -3.297 1.000 29.452 312 ARG AAA C 1
ATOM 5198 O O . ARG A 1 312 ? 27.680 4.273 -3.928 1.000 30.073 312 ARG AAA O 1
ATOM 5219 N N . ARG A 1 313 ? 28.827 6.072 -3.180 1.000 27.602 313 ARG AAA N 1
ATOM 5220 C CA . ARG A 1 313 ? 30.103 5.660 -3.720 1.000 28.107 313 ARG AAA CA 1
ATOM 5221 C C . ARG A 1 313 ? 30.683 4.460 -2.948 1.000 27.681 313 ARG AAA C 1
ATOM 5222 O O . ARG A 1 313 ? 30.196 4.117 -1.846 1.000 28.033 313 ARG AAA O 1
ATOM 5243 N N . ILE A 1 314 ? 31.556 3.772 -3.621 1.000 26.051 314 ILE AAA N 1
ATOM 5244 C CA . ILE A 1 314 ? 32.341 2.650 -3.108 1.000 26.398 314 ILE AAA CA 1
ATOM 5245 C C . ILE A 1 314 ? 33.216 3.198 -1.973 1.000 28.942 314 ILE AAA C 1
ATOM 5246 O O . ILE A 1 314 ? 33.545 4.399 -1.927 1.000 28.240 314 ILE AAA O 1
ATOM 5262 N N . PHE A 1 315 ? 33.506 2.375 -0.977 1.000 23.942 315 PHE AAA N 1
ATOM 5263 C CA . PHE A 1 315 ? 34.470 2.692 0.056 1.000 23.780 315 PHE AAA CA 1
ATOM 5264 C C . PHE A 1 315 ? 35.718 3.280 -0.585 1.000 25.420 315 PHE AAA C 1
ATOM 5265 O O . PHE A 1 315 ? 36.264 2.735 -1.523 1.000 25.364 315 PHE AAA O 1
ATOM 5282 N N . ASN A 1 316 ? 36.197 4.362 0.014 1.000 26.252 316 ASN AAA N 1
ATOM 5283 C CA . ASN A 1 316 ? 37.504 4.888 -0.414 1.000 24.355 316 ASN AAA CA 1
ATOM 5284 C C . ASN A 1 316 ? 38.614 3.898 -0.167 1.000 26.267 316 ASN AAA C 1
ATOM 5285 O O . ASN A 1 316 ? 38.733 3.195 0.870 1.000 25.806 316 ASN AAA O 1
ATOM 5296 N N . PRO A 1 317 ? 39.680 3.865 -0.994 1.000 24.739 317 PRO AAA N 1
ATOM 5297 C CA . PRO A 1 317 ? 40.859 3.085 -0.725 1.000 21.905 317 PRO AAA CA 1
ATOM 5298 C C . PRO A 1 317 ? 41.523 3.537 0.580 1.000 26.236 317 PRO AAA C 1
ATOM 5299 O O . PRO A 1 317 ? 41.817 4.749 0.770 1.000 27.322 317 PRO AAA O 1
ATOM 5310 N N . ILE A 1 318 ? 41.662 2.602 1.509 1.000 25.156 318 ILE AAA N 1
ATOM 5311 C CA . ILE A 1 318 ? 42.108 2.935 2.881 1.000 24.674 318 ILE AAA CA 1
ATOM 5312 C C . ILE A 1 318 ? 43.563 3.419 2.854 1.000 23.258 318 ILE AAA C 1
ATOM 5313 O O . ILE A 1 318 ? 43.951 4.203 3.774 1.000 23.895 318 ILE AAA O 1
ATOM 5329 N N . VAL A 1 319 ? 44.363 2.951 1.886 1.000 25.589 319 VAL AAA N 1
ATOM 5330 C CA . VAL A 1 319 ? 45.806 3.307 1.800 1.000 26.396 319 VAL AAA CA 1
ATOM 5331 C C . VAL A 1 319 ? 45.940 4.818 1.537 1.000 25.222 319 VAL AAA C 1
ATOM 5332 O O . VAL A 1 319 ? 47.084 5.241 1.656 1.000 28.585 319 VAL AAA O 1
ATOM 5345 N N . ASP A 1 320 ? 44.876 5.552 1.235 1.000 25.969 320 ASP AAA N 1
ATOM 5346 C CA . ASP A 1 320 ? 45.065 7.035 1.053 1.000 27.216 320 ASP AAA CA 1
ATOM 5347 C C . ASP A 1 320 ? 44.517 7.781 2.266 1.000 27.300 320 ASP AAA C 1
ATOM 5348 O O . ASP A 1 320 ? 44.437 9.012 2.252 1.000 26.639 320 ASP AAA O 1
ATOM 5357 N N . PHE A 1 321 ? 44.217 7.067 3.352 1.000 24.538 321 PHE AAA N 1
ATOM 5358 C CA . PHE A 1 321 ? 43.893 7.761 4.622 1.000 22.645 321 PHE AAA CA 1
ATOM 5359 C C . PHE A 1 321 ? 45.198 8.058 5.321 1.000 22.799 321 PHE AAA C 1
ATOM 5360 O O . PHE A 1 321 ? 46.100 7.230 5.395 1.000 25.506 321 PHE AAA O 1
ATOM 5377 N N . PRO A 1 322 ? 45.350 9.286 5.908 1.000 23.478 322 PRO AAA N 1
ATOM 5378 C CA . PRO A 1 322 ? 46.638 9.635 6.513 1.000 24.726 322 PRO AAA CA 1
ATOM 5379 C C . PRO A 1 322 ? 47.269 8.640 7.451 1.000 24.347 322 PRO AAA C 1
ATOM 5380 O O . PRO A 1 322 ? 48.441 8.421 7.398 1.000 26.244 322 PRO AAA O 1
ATOM 5391 N N . PRO A 1 323 ? 46.506 7.945 8.355 1.000 24.369 323 PRO AAA N 1
ATOM 5392 C CA . PRO A 1 323 ? 47.142 7.010 9.269 1.000 25.961 323 PRO AAA CA 1
ATOM 5393 C C . PRO A 1 323 ? 47.649 5.732 8.620 1.000 22.970 323 PRO AAA C 1
ATOM 5394 O O . PRO A 1 323 ? 48.351 4.985 9.292 1.000 26.487 323 PRO AAA O 1
ATOM 5405 N N . TYR A 1 324 ? 47.189 5.452 7.422 1.000 23.977 324 TYR AAA N 1
ATOM 5406 C CA . TYR A 1 324 ? 47.489 4.173 6.745 1.000 24.388 324 TYR AAA CA 1
ATOM 5407 C C . TYR A 1 324 ? 48.407 4.311 5.536 1.000 24.420 324 TYR AAA C 1
ATOM 5408 O O . TYR A 1 324 ? 48.812 3.277 5.005 1.000 26.239 324 TYR AAA O 1
ATOM 5426 N N . VAL A 1 325 ? 48.710 5.540 5.095 1.000 26.551 325 VAL AAA N 1
ATOM 5427 C CA . VAL A 1 325 ? 49.501 5.683 3.840 1.000 27.185 325 VAL AAA CA 1
ATOM 5428 C C . VAL A 1 325 ? 50.909 5.123 4.039 1.000 27.104 325 VAL AAA C 1
ATOM 5429 O O . VAL A 1 325 ? 51.487 4.679 3.034 1.000 29.588 325 VAL AAA O 1
ATOM 5442 N N . LYS A 1 326 ? 51.444 5.048 5.234 1.000 27.153 326 LYS AAA N 1
ATOM 5443 C CA . LYS A 1 326 ? 52.744 4.387 5.547 1.000 27.529 326 LYS AAA CA 1
ATOM 5444 C C . LYS A 1 326 ? 52.746 2.918 5.087 1.000 32.282 326 LYS AAA C 1
ATOM 5445 O O . LYS A 1 326 ? 53.818 2.352 4.893 1.000 32.324 326 LYS AAA O 1
ATOM 5464 N N . TYR A 1 327 ? 51.577 2.306 4.921 1.000 27.094 327 TYR AAA N 1
ATOM 5465 C CA . TYR A 1 327 ? 51.433 0.889 4.545 1.000 27.085 327 TYR AAA CA 1
ATOM 5466 C C . TYR A 1 327 ? 51.007 0.738 3.086 1.000 32.158 327 TYR AAA C 1
ATOM 5467 O O . TYR A 1 327 ? 50.707 -0.403 2.677 1.000 33.294 327 TYR AAA O 1
ATOM 5485 N N . LYS A 1 328 ? 51.012 1.797 2.286 1.000 28.249 328 LYS AAA N 1
ATOM 5486 C CA . LYS A 1 328 ? 50.656 1.726 0.866 1.000 31.794 328 LYS AAA CA 1
ATOM 5487 C C . LYS A 1 328 ? 51.825 1.099 0.134 1.000 39.670 328 LYS AAA C 1
ATOM 5488 O O . LYS A 1 328 ? 52.803 1.786 -0.089 1.000 35.449 328 LYS AAA O 1
ATOM 5507 N N . ASN A 1 329 ? 51.705 -0.174 -0.197 1.000 31.956 329 ASN AAA N 1
ATOM 5508 C CA A ASN A 1 329 ? 52.779 -0.953 -0.866 0.400 37.567 329 ASN AAA CA 1
ATOM 5509 C CA B ASN A 1 329 ? 52.775 -0.978 -0.841 0.600 32.888 329 ASN AAA CA 1
ATOM 5510 C C . ASN A 1 329 ? 52.204 -1.655 -2.100 1.000 36.920 329 ASN AAA C 1
ATOM 5511 O O . ASN A 1 329 ? 51.696 -2.749 -1.967 1.000 49.534 329 ASN AAA O 1
ATOM 5531 N N . GLY A 1 330 ? 52.327 -1.035 -3.250 1.000 46.219 330 GLY AAA N 1
ATOM 5532 C CA . GLY A 1 330 ? 51.837 -1.585 -4.513 1.000 47.626 330 GLY AAA CA 1
ATOM 5533 C C . GLY A 1 330 ? 50.896 -0.587 -5.114 1.000 35.230 330 GLY AAA C 1
ATOM 5534 O O . GLY A 1 330 ? 50.686 0.491 -4.504 1.000 38.151 330 GLY AAA O 1
ATOM 5538 N N . ASN A 1 331 ? 50.387 -0.874 -6.303 1.000 34.369 331 ASN AAA N 1
ATOM 5539 C CA . ASN A 1 331 ? 49.622 0.076 -7.134 1.000 34.591 331 ASN AAA CA 1
ATOM 5540 C C . ASN A 1 331 ? 48.128 0.074 -6.773 1.000 33.078 331 ASN AAA C 1
ATOM 5541 O O . ASN A 1 331 ? 47.384 0.986 -7.197 1.000 34.848 331 ASN AAA O 1
ATOM 5552 N N . TYR A 1 332 ? 47.661 -1.036 -6.236 1.000 32.733 332 TYR AAA N 1
ATOM 5553 C CA . TYR A 1 332 ? 46.219 -1.220 -5.947 1.000 29.338 332 TYR AAA CA 1
ATOM 5554 C C . TYR A 1 332 ? 45.349 -0.844 -7.117 1.000 27.253 332 TYR AAA C 1
ATOM 5555 O O . TYR A 1 332 ? 44.301 -0.242 -7.008 1.000 29.846 332 TYR AAA O 1
ATOM 5573 N N . HIS A 1 333 ? 45.760 -1.280 -8.330 1.000 29.464 333 HIS AAA N 1
ATOM 5574 C CA A HIS A 1 333 ? 45.100 -0.880 -9.591 0.500 31.593 333 HIS AAA CA 1
ATOM 5575 C CA B HIS A 1 333 ? 45.078 -0.775 -9.541 0.500 30.898 333 HIS AAA CA 1
ATOM 5576 C C . HIS A 1 333 ? 43.605 -1.200 -9.553 1.000 25.890 333 HIS AAA C 1
ATOM 5577 O O . HIS A 1 333 ? 42.779 -0.394 -9.996 1.000 28.474 333 HIS AAA O 1
ATOM 5605 N N . ASN A 1 334 ? 43.270 -2.430 -9.095 1.000 31.797 334 ASN AAA N 1
ATOM 5606 C CA . ASN A 1 334 ? 41.845 -2.868 -9.191 1.000 30.457 334 ASN AAA CA 1
ATOM 5607 C C . ASN A 1 334 ? 40.989 -2.102 -8.165 1.000 24.261 334 ASN AAA C 1
ATOM 5608 O O . ASN A 1 334 ? 39.866 -1.740 -8.483 1.000 29.214 334 ASN AAA O 1
ATOM 5619 N N . SER A 1 335 ? 41.592 -1.809 -7.003 1.000 27.771 335 SER AAA N 1
ATOM 5620 C CA . SER A 1 335 ? 40.934 -1.023 -5.939 1.000 28.179 335 SER AAA CA 1
ATOM 5621 C C . SER A 1 335 ? 40.570 0.361 -6.464 1.000 24.490 335 SER AAA C 1
ATOM 5622 O O . SER A 1 335 ? 39.462 0.859 -6.376 1.000 27.212 335 SER AAA O 1
ATOM 5630 N N . TYR A 1 336 ? 41.563 0.978 -7.154 1.000 29.552 336 TYR AAA N 1
ATOM 5631 C CA . TYR A 1 336 ? 41.288 2.314 -7.715 1.000 27.598 336 TYR AAA CA 1
ATOM 5632 C C . TYR A 1 336 ? 40.271 2.313 -8.839 1.000 24.286 336 TYR AAA C 1
ATOM 5633 O O . TYR A 1 336 ? 39.424 3.170 -8.917 1.000 29.186 336 TYR AAA O 1
ATOM 5651 N N . GLU A 1 337 ? 40.284 1.287 -9.689 1.000 29.028 337 GLU AAA N 1
ATOM 5652 C CA A GLU A 1 337 ? 39.314 1.180 -10.790 0.500 28.066 337 GLU AAA CA 1
ATOM 5653 C CA B GLU A 1 337 ? 39.311 1.186 -10.804 0.500 30.868 337 GLU AAA CA 1
ATOM 5654 C C . GLU A 1 337 ? 37.914 1.083 -10.212 1.000 27.613 337 GLU AAA C 1
ATOM 5655 O O . GLU A 1 337 ? 36.986 1.709 -10.716 1.000 31.627 337 GLU AAA O 1
ATOM 5677 N N . ILE A 1 338 ? 37.758 0.258 -9.140 1.000 28.151 338 ILE AAA N 1
ATOM 5678 C CA . ILE A 1 338 ? 36.390 0.064 -8.601 1.000 28.927 338 ILE AAA CA 1
ATOM 5679 C C . ILE A 1 338 ? 35.929 1.322 -7.879 1.000 25.785 338 ILE AAA C 1
ATOM 5680 O O . ILE A 1 338 ? 34.786 1.727 -8.019 1.000 27.575 338 ILE AAA O 1
ATOM 5696 N N . PHE A 1 339 ? 36.820 2.026 -7.167 1.000 25.916 339 PHE AAA N 1
ATOM 5697 C CA . PHE A 1 339 ? 36.426 3.275 -6.482 1.000 26.560 339 PHE AAA CA 1
ATOM 5698 C C . PHE A 1 339 ? 36.047 4.369 -7.511 1.000 27.898 339 PHE AAA C 1
ATOM 5699 O O . PHE A 1 339 ? 35.042 5.046 -7.416 1.000 30.613 339 PHE AAA O 1
ATOM 5716 N N . GLU A 1 340 ? 36.911 4.498 -8.524 1.000 30.529 340 GLU AAA N 1
ATOM 5717 C CA . GLU A 1 340 ? 36.716 5.571 -9.528 1.000 33.491 340 GLU AAA CA 1
ATOM 5718 C C . GLU A 1 340 ? 35.459 5.332 -10.378 1.000 35.467 340 GLU AAA C 1
ATOM 5719 O O . GLU A 1 340 ? 34.862 6.316 -10.835 1.000 34.332 340 GLU AAA O 1
ATOM 5731 N N . ASN A 1 341 ? 35.030 4.078 -10.625 1.000 29.597 341 ASN AAA N 1
ATOM 5732 C CA . ASN A 1 341 ? 33.983 3.786 -11.624 1.000 31.509 341 ASN AAA CA 1
ATOM 5733 C C . ASN A 1 341 ? 32.800 3.078 -10.969 1.000 37.177 341 ASN AAA C 1
ATOM 5734 O O . ASN A 1 341 ? 31.825 2.749 -11.674 1.000 32.809 341 ASN AAA O 1
ATOM 5745 N N . GLY A 1 342 ? 32.846 2.900 -9.633 1.000 30.504 342 GLY AAA N 1
ATOM 5746 C CA . GLY A 1 342 ? 31.835 2.128 -8.905 1.000 30.322 342 GLY AAA CA 1
ATOM 5747 C C . GLY A 1 342 ? 30.719 2.921 -8.353 1.000 22.982 342 GLY AAA C 1
ATOM 5748 O O . GLY A 1 342 ? 30.878 4.125 -7.939 1.000 30.462 342 GLY AAA O 1
ATOM 5752 N N . LEU A 1 343 ? 29.579 2.280 -8.182 1.000 31.050 343 LEU AAA N 1
ATOM 5753 C CA . LEU A 1 343 ? 28.420 2.894 -7.539 1.000 27.423 343 LEU AAA CA 1
ATOM 5754 C C . LEU A 1 343 ? 27.567 1.818 -6.878 1.000 29.116 343 LEU AAA C 1
ATOM 5755 O O . LEU A 1 343 ? 27.471 0.704 -7.465 1.000 31.530 343 LEU AAA O 1
ATOM 5771 N N . SER A 1 344 ? 27.063 2.108 -5.679 1.000 29.434 344 SER AAA N 1
ATOM 5772 C CA . SER A 1 344 ? 26.127 1.243 -4.932 1.000 3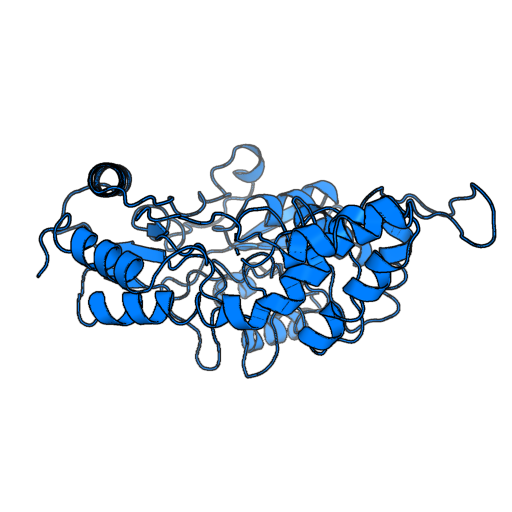1.069 344 SER AAA CA 1
ATOM 5773 C C . SER A 1 344 ? 24.692 1.714 -5.166 1.000 27.408 344 SER AAA C 1
ATOM 5774 O O . SER A 1 344 ? 24.415 2.909 -4.988 1.000 28.957 344 SER AAA O 1
ATOM 5782 N N . LEU A 1 345 ? 23.797 0.765 -5.443 1.000 31.243 345 LEU AAA N 1
ATOM 5783 C CA . LEU A 1 345 ? 22.412 1.026 -5.852 1.000 31.610 345 LEU AAA CA 1
ATOM 5784 C C . LEU A 1 345 ? 21.480 0.694 -4.702 1.000 35.666 345 LEU AAA C 1
ATOM 5785 O O . LEU A 1 345 ? 21.806 -0.127 -3.828 1.000 32.247 345 LEU AAA O 1
ATOM 5801 N N . PRO A 1 346 ? 20.279 1.289 -4.686 1.000 33.973 346 PRO AAA N 1
ATOM 5802 C CA . PRO A 1 346 ? 19.335 1.049 -3.588 1.000 32.769 346 PRO AAA CA 1
ATOM 5803 C C . PRO A 1 346 ? 18.843 -0.378 -3.401 1.000 37.942 346 PRO AAA C 1
ATOM 5804 O O . PRO A 1 346 ? 18.577 -1.127 -4.346 1.000 33.356 346 PRO AAA O 1
ATOM 5815 N N . ALA A 1 347 ? 18.795 -0.779 -2.131 1.000 33.196 347 ALA AAA N 1
ATOM 5816 C CA . ALA A 1 347 ? 18.456 -2.164 -1.780 1.000 31.361 347 ALA AAA CA 1
ATOM 5817 C C . ALA A 1 347 ? 17.860 -2.289 -0.382 1.000 27.950 347 ALA AAA C 1
ATOM 5818 O O . ALA A 1 347 ? 17.806 -3.426 0.138 1.000 32.971 347 ALA AAA O 1
ATOM 5825 N N . SER A 1 348 ? 17.371 -1.229 0.219 1.000 31.558 348 SER AAA N 1
ATOM 5826 C CA . SER A 1 348 ? 16.578 -1.354 1.460 1.000 32.375 348 SER AAA CA 1
ATOM 5827 C C . SER A 1 348 ? 15.447 -2.360 1.224 1.000 36.611 348 SER AAA C 1
ATOM 5828 O O . SER A 1 348 ? 14.820 -2.316 0.152 1.000 33.330 348 SER AAA O 1
ATOM 5836 N N . THR A 1 349 ? 15.163 -3.209 2.202 1.000 31.919 349 THR AAA N 1
ATOM 5837 C CA . THR A 1 349 ? 14.040 -4.180 2.139 1.000 33.484 349 THR AAA CA 1
ATOM 5838 C C . THR A 1 349 ? 12.695 -3.430 2.176 1.000 32.797 349 THR AAA C 1
ATOM 5839 O O . THR A 1 349 ? 11.687 -4.139 2.066 1.000 34.368 349 THR AAA O 1
ATOM 5850 N N . LEU A 1 350 ? 12.660 -2.103 2.417 1.000 33.979 350 LEU AAA N 1
ATOM 5851 C CA . LEU A 1 350 ? 11.424 -1.278 2.198 1.000 34.200 350 LEU AAA CA 1
ATOM 5852 C C . LEU A 1 350 ? 11.056 -1.194 0.715 1.000 41.311 350 LEU AAA C 1
ATOM 5853 O O . LEU A 1 350 ? 9.921 -0.802 0.433 1.000 39.106 350 LEU AAA O 1
ATOM 5869 N N . ASN A 1 351 ? 11.966 -1.500 -0.200 1.000 36.593 351 ASN AAA N 1
ATOM 5870 C CA . ASN A 1 351 ? 11.709 -1.201 -1.636 1.000 40.810 351 ASN AAA CA 1
ATOM 5871 C C . ASN A 1 351 ? 10.769 -2.248 -2.248 1.000 37.918 351 ASN AAA C 1
ATOM 5872 O O . ASN A 1 351 ? 10.865 -3.448 -1.923 1.000 37.803 351 ASN AAA O 1
ATOM 5883 N N . THR A 1 352 ? 9.988 -1.820 -3.242 1.000 44.125 352 THR AAA N 1
ATOM 5884 C CA . THR A 1 352 ? 9.262 -2.736 -4.158 1.000 50.010 352 THR AAA CA 1
ATOM 5885 C C . THR A 1 352 ? 10.146 -3.165 -5.346 1.000 41.925 352 THR AAA C 1
ATOM 5886 O O . THR A 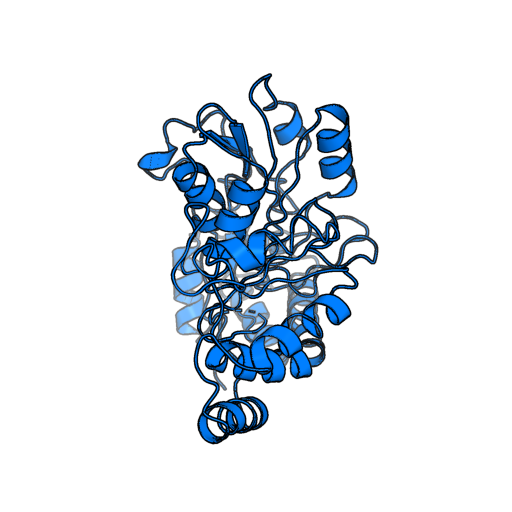1 352 ? 11.058 -2.405 -5.737 1.000 42.490 352 THR AAA O 1
ATOM 5897 N N . LEU A 1 353 ? 9.855 -4.318 -5.968 1.000 44.822 353 LEU AAA N 1
ATOM 5898 C CA . LEU A 1 353 ? 10.553 -4.766 -7.218 1.000 46.711 353 LEU AAA CA 1
ATOM 5899 C C . LEU A 1 353 ? 10.440 -3.687 -8.305 1.000 52.127 353 LEU AAA C 1
ATOM 5900 O O . LEU A 1 353 ? 11.437 -3.450 -9.038 1.000 47.935 353 LEU AAA O 1
ATOM 5916 N N . GLU A 1 354 ? 9.275 -3.061 -8.427 1.000 49.236 354 GLU AAA N 1
ATOM 5917 C CA . GLU A 1 354 ? 9.037 -2.000 -9.444 1.000 70.505 354 GLU AAA CA 1
ATOM 5918 C C . GLU A 1 354 ? 9.987 -0.815 -9.190 1.000 70.297 354 GLU AAA C 1
ATOM 5919 O O . GLU A 1 354 ? 10.548 -0.292 -10.185 1.000 52.601 354 GLU AAA O 1
ATOM 5931 N N . ASN A 1 355 ? 10.185 -0.407 -7.929 1.000 62.517 355 ASN AAA N 1
ATOM 5932 C CA . ASN A 1 355 ? 11.179 0.646 -7.549 1.000 46.050 355 ASN AAA CA 1
ATOM 5933 C C . ASN A 1 355 ? 12.572 0.278 -8.094 1.000 43.344 355 ASN AAA C 1
ATOM 5934 O O . ASN A 1 355 ? 13.216 1.129 -8.684 1.000 46.650 355 ASN AAA O 1
ATOM 5945 N N . ILE A 1 356 ? 13.056 -0.930 -7.821 1.000 40.930 356 ILE AAA N 1
ATOM 5946 C CA . ILE A 1 356 ? 14.391 -1.374 -8.286 1.000 40.496 356 ILE AAA CA 1
ATOM 5947 C C . ILE A 1 356 ? 14.405 -1.289 -9.823 1.000 53.890 356 ILE AAA C 1
ATOM 5948 O O . ILE A 1 356 ? 15.368 -0.725 -10.377 1.000 43.906 356 ILE AAA O 1
ATOM 5964 N N . GLU A 1 357 ? 13.399 -1.854 -10.507 1.000 50.684 357 GLU AAA N 1
ATOM 5965 C CA . GLU A 1 357 ? 13.370 -1.875 -11.999 1.000 55.463 357 GLU AAA CA 1
ATOM 5966 C C . GLU A 1 357 ? 13.445 -0.432 -12.488 1.000 40.922 357 GLU AAA C 1
ATOM 5967 O O . GLU A 1 357 ? 14.282 -0.163 -13.392 1.000 45.028 357 GLU AAA O 1
ATOM 5979 N N . TYR A 1 358 ? 12.682 0.466 -11.871 1.000 41.148 358 TYR AAA N 1
ATOM 5980 C CA . TYR A 1 358 ? 12.676 1.908 -12.210 1.000 38.112 358 TYR AAA CA 1
ATOM 5981 C C . TYR A 1 358 ? 14.104 2.438 -12.039 1.000 72.211 358 TYR AAA C 1
ATOM 5982 O O . TYR A 1 358 ? 14.600 3.164 -12.913 1.000 50.120 358 TYR AAA O 1
ATOM 6000 N N . ALA A 1 359 ? 14.783 2.088 -10.943 1.000 48.543 359 ALA AAA N 1
ATOM 6001 C CA . ALA A 1 359 ? 16.144 2.630 -10.695 1.000 48.710 359 ALA AAA CA 1
ATOM 6002 C C . ALA A 1 359 ? 17.060 2.182 -11.830 1.000 35.981 359 ALA AAA C 1
ATOM 6003 O O . ALA A 1 359 ? 17.861 3.043 -12.306 1.000 44.033 359 ALA AAA O 1
ATOM 6010 N N . ALA A 1 360 ? 17.040 0.894 -12.202 1.000 36.309 360 ALA AAA N 1
ATOM 6011 C CA . ALA A 1 360 ? 18.003 0.284 -13.137 1.000 36.077 360 ALA AAA CA 1
ATOM 6012 C C . ALA A 1 360 ? 17.757 0.942 -14.508 1.000 55.944 360 ALA AAA C 1
ATOM 6013 O O . ALA A 1 360 ? 18.747 1.191 -15.257 1.000 45.317 360 ALA AAA O 1
ATOM 6020 N N . LYS A 1 361 ? 16.482 1.220 -14.814 1.000 48.903 361 LYS AAA N 1
ATOM 6021 C CA . LYS A 1 361 ? 16.062 1.630 -16.190 1.000 51.089 361 LYS AAA CA 1
ATOM 6022 C C . LYS A 1 361 ? 16.450 3.096 -16.355 1.000 51.751 361 LYS AAA C 1
ATOM 6023 O O . LYS A 1 361 ? 17.049 3.467 -17.417 1.000 49.650 361 LYS AAA O 1
ATOM 6042 N N . THR A 1 362 ? 16.166 3.894 -15.330 1.000 46.778 362 THR AAA N 1
ATOM 6043 C CA . THR A 1 362 ? 16.529 5.329 -15.257 1.000 47.226 362 THR AAA CA 1
ATOM 6044 C C . THR A 1 362 ? 18.050 5.468 -15.383 1.000 61.207 362 THR AAA C 1
ATOM 6045 O O . THR A 1 362 ? 18.504 6.312 -16.152 1.000 45.870 362 THR AAA O 1
ATOM 6056 N N . LEU A 1 363 ? 18.843 4.648 -14.693 1.000 42.173 363 LEU AAA N 1
ATOM 6057 C CA . LEU A 1 363 ? 20.316 4.749 -14.863 1.000 45.863 363 LEU AAA CA 1
ATOM 6058 C C . LEU A 1 363 ? 20.676 4.583 -16.352 1.000 46.905 363 LEU AAA C 1
ATOM 6059 O O . LEU A 1 363 ? 21.516 5.325 -16.817 1.000 42.961 363 LEU AAA O 1
ATOM 6075 N N . LEU A 1 364 ? 20.141 3.579 -17.040 1.000 56.085 364 LEU AAA N 1
ATOM 6076 C CA . LEU A 1 364 ? 20.428 3.346 -18.488 1.000 59.150 364 LEU AAA CA 1
ATOM 6077 C C . LEU A 1 364 ? 20.083 4.618 -19.285 1.000 55.058 364 LEU AAA C 1
ATOM 6078 O O . LEU A 1 364 ? 20.937 5.065 -20.073 1.000 61.146 364 LEU AAA O 1
ATOM 6094 N N . ASN A 1 365 ? 18.946 5.256 -19.002 1.000 53.160 365 ASN AAA N 1
ATOM 6095 C CA A ASN A 1 365 ? 18.591 6.548 -19.647 0.600 59.257 365 ASN AAA CA 1
ATOM 6096 C CA B ASN A 1 365 ? 18.560 6.575 -19.587 0.400 55.872 365 ASN AAA CA 1
ATOM 6097 C C . ASN A 1 365 ? 19.723 7.555 -19.372 1.000 70.696 365 ASN AAA C 1
ATOM 6098 O O . ASN A 1 365 ? 20.370 7.945 -20.363 1.000 63.509 365 ASN AAA O 1
ATOM 6118 N N . ILE A 1 366 ? 19.994 7.904 -18.105 1.000 58.633 366 ILE AAA N 1
ATOM 6119 C CA . ILE A 1 366 ? 21.023 8.910 -17.668 1.000 46.904 366 ILE AAA CA 1
ATOM 6120 C C . ILE A 1 366 ? 22.379 8.639 -18.329 1.000 55.956 366 ILE AAA C 1
ATOM 6121 O O . ILE A 1 366 ? 23.114 9.614 -18.567 1.000 57.625 366 ILE AAA O 1
ATOM 6137 N N . LEU A 1 367 ? 22.717 7.376 -18.594 1.000 48.973 367 LEU AAA N 1
ATOM 6138 C CA . LEU A 1 367 ? 24.022 6.979 -19.185 1.000 42.830 367 LEU AAA CA 1
ATOM 6139 C C . LEU A 1 367 ? 23.900 6.981 -20.723 1.000 69.671 367 LEU AAA C 1
ATOM 6140 O O . LEU A 1 367 ? 24.910 6.709 -21.380 1.000 56.251 367 LEU AAA O 1
ATOM 6156 N N . GLY A 1 368 ? 22.694 7.204 -21.266 1.000 54.760 368 GLY AAA N 1
ATOM 6157 C CA . GLY A 1 368 ? 22.384 7.198 -22.714 1.000 63.932 368 GLY AAA CA 1
ATOM 6158 C C . GLY A 1 368 ? 22.590 5.831 -23.344 1.000 76.210 368 GLY AAA C 1
ATOM 6159 O O . GLY A 1 368 ? 23.133 5.762 -24.461 1.000 58.987 368 GLY AAA O 1
ATOM 6163 N N . ILE A 1 369 ? 22.187 4.766 -22.651 1.000 58.771 369 ILE AAA N 1
ATOM 6164 C CA . ILE A 1 369 ? 22.189 3.367 -23.180 1.000 71.740 369 ILE AAA CA 1
ATOM 6165 C C . ILE A 1 369 ? 20.721 2.963 -23.384 1.000 66.390 369 ILE AAA C 1
ATOM 6166 O O . ILE A 1 369 ? 19.843 3.621 -22.777 1.000 71.205 369 ILE AAA O 1
ATOM 6182 N N . LYS A 1 370 ? 20.458 1.963 -24.234 1.000 103.706 370 LYS AAA N 1
ATOM 6183 C CA . LYS A 1 370 ? 19.092 1.439 -24.525 1.000 127.338 370 LYS AAA CA 1
ATOM 6184 C C . LYS A 1 370 ? 19.069 -0.086 -24.355 1.000 103.158 370 LYS AAA C 1
ATOM 6185 O O . LYS A 1 370 ? 20.020 -0.776 -24.714 1.000 97.759 370 LYS AAA O 1
#

Nearest PDB structures (foldseek):
  7b0m-assembly1_AAA-2  TM=1.003E+00  e=7.566E-78  uncultured bacterium
  4zah-assembly4_H  TM=9.266E-01  e=2.229E-35  Escherichia coli K-12
  1mdx-assembly1_A  TM=9.398E-01  e=1.067E-33  Salmonella enterica subsp. enterica serovar Typhimurium
  8e75-assembly1_A  TM=9.380E-01  e=4.293E-34  Psychrobacter cryohalolentis K5
  2oga-assembly1_A  TM=9.164E-01  e=1.593E-31  Streptomyces venezuelae

Radius of gyration: 20.74 Å; Cα contacts (8 Å, |Δi|>4): 870; chains: 1; bounding box: 53×39×68 Å

Secondary structure (P-SEA, 3-state):
cccccbbbbbcaaaaaaaaaaaaacccccccaaaaaaaaaaaaaaccccccccccaaaaaaaaaaaacccccbbbbbbccccccccaaaaaacbbbbbbbbbcccccccaaaaaaaccccccccccccccccccaaaaaaaaaaaabbbbbbccccccccccccccccccccbbbbbbcccccccccccccccccaaaaaaaaaaaacccccccccccccccccccccaaaaaaaaaaaaaaaaaaaaaaaaaaaaaaaaccccccccccccccbbbcccccccccccccccccaaaaaaaaaaaccccccccccccccccccccccccaaaaaaaaaccccccccccccaaaaaaaaaaaaaaaccc

Foldseek 3Di:
DFFFAFFADDDDLLVVLLVVCVVVVQFFDDDDLQVVLQVLLCVLQVADTKAKWFFLLVQLLLVCVLLPQAALAEEEEELFDPCSNPVSSVVRNHHYAYFFADLFQRWGDLVRVLVRDDPRYAEYETECHLQFDDPLVSVVVSCVVNVHFYEYACANHQVKDALNGGPQERTQKYKYGQDRRLHHLVGIMMITHNPVVSRVVSNCQCCQCADPVDPRDHPDGHHVTHDGSSSSSSSVSSSVCSVVSLVQLLLLLVLLCPLCPPVPQKRWRDHDVSIGGSSSWTKIFGNCVVQPDWPVRLQVLLVVVSWHKDAGGDRCCPPVVNVVNPDDDSVSNVSCRRGMMTGGRHSPDDSVRSNVSSVSSCVSSVHD

Solvent-accessible surface area: 15903 Å² total